Protein AF-A0A669CJU2-F1 (afdb_monomer_lite)

Radius of gyration: 36.31 Å; chains: 1; bounding box: 99×60×101 Å

Sequence (737 aa):
MPGSMTRKCCAIYTTGFVCAHLLTVGIALEITLTEKSQVFESWKNPPPSYLEYYFFNVTNPEVFMAGGKASVKQIGPYTYRVHRPRENVTFLENGTKVYALNPKTFVFVPEKSVGDPQVDIVRTVNIPFVTIMNELNSYSFLLRSVFAMYINSLDIKLFMTRTVHEVLWGFKDPLLTKLHSMKPEVDEYFGLMWKNNGTHDGEFVFHTGEQNYLDYGKIDTWNGMREMSWWSSNQSNMINGTDGTVFHPLINRNELLYIFAADFCRSIHLAYVEDVEVKGIQAYRFAPPSDVLMSPKNNPTNAGFCVPAGDCLGTGVHKVSVCREGAPIVVSFPHFYQADRAYINAIDGLNPNKEEHETYFDLQPMTGVPIRACKRAQLNMILKRVAGFPKTKNITETIFPIMFVNEMATIDDESAAQMRSLLLNTPQYNRSLKPNKKKNITETIFPIMSVNEAIMNKLNSYSFFLRTLWGFKDPLLTKVHPTKPEVDEYFGLMWKKNGTHEGEFVFHTGEQNYLDYG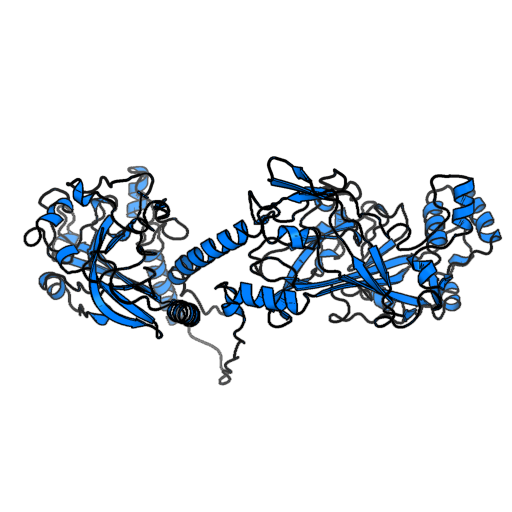KIDTWNGMREMSWWSSNQSNMINGTDGTVFHPLINRDELLYIFAADFCRSIHLAYVEDVEVKGIQAYRFAPPSDVLMSPKNNPTNAGFCVPAGDCLGTGVHKVSVCREGAPIVVSFPHFYQADPAYINAIDGLNPNKEEHETYLDLQPTTGVPIRACKRAQLNMILKRVPGFPKTKNITETIFPIMFINEMATTDDESAAQMRSLLLNTPQQNRNIKPK

Structure (mmCIF, N/CA/C/O backbone):
data_AF-A0A669CJU2-F1
#
_entry.id   AF-A0A669CJU2-F1
#
loop_
_atom_site.group_PDB
_atom_site.id
_atom_site.type_symbol
_atom_site.label_atom_id
_atom_site.label_alt_id
_atom_site.label_comp_id
_atom_site.label_asym_id
_atom_site.label_entity_id
_atom_site.label_seq_id
_atom_site.pdbx_PDB_ins_code
_atom_site.Cartn_x
_atom_site.Cartn_y
_atom_site.Cartn_z
_atom_site.occupancy
_atom_site.B_iso_or_equiv
_atom_site.auth_seq_id
_atom_site.auth_comp_id
_atom_site.auth_asym_id
_atom_site.auth_atom_id
_atom_site.pdbx_PDB_model_num
ATOM 1 N N . MET A 1 1 ? -28.388 -19.107 -8.140 1.00 22.47 1 MET A N 1
ATOM 2 C CA . MET A 1 1 ? -27.974 -20.341 -7.433 1.00 22.47 1 MET A CA 1
ATOM 3 C C . MET A 1 1 ? -27.042 -19.953 -6.293 1.00 22.47 1 MET A C 1
ATOM 5 O O . MET A 1 1 ? -26.372 -18.940 -6.421 1.00 22.47 1 MET A O 1
ATOM 9 N N . PRO A 1 2 ? -27.057 -20.703 -5.190 1.00 31.58 2 PRO A N 1
ATOM 10 C CA . PRO A 1 2 ? -27.770 -20.430 -3.948 1.00 31.58 2 PRO A CA 1
ATOM 11 C C . PRO A 1 2 ? -26.972 -19.566 -2.955 1.00 31.58 2 PRO A C 1
ATOM 13 O O . PRO A 1 2 ? -25.747 -19.599 -2.924 1.00 31.58 2 PRO A O 1
ATOM 16 N N . GLY A 1 3 ? -27.694 -18.846 -2.095 1.00 39.81 3 GLY A N 1
ATOM 17 C CA . GLY A 1 3 ? -27.152 -18.347 -0.836 1.00 39.81 3 GLY A CA 1
ATOM 18 C C . GLY A 1 3 ? -27.139 -19.439 0.232 1.00 39.81 3 GLY A C 1
ATOM 19 O O . GLY A 1 3 ? -28.008 -20.311 0.240 1.00 39.81 3 GLY A O 1
ATOM 20 N N . SER A 1 4 ? -26.171 -19.359 1.145 1.00 29.97 4 SER A N 1
ATOM 21 C CA . SER A 1 4 ? -26.238 -19.919 2.499 1.00 29.97 4 SER A CA 1
ATOM 22 C C . SER A 1 4 ? -25.040 -19.438 3.330 1.00 29.97 4 SER A C 1
ATOM 24 O O . SER A 1 4 ? -23.923 -19.451 2.826 1.00 29.97 4 SER A O 1
ATOM 26 N N . MET A 1 5 ? -25.308 -19.101 4.605 1.00 23.12 5 MET A N 1
ATOM 27 C CA . MET A 1 5 ? -24.387 -18.712 5.697 1.00 23.12 5 MET A CA 1
ATOM 28 C C . MET A 1 5 ? -23.734 -17.323 5.514 1.00 23.12 5 MET A C 1
ATOM 30 O O . MET A 1 5 ? -23.117 -17.052 4.503 1.00 23.12 5 MET A O 1
ATOM 34 N N . THR A 1 6 ? -23.826 -16.334 6.413 1.00 27.61 6 THR A N 1
ATOM 35 C CA . THR A 1 6 ? -23.798 -16.369 7.885 1.00 27.61 6 THR A CA 1
ATOM 36 C C . THR A 1 6 ? -24.207 -14.975 8.412 1.00 27.61 6 THR A C 1
ATOM 38 O O . THR A 1 6 ? -23.588 -13.984 8.046 1.00 27.61 6 THR A O 1
ATOM 41 N N . ARG A 1 7 ? -25.226 -14.866 9.280 1.00 28.11 7 ARG A N 1
ATOM 42 C CA . ARG A 1 7 ? -25.524 -13.653 10.085 1.00 28.11 7 ARG A CA 1
ATOM 43 C C . ARG A 1 7 ? -25.675 -14.039 11.563 1.00 28.11 7 ARG A C 1
ATOM 45 O O . ARG A 1 7 ? -26.716 -13.874 12.182 1.00 28.11 7 ARG A O 1
ATOM 52 N N . LYS A 1 8 ? -24.621 -14.634 12.111 1.00 36.41 8 LYS A N 1
ATOM 53 C CA . LYS A 1 8 ? -24.277 -14.579 13.540 1.00 36.41 8 LYS A CA 1
ATOM 54 C C . LYS A 1 8 ? -23.097 -13.614 13.585 1.00 36.41 8 LYS A C 1
ATOM 56 O O . LYS A 1 8 ? -22.227 -13.888 12.768 1.00 36.41 8 LYS A O 1
ATOM 61 N N . CYS A 1 9 ? -23.096 -12.534 14.396 1.00 26.39 9 CYS A N 1
ATOM 62 C CA . CYS A 1 9 ? -21.866 -11.869 14.904 1.00 26.39 9 CYS A CA 1
ATOM 63 C C . CYS A 1 9 ? -21.970 -10.460 15.557 1.00 26.39 9 CYS A C 1
ATOM 65 O O . CYS A 1 9 ? -20.980 -10.038 16.136 1.00 26.39 9 CYS A O 1
ATOM 67 N N . CYS A 1 10 ? -23.084 -9.718 15.545 1.00 27.53 10 CYS A N 1
ATOM 68 C CA . CYS A 1 10 ? -23.026 -8.262 15.823 1.00 27.53 10 CYS A CA 1
ATOM 69 C C . CYS A 1 10 ? -22.548 -7.786 17.221 1.00 27.53 10 CYS A C 1
ATOM 71 O O . CYS A 1 10 ? -21.919 -6.740 17.267 1.00 27.53 10 CYS A O 1
ATOM 73 N N . ALA A 1 11 ? -22.753 -8.518 18.323 1.00 28.92 11 ALA A N 1
ATOM 74 C CA . ALA A 1 11 ? -22.356 -8.051 19.669 1.00 28.92 11 ALA A CA 1
ATOM 75 C C . ALA A 1 11 ? -20.911 -8.426 20.073 1.00 28.92 11 ALA A C 1
ATOM 77 O O . ALA A 1 11 ? -20.182 -7.647 20.673 1.00 28.92 11 ALA A O 1
ATOM 78 N N . ILE A 1 12 ? -20.418 -9.586 19.625 1.00 31.95 12 ILE A N 1
ATOM 79 C CA . ILE A 1 12 ? -18.983 -9.932 19.717 1.00 31.95 12 ILE A CA 1
ATOM 80 C C . ILE A 1 12 ? -18.161 -9.043 18.766 1.00 31.95 12 ILE A C 1
ATOM 82 O O . ILE A 1 12 ? -16.955 -8.865 18.939 1.00 31.95 12 ILE A O 1
ATOM 86 N N . TYR A 1 13 ? -18.819 -8.459 17.762 1.00 28.73 13 TYR A N 1
ATOM 87 C CA . TYR A 1 13 ? -18.186 -7.554 16.821 1.00 28.73 13 TYR A CA 1
ATOM 88 C C . TYR A 1 13 ? -18.064 -6.145 17.360 1.00 28.73 13 TYR A C 1
ATOM 90 O O . TYR A 1 13 ? -17.156 -5.505 16.879 1.00 28.73 13 TYR A O 1
ATOM 98 N N . THR A 1 14 ? -18.852 -5.687 18.339 1.00 28.05 14 THR A N 1
ATOM 99 C CA . THR A 1 14 ? -18.748 -4.337 18.925 1.00 28.05 14 THR A CA 1
ATOM 100 C C . THR A 1 14 ? -17.746 -4.263 20.073 1.00 28.05 14 THR A C 1
ATOM 102 O O . THR A 1 14 ? -16.923 -3.365 20.055 1.00 28.05 14 THR A O 1
ATOM 105 N N . THR A 1 15 ? -17.673 -5.228 20.996 1.00 27.97 15 THR A N 1
ATOM 106 C CA . THR A 1 15 ? -16.574 -5.281 21.996 1.00 27.97 15 THR A CA 1
ATOM 107 C C . THR A 1 15 ? -15.254 -5.694 21.342 1.00 27.97 15 THR A C 1
ATOM 109 O O . THR A 1 15 ? -14.193 -5.167 21.660 1.00 27.97 15 THR A O 1
ATOM 112 N N . GLY A 1 16 ? -15.329 -6.574 20.336 1.00 26.84 16 GLY A N 1
ATOM 113 C CA . GLY A 1 16 ? -14.232 -6.847 19.419 1.00 26.84 16 GLY A CA 1
ATOM 114 C C . GLY A 1 16 ? -13.862 -5.631 18.571 1.00 26.84 16 GLY A C 1
ATOM 115 O O . GLY A 1 16 ? -12.678 -5.434 18.376 1.00 26.84 16 GLY A O 1
ATOM 116 N N . PHE A 1 17 ? -14.818 -4.803 18.120 1.00 29.23 17 PHE A N 1
ATOM 117 C CA . PHE A 1 17 ? -14.556 -3.536 17.418 1.00 29.23 17 PHE A CA 1
ATOM 118 C C . PHE A 1 17 ? -14.058 -2.454 18.347 1.00 29.23 17 PHE A C 1
ATOM 120 O O . PHE A 1 17 ? -13.382 -1.594 17.840 1.00 29.23 17 PHE A O 1
ATOM 127 N N . VAL A 1 18 ? -14.397 -2.432 19.635 1.00 27.97 18 VAL A N 1
ATOM 128 C CA . VAL A 1 18 ? -13.981 -1.383 20.576 1.00 27.97 18 VAL A CA 1
ATOM 129 C C . VAL A 1 18 ? -12.628 -1.731 21.179 1.00 27.97 18 VAL A C 1
ATOM 131 O O . VAL A 1 18 ? -11.783 -0.857 21.232 1.00 27.97 18 VAL A O 1
ATOM 134 N N . CYS A 1 19 ? -12.332 -2.994 21.505 1.00 26.91 19 CYS A N 1
ATOM 135 C CA . CYS A 1 19 ? -10.956 -3.414 21.795 1.00 26.91 19 CYS A CA 1
ATOM 136 C C . CYS A 1 19 ? -10.094 -3.393 20.535 1.00 26.91 19 CYS A C 1
ATOM 138 O O . CYS A 1 19 ? -8.977 -2.899 20.606 1.00 26.91 19 CYS A O 1
ATOM 140 N N . ALA A 1 20 ? -10.596 -3.852 19.378 1.00 27.95 20 ALA A N 1
ATOM 141 C CA . ALA A 1 20 ? -9.905 -3.615 18.117 1.00 27.95 20 ALA A CA 1
ATOM 142 C C . ALA A 1 20 ? -9.812 -2.126 17.843 1.00 27.95 20 ALA A C 1
ATOM 144 O O . ALA A 1 20 ? -8.759 -1.752 17.392 1.00 27.95 20 ALA A O 1
ATOM 145 N N . HIS A 1 21 ? -10.809 -1.283 18.142 1.00 29.11 21 HIS A N 1
ATOM 146 C CA . HIS A 1 21 ? -10.738 0.148 17.858 1.00 29.11 21 HIS A CA 1
ATOM 147 C C . HIS A 1 21 ? -9.796 0.873 18.795 1.00 29.11 21 HIS A C 1
ATOM 149 O O . HIS A 1 21 ? -9.045 1.698 18.323 1.00 29.11 21 HIS A O 1
ATOM 155 N N . LEU A 1 22 ? -9.763 0.538 20.079 1.00 28.69 22 LEU A N 1
ATOM 156 C CA . LEU A 1 22 ? -8.823 1.070 21.063 1.00 28.69 22 LEU A CA 1
ATOM 157 C C . LEU A 1 22 ? -7.407 0.544 20.820 1.00 28.69 22 LEU A C 1
ATOM 159 O O . LEU A 1 22 ? -6.462 1.302 20.980 1.00 28.69 22 LEU A O 1
ATOM 163 N N . LEU A 1 23 ? -7.243 -0.697 20.346 1.00 32.50 23 LEU A N 1
ATOM 164 C CA . LEU A 1 23 ? -5.968 -1.185 19.812 1.00 32.50 23 LEU A CA 1
ATOM 165 C C . LEU A 1 23 ? -5.639 -0.529 18.482 1.00 32.50 23 LEU A C 1
ATOM 167 O O . LEU A 1 23 ? -4.493 -0.209 18.253 1.00 32.50 23 LEU A O 1
ATOM 171 N N . THR A 1 24 ? -6.609 -0.292 17.608 1.00 31.80 24 THR A N 1
ATOM 172 C CA . THR A 1 24 ? -6.381 0.330 16.310 1.00 31.80 24 THR A CA 1
ATOM 173 C C . THR A 1 24 ? -6.066 1.805 16.464 1.00 31.80 24 THR A C 1
ATOM 175 O O . THR A 1 24 ? -5.262 2.308 15.707 1.00 31.80 24 THR A O 1
ATOM 178 N N . VAL A 1 25 ? -6.672 2.474 17.446 1.00 35.75 25 VAL A N 1
ATOM 179 C CA . VAL A 1 25 ? -6.448 3.865 17.838 1.00 35.75 25 VAL A CA 1
ATOM 180 C C . VAL A 1 25 ? -5.154 3.946 18.636 1.00 35.75 25 VAL A C 1
ATOM 182 O O . VAL A 1 25 ? -4.386 4.851 18.385 1.00 35.75 25 VAL A O 1
ATOM 185 N N . GLY A 1 26 ? -4.838 2.981 19.505 1.00 42.44 26 GLY A N 1
ATOM 186 C CA . GLY A 1 26 ? -3.537 2.876 20.174 1.00 42.44 26 GLY A CA 1
ATOM 187 C C . GLY A 1 26 ? -2.390 2.656 19.185 1.00 42.44 26 GLY A C 1
ATOM 188 O O . GLY A 1 26 ? -1.443 3.427 19.175 1.00 42.44 26 GLY A O 1
ATOM 189 N N . ILE A 1 27 ? -2.524 1.690 18.273 1.00 48.38 27 ILE A N 1
ATOM 190 C CA . ILE A 1 27 ? -1.588 1.435 17.167 1.00 48.38 27 ILE A CA 1
ATOM 191 C C . ILE A 1 27 ? -1.540 2.639 16.219 1.00 48.38 27 ILE A C 1
ATOM 193 O O . ILE A 1 27 ? -0.461 3.020 15.794 1.00 48.38 27 ILE A O 1
ATOM 197 N N . ALA A 1 28 ? -2.669 3.275 15.897 1.00 47.72 28 ALA A N 1
ATOM 198 C CA . ALA A 1 28 ? -2.698 4.460 15.038 1.00 47.72 28 ALA A CA 1
ATOM 199 C C . ALA A 1 28 ? -2.110 5.716 15.701 1.00 47.72 28 ALA A C 1
ATOM 201 O O . ALA A 1 28 ? -1.526 6.537 15.006 1.00 47.72 28 ALA A O 1
ATOM 202 N N . LEU A 1 29 ? -2.246 5.872 17.022 1.00 47.69 29 LEU A N 1
ATOM 203 C CA . LEU A 1 29 ? -1.648 6.967 17.792 1.00 47.69 29 LEU A CA 1
ATOM 204 C C . LEU A 1 29 ? -0.148 6.729 18.020 1.00 47.69 29 LEU A C 1
ATOM 206 O O . LEU A 1 29 ? 0.629 7.682 18.005 1.00 47.69 29 LEU A O 1
ATOM 210 N N . GLU A 1 30 ? 0.278 5.471 18.182 1.00 60.16 30 GLU A N 1
ATOM 211 C CA . GLU A 1 30 ? 1.694 5.097 18.268 1.00 60.16 30 GLU A CA 1
ATOM 212 C C . GLU A 1 30 ? 2.399 5.152 16.901 1.00 60.16 30 GLU A C 1
ATOM 214 O O . GLU A 1 30 ? 3.572 5.528 16.838 1.00 60.16 30 GLU A O 1
ATOM 219 N N . ILE A 1 31 ? 1.703 4.843 15.800 1.00 71.88 31 ILE A N 1
ATOM 220 C CA . ILE A 1 31 ? 2.223 4.888 14.423 1.00 71.88 31 ILE A CA 1
ATOM 221 C C . ILE A 1 31 ? 1.911 6.252 13.797 1.00 71.88 31 ILE A C 1
ATOM 223 O O . ILE A 1 31 ? 1.039 6.410 12.946 1.00 71.88 31 ILE A O 1
ATOM 227 N N . THR A 1 32 ? 2.674 7.255 14.221 1.00 82.25 32 THR A N 1
ATOM 228 C CA . THR A 1 32 ? 2.698 8.592 13.615 1.00 82.25 32 THR A CA 1
ATOM 229 C C . THR A 1 32 ? 4.135 8.973 13.274 1.00 82.25 32 THR A C 1
ATOM 231 O O . THR A 1 32 ? 5.079 8.541 13.932 1.00 82.25 32 THR A O 1
ATOM 234 N N . LEU A 1 33 ? 4.348 9.779 12.233 1.00 81.44 33 LEU A N 1
ATOM 235 C CA . LEU A 1 33 ? 5.674 10.336 11.942 1.00 81.44 33 LEU A CA 1
ATOM 236 C C . LEU A 1 33 ? 5.893 11.576 12.808 1.00 81.44 33 LEU A C 1
ATOM 238 O O . LEU A 1 33 ? 5.870 12.687 12.298 1.00 81.44 33 LEU A O 1
ATOM 242 N N . THR A 1 34 ? 6.050 11.392 14.116 1.00 81.50 34 THR A N 1
ATOM 243 C CA . THR A 1 34 ? 6.350 12.461 15.082 1.00 81.50 34 THR A CA 1
ATOM 244 C C . THR A 1 34 ? 7.565 12.071 15.924 1.00 81.50 34 THR A C 1
ATOM 246 O O . THR A 1 34 ? 7.813 10.885 16.125 1.00 81.50 34 THR A O 1
ATOM 249 N N . GLU A 1 35 ? 8.321 13.036 16.464 1.00 75.62 35 GLU A N 1
ATOM 250 C CA . GLU A 1 35 ? 9.530 12.740 17.272 1.00 75.62 35 GLU A CA 1
ATOM 251 C C . GLU A 1 35 ? 9.248 11.892 18.522 1.00 75.62 35 GLU A C 1
ATOM 253 O O . GLU A 1 35 ? 10.147 11.261 19.069 1.00 75.62 35 GLU A O 1
ATOM 258 N N . LYS A 1 36 ? 7.995 11.875 18.986 1.00 70.25 36 LYS A N 1
ATOM 259 C CA . LYS A 1 36 ? 7.560 11.088 20.146 1.00 70.25 36 LYS A CA 1
ATOM 260 C C . LYS A 1 36 ? 7.288 9.622 19.798 1.00 70.25 36 LYS A C 1
ATOM 262 O O . LYS A 1 36 ? 7.172 8.802 20.706 1.00 70.25 36 LYS A O 1
ATOM 267 N N . SER A 1 37 ? 7.146 9.295 18.514 1.00 72.25 37 SER A N 1
ATOM 268 C CA . SER A 1 37 ? 6.801 7.953 18.057 1.00 72.25 37 SER A CA 1
ATOM 269 C C . SER A 1 37 ? 8.029 7.049 17.936 1.00 72.25 37 SER A C 1
ATOM 271 O O . SER A 1 37 ? 9.065 7.438 17.400 1.00 72.25 37 SER A O 1
ATOM 273 N N . GLN A 1 38 ? 7.880 5.787 18.348 1.00 67.38 38 GLN A N 1
ATOM 274 C CA . GLN A 1 38 ? 8.920 4.764 18.195 1.00 67.38 38 GLN A CA 1
ATOM 275 C C . GLN A 1 38 ? 9.182 4.385 16.726 1.00 67.38 38 GLN A C 1
ATOM 277 O O . GLN A 1 38 ? 10.274 3.919 16.402 1.00 67.38 38 GLN A O 1
ATOM 282 N N . VAL A 1 39 ? 8.218 4.597 15.817 1.00 74.56 39 VAL A N 1
ATOM 283 C CA . VAL A 1 39 ? 8.392 4.253 14.392 1.00 74.56 39 VAL A CA 1
ATOM 284 C C . VAL A 1 39 ? 9.132 5.331 13.599 1.00 74.56 39 VAL A C 1
ATOM 286 O O . VAL A 1 39 ? 9.622 5.050 12.505 1.00 74.56 39 VAL A O 1
ATOM 289 N N . PHE A 1 40 ? 9.258 6.546 14.142 1.00 82.12 40 PHE A N 1
ATOM 290 C CA . PHE A 1 40 ? 9.889 7.669 13.451 1.00 82.12 40 PHE A CA 1
ATOM 291 C C . PHE A 1 40 ? 11.370 7.419 13.154 1.00 82.12 40 PHE A C 1
ATOM 293 O O . PHE A 1 40 ? 11.812 7.680 12.039 1.00 82.12 40 PHE A O 1
ATOM 300 N N . GLU A 1 41 ? 12.127 6.840 14.091 1.00 80.75 41 GLU A N 1
ATOM 301 C CA . GLU A 1 41 ? 13.545 6.525 13.857 1.00 80.75 41 GLU A CA 1
ATOM 302 C C . GLU A 1 41 ? 13.736 5.437 12.797 1.00 80.75 41 GLU A C 1
ATOM 304 O O . GLU A 1 41 ? 14.629 5.545 11.959 1.00 80.75 41 GLU A O 1
ATOM 309 N N . SER A 1 42 ? 12.855 4.433 12.760 1.00 78.38 42 SER A N 1
ATOM 310 C CA . SER A 1 42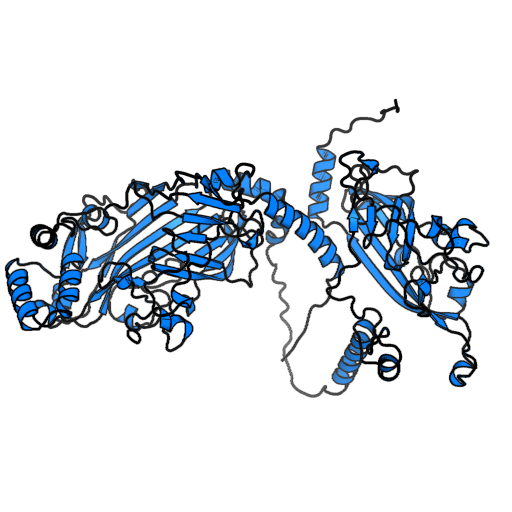 ? 12.878 3.402 11.711 1.00 78.38 42 SER A CA 1
ATOM 311 C C . SER A 1 42 ? 12.480 3.964 10.344 1.00 78.38 42 SER A C 1
ATOM 313 O O . SER A 1 42 ? 13.015 3.548 9.320 1.00 78.38 42 SER A O 1
ATOM 315 N N . TRP A 1 43 ? 11.565 4.937 10.310 1.00 84.50 43 TRP A N 1
ATOM 316 C CA . TRP A 1 43 ? 11.237 5.675 9.094 1.00 84.50 43 TRP A CA 1
ATOM 317 C C . TRP A 1 43 ? 12.406 6.570 8.661 1.00 84.50 43 TRP A C 1
ATOM 319 O O . TRP A 1 43 ? 12.760 6.597 7.488 1.00 84.50 43 TRP A O 1
ATOM 329 N N . LYS A 1 44 ? 13.058 7.279 9.581 1.00 85.19 44 LYS A N 1
ATOM 330 C CA . LYS A 1 44 ? 14.198 8.143 9.262 1.00 85.19 44 LYS A CA 1
ATOM 331 C C . LYS A 1 44 ? 15.410 7.340 8.788 1.00 85.19 44 LYS A C 1
ATOM 333 O O . LYS A 1 44 ? 16.070 7.742 7.837 1.00 85.19 44 LYS A O 1
ATOM 338 N N . ASN A 1 45 ? 15.679 6.198 9.412 1.00 81.81 45 ASN A N 1
ATOM 339 C CA . ASN A 1 45 ? 16.831 5.344 9.134 1.00 81.81 45 ASN A CA 1
ATOM 340 C C . ASN A 1 45 ? 16.375 3.917 8.786 1.00 81.81 45 ASN A C 1
ATOM 342 O O . ASN A 1 45 ? 16.561 2.997 9.587 1.00 81.81 45 ASN A O 1
ATOM 346 N N . PRO A 1 46 ? 15.772 3.705 7.603 1.00 81.38 46 PRO A N 1
ATOM 347 C CA . PRO A 1 46 ? 15.257 2.397 7.233 1.00 81.38 46 PRO A CA 1
ATOM 348 C C . PRO A 1 46 ? 16.396 1.383 7.045 1.00 81.38 46 PRO A C 1
ATOM 350 O O . PRO A 1 46 ? 17.500 1.751 6.615 1.00 81.38 46 PRO A O 1
ATOM 353 N N . PRO A 1 47 ? 16.144 0.088 7.313 1.00 74.56 47 PRO A N 1
ATOM 354 C CA . PRO A 1 47 ? 17.124 -0.953 7.052 1.00 74.56 47 PRO A CA 1
ATOM 355 C C . PRO A 1 47 ? 17.478 -0.992 5.555 1.00 74.56 47 PRO A C 1
ATOM 357 O O . PRO A 1 47 ? 16.630 -0.715 4.701 1.00 74.56 47 PRO A O 1
ATOM 360 N N . PRO A 1 48 ? 18.727 -1.344 5.206 1.00 77.31 48 PRO A N 1
ATOM 361 C CA . PRO A 1 48 ? 19.175 -1.323 3.821 1.00 77.31 48 PRO A CA 1
ATOM 362 C C . PRO A 1 48 ? 18.436 -2.360 2.970 1.00 77.31 48 PRO A C 1
ATOM 364 O O . PRO A 1 48 ? 18.279 -3.513 3.381 1.00 77.31 48 PRO A O 1
ATOM 367 N N . SER A 1 49 ? 18.058 -1.970 1.753 1.00 87.75 49 SER A N 1
ATOM 368 C CA . SER A 1 49 ? 17.505 -2.874 0.741 1.00 87.75 49 SER A CA 1
ATOM 369 C C . SER A 1 49 ? 18.606 -3.428 -0.169 1.00 87.75 49 SER A C 1
ATOM 371 O O . SER A 1 49 ? 19.734 -2.926 -0.200 1.00 87.75 49 SER A O 1
ATOM 373 N N . TYR A 1 50 ? 18.294 -4.497 -0.898 1.00 90.06 50 TYR A N 1
ATOM 374 C CA . TYR A 1 50 ? 19.141 -5.020 -1.966 1.00 90.06 50 TYR A CA 1
ATOM 375 C C . TYR A 1 50 ? 18.503 -4.696 -3.304 1.00 90.06 50 TYR A C 1
ATOM 377 O O . TYR A 1 50 ? 17.310 -4.908 -3.501 1.00 90.06 50 TYR A O 1
ATOM 385 N N . LEU A 1 51 ? 19.306 -4.190 -4.223 1.00 92.44 51 LEU A N 1
ATOM 386 C CA . LEU A 1 51 ? 18.883 -3.848 -5.562 1.00 92.44 51 LEU A CA 1
ATOM 387 C C . LEU A 1 51 ? 19.724 -4.652 -6.547 1.00 92.44 51 LEU A C 1
ATOM 389 O O . LEU A 1 51 ? 20.947 -4.534 -6.598 1.00 92.44 51 LEU A O 1
ATOM 393 N N . GLU A 1 52 ? 19.045 -5.516 -7.283 1.00 96.06 52 GLU A N 1
ATOM 394 C CA . GLU A 1 52 ? 19.629 -6.477 -8.202 1.00 96.06 52 GLU A CA 1
ATOM 395 C C . GLU A 1 52 ? 19.342 -6.044 -9.637 1.00 96.06 52 GLU A C 1
ATOM 397 O O . GLU A 1 52 ? 18.185 -5.864 -10.026 1.00 96.06 52 GLU A O 1
ATOM 402 N N . TYR A 1 53 ? 20.394 -5.900 -10.437 1.00 96.69 53 TYR A N 1
ATOM 403 C CA . TYR A 1 53 ? 20.272 -5.594 -11.859 1.00 96.69 53 TYR A CA 1
ATOM 404 C C . TYR A 1 53 ? 20.411 -6.862 -12.700 1.00 96.69 53 TYR A C 1
ATOM 406 O O . TYR A 1 53 ? 21.372 -7.620 -12.545 1.00 96.69 53 TYR A O 1
ATOM 414 N N . TYR A 1 54 ? 19.482 -7.050 -13.633 1.00 97.75 54 TYR A N 1
ATOM 415 C CA . TYR A 1 54 ? 19.484 -8.135 -14.607 1.00 97.75 54 TYR A CA 1
ATOM 416 C C . TYR A 1 54 ? 19.444 -7.549 -16.015 1.00 97.75 54 TYR A C 1
ATOM 418 O O . TYR A 1 54 ? 18.506 -6.848 -16.383 1.00 97.75 54 TYR A O 1
ATOM 426 N N . PHE A 1 55 ? 20.453 -7.843 -16.824 1.00 98.19 55 PHE A N 1
ATOM 427 C CA . PHE A 1 55 ? 20.596 -7.315 -18.177 1.00 98.19 55 PHE A CA 1
ATOM 428 C C . PHE A 1 55 ? 20.127 -8.307 -19.232 1.00 98.19 55 PHE A C 1
ATOM 430 O O . PHE A 1 55 ? 20.358 -9.508 -19.112 1.00 98.19 55 PHE A O 1
ATOM 437 N N . PHE A 1 56 ? 19.561 -7.796 -20.323 1.00 98.12 56 PHE A N 1
ATOM 438 C CA . PHE A 1 56 ? 19.268 -8.581 -21.518 1.00 98.12 56 PHE A CA 1
ATOM 439 C C . PHE A 1 56 ? 20.411 -8.440 -22.524 1.00 98.12 56 PHE A C 1
ATOM 441 O O . PHE A 1 56 ? 20.460 -7.506 -23.321 1.00 98.12 56 PHE A O 1
ATOM 448 N N . ASN A 1 57 ? 21.355 -9.380 -22.486 1.00 98.00 57 ASN A N 1
ATOM 449 C CA . ASN A 1 57 ? 22.490 -9.398 -23.399 1.00 98.00 57 ASN A CA 1
ATOM 450 C C . ASN A 1 57 ? 22.069 -9.890 -24.787 1.00 98.00 57 ASN A C 1
ATOM 452 O O . ASN A 1 57 ? 21.605 -11.020 -24.941 1.00 98.00 57 ASN A O 1
ATOM 456 N N . VAL A 1 58 ? 22.264 -9.065 -25.810 1.00 97.88 58 VAL A N 1
ATOM 457 C CA . VAL A 1 58 ? 21.869 -9.378 -27.189 1.00 97.88 58 VAL A CA 1
ATOM 458 C C . VAL A 1 58 ? 22.830 -10.401 -27.788 1.00 97.88 58 VAL A C 1
ATOM 460 O O . VAL A 1 58 ? 24.042 -10.180 -27.780 1.00 97.88 58 VAL A O 1
ATOM 463 N N . THR A 1 59 ? 22.331 -11.500 -28.362 1.00 97.44 59 THR A N 1
ATOM 464 C CA . THR A 1 59 ? 23.171 -12.582 -28.919 1.00 97.44 59 THR A CA 1
ATOM 465 C C . THR A 1 59 ? 23.338 -12.505 -30.440 1.00 97.44 59 THR A C 1
ATOM 467 O O . THR A 1 59 ? 24.393 -12.888 -30.949 1.00 97.44 59 THR A O 1
ATOM 470 N N . ASN A 1 60 ? 22.377 -11.923 -31.162 1.00 96.25 60 ASN A N 1
ATOM 471 C CA . ASN A 1 60 ? 22.324 -11.904 -32.631 1.00 96.25 60 ASN A CA 1
ATOM 472 C C . ASN A 1 60 ? 22.053 -10.500 -33.244 1.00 96.25 60 ASN A C 1
ATOM 474 O O . ASN A 1 60 ? 21.155 -10.357 -34.078 1.00 96.25 60 ASN A O 1
ATOM 478 N N . PRO A 1 61 ? 22.826 -9.447 -32.899 1.00 94.19 61 PRO A N 1
ATOM 479 C CA . PRO A 1 61 ? 22.532 -8.075 -33.331 1.00 94.19 61 PRO A CA 1
ATOM 480 C C . PRO A 1 61 ? 22.498 -7.915 -34.856 1.00 94.19 61 PRO A C 1
ATOM 482 O O . PRO A 1 61 ? 21.610 -7.247 -35.369 1.00 94.19 61 PRO A O 1
ATOM 485 N N . GLU A 1 62 ? 23.400 -8.566 -35.594 1.00 93.50 62 GLU A N 1
ATOM 486 C CA . GLU A 1 62 ? 23.449 -8.460 -37.061 1.00 93.50 62 GLU A CA 1
ATOM 487 C C . GLU A 1 62 ? 22.202 -9.055 -37.735 1.00 93.50 62 GLU A C 1
ATOM 489 O O . GLU A 1 62 ? 21.699 -8.505 -38.712 1.00 93.50 62 GLU A O 1
ATOM 494 N N . VAL A 1 63 ? 21.651 -10.141 -37.176 1.00 94.31 63 VAL A N 1
ATOM 495 C CA . VAL A 1 63 ? 20.406 -10.758 -37.665 1.00 94.31 63 VAL A CA 1
ATOM 496 C C . VAL A 1 63 ? 19.236 -9.799 -37.470 1.00 94.31 63 VAL A C 1
ATOM 498 O O . VAL A 1 63 ? 18.447 -9.602 -38.391 1.00 94.31 63 VAL A O 1
ATOM 501 N N . PHE A 1 64 ? 19.155 -9.157 -36.304 1.00 93.88 64 PHE A N 1
ATOM 502 C CA . PHE A 1 64 ? 18.128 -8.155 -36.032 1.00 93.88 64 PHE A CA 1
ATOM 503 C C . PHE A 1 64 ? 18.262 -6.926 -36.943 1.00 93.88 64 PHE A C 1
ATOM 505 O O . PHE A 1 64 ? 17.276 -6.468 -37.518 1.00 93.88 64 PHE A O 1
ATOM 512 N N . MET A 1 65 ? 19.487 -6.435 -37.160 1.00 91.56 65 MET A N 1
ATOM 513 C CA . MET A 1 65 ? 19.764 -5.321 -38.077 1.00 91.56 65 MET A CA 1
ATOM 514 C C . MET A 1 65 ? 19.410 -5.647 -39.536 1.00 91.56 65 MET A C 1
ATOM 516 O O . MET A 1 65 ? 19.046 -4.748 -40.294 1.00 91.56 65 MET A O 1
ATOM 520 N N . ALA A 1 66 ? 19.476 -6.921 -39.931 1.00 92.50 66 ALA A N 1
ATOM 521 C CA . ALA A 1 66 ? 19.049 -7.398 -41.244 1.00 92.50 66 ALA A CA 1
ATOM 522 C C . ALA A 1 66 ? 17.520 -7.583 -41.376 1.00 92.50 66 ALA A C 1
ATOM 524 O O . ALA A 1 66 ? 17.048 -7.844 -42.482 1.00 92.50 66 ALA A O 1
ATOM 525 N N . GLY A 1 67 ? 16.755 -7.411 -40.291 1.00 90.69 67 GLY A N 1
ATOM 526 C CA . GLY A 1 67 ? 15.294 -7.562 -40.241 1.00 90.69 67 GLY A CA 1
ATOM 527 C C . GLY A 1 67 ? 14.797 -8.897 -39.686 1.00 90.69 67 GLY A C 1
ATOM 528 O O . GLY A 1 67 ? 13.598 -9.169 -39.710 1.00 90.69 67 GLY A O 1
ATOM 529 N N . GLY A 1 68 ? 15.702 -9.732 -39.174 1.00 93.00 68 GLY A N 1
ATOM 530 C CA . GLY A 1 68 ? 15.355 -10.931 -38.420 1.00 93.00 68 GLY A CA 1
ATOM 531 C C . GLY A 1 68 ? 14.903 -10.625 -36.988 1.00 93.00 68 GLY A C 1
ATOM 532 O O . GLY A 1 68 ? 14.910 -9.486 -36.524 1.00 93.00 68 GLY A O 1
ATOM 533 N N . LYS A 1 69 ? 14.517 -11.674 -36.262 1.00 94.69 69 LYS A N 1
ATOM 534 C CA . LYS A 1 69 ? 14.074 -11.578 -34.867 1.00 94.69 69 LYS A CA 1
ATOM 535 C C . LYS A 1 69 ? 15.268 -11.448 -33.914 1.00 94.69 69 LYS A C 1
ATOM 537 O O . LYS A 1 69 ? 16.268 -12.147 -34.077 1.00 94.69 69 LYS A O 1
ATOM 542 N N . ALA A 1 70 ? 15.170 -10.570 -32.916 1.00 95.75 70 ALA A N 1
ATOM 543 C CA . ALA A 1 70 ? 16.201 -10.435 -31.888 1.00 95.75 70 ALA A CA 1
ATOM 544 C C . ALA A 1 70 ? 16.144 -11.583 -30.875 1.00 95.75 70 ALA A C 1
ATOM 546 O O . ALA A 1 70 ? 15.066 -12.058 -30.522 1.00 95.75 70 ALA A O 1
ATOM 547 N N . SER A 1 71 ? 17.308 -11.963 -30.362 1.00 97.19 71 SER A N 1
ATOM 548 C CA . SER A 1 71 ? 17.487 -12.948 -29.304 1.00 97.19 71 SER A CA 1
ATOM 549 C C . SER A 1 71 ? 18.350 -12.351 -28.195 1.00 97.19 71 SER A C 1
ATOM 551 O O . SER A 1 71 ? 19.410 -11.765 -28.447 1.00 97.19 71 SER A O 1
ATOM 553 N N . VAL A 1 72 ? 17.893 -12.502 -26.957 1.00 97.94 72 VAL A N 1
ATOM 554 C CA . VAL A 1 72 ? 18.574 -12.006 -25.761 1.00 97.94 72 VAL A CA 1
ATOM 555 C C . VAL A 1 72 ? 18.817 -13.134 -24.767 1.00 97.94 72 VAL A C 1
ATOM 557 O O . VAL A 1 72 ? 18.094 -14.127 -24.730 1.00 97.94 72 VAL A O 1
ATOM 560 N N . LYS A 1 73 ? 19.852 -12.979 -23.944 1.00 97.88 73 LYS A N 1
ATOM 561 C CA . LYS A 1 73 ? 20.142 -13.843 -22.801 1.00 97.88 73 LYS A CA 1
ATOM 562 C C . LYS A 1 73 ? 20.218 -12.984 -21.545 1.00 97.88 73 LYS A C 1
ATOM 564 O O . LYS A 1 73 ? 20.976 -12.018 -21.515 1.00 97.88 73 LYS A O 1
ATOM 569 N N . GLN A 1 74 ? 19.454 -13.345 -20.522 1.00 97.19 74 GLN A N 1
ATOM 570 C CA . GLN A 1 74 ? 19.519 -12.690 -19.218 1.00 97.19 74 GLN A CA 1
ATOM 571 C C . GLN A 1 74 ? 20.891 -12.921 -18.562 1.00 97.19 74 GLN A C 1
ATOM 573 O O . GLN A 1 74 ? 21.406 -14.041 -18.571 1.00 97.19 74 GLN A O 1
ATOM 578 N N . ILE A 1 75 ? 21.473 -11.862 -17.999 1.00 96.69 75 ILE A N 1
ATOM 579 C CA . ILE A 1 75 ? 22.709 -11.883 -17.209 1.00 96.69 75 ILE A CA 1
ATOM 580 C C . ILE A 1 75 ? 22.456 -11.127 -15.904 1.00 96.69 75 ILE A C 1
ATOM 582 O O . ILE A 1 75 ? 22.043 -9.971 -15.935 1.00 96.69 75 ILE A O 1
ATOM 586 N N . GLY A 1 76 ? 22.711 -11.766 -14.768 1.00 95.19 76 GLY A N 1
ATOM 587 C CA . GLY A 1 76 ? 22.544 -11.187 -13.438 1.00 95.19 76 GLY A CA 1
ATOM 588 C C . GLY A 1 76 ? 22.299 -12.269 -12.379 1.00 95.19 76 GLY A C 1
ATOM 589 O O . GLY A 1 76 ? 22.303 -13.454 -12.724 1.00 95.19 76 GLY A O 1
ATOM 590 N N . PRO A 1 77 ? 22.063 -11.876 -11.118 1.00 97.50 77 PRO A N 1
ATOM 591 C CA . PRO A 1 77 ? 22.009 -10.488 -10.650 1.00 97.50 77 PRO A CA 1
ATOM 592 C C . PRO A 1 77 ? 23.390 -9.836 -10.493 1.00 97.50 77 PRO A C 1
ATOM 594 O O . PRO A 1 77 ? 24.373 -10.508 -10.187 1.00 97.50 77 PRO A O 1
ATOM 597 N N . TYR A 1 78 ? 23.441 -8.510 -10.640 1.00 97.62 78 TYR A N 1
ATOM 598 C CA . TYR A 1 78 ? 24.490 -7.662 -10.061 1.00 97.62 78 TYR A CA 1
ATOM 599 C C . TYR A 1 78 ? 23.889 -6.898 -8.889 1.00 97.62 78 TYR A C 1
ATOM 601 O O . TYR A 1 78 ? 23.031 -6.033 -9.079 1.00 97.62 78 TYR A O 1
ATOM 609 N N . THR A 1 79 ? 24.308 -7.256 -7.683 1.00 96.69 79 THR A N 1
ATOM 610 C CA . THR A 1 79 ? 23.615 -6.900 -6.448 1.00 96.69 79 THR A CA 1
ATOM 611 C C . THR A 1 79 ? 24.305 -5.738 -5.751 1.00 96.69 79 THR A C 1
ATOM 613 O O . THR A 1 79 ? 25.499 -5.782 -5.460 1.00 96.69 79 THR A O 1
ATOM 616 N N . TYR A 1 80 ? 23.529 -4.707 -5.432 1.00 94.50 80 TYR A N 1
ATOM 617 C CA . TYR A 1 80 ? 23.961 -3.551 -4.659 1.00 94.50 80 TYR A CA 1
ATOM 618 C C . TYR A 1 80 ? 23.124 -3.440 -3.388 1.00 94.50 80 TYR A C 1
ATOM 620 O O . TYR A 1 80 ? 21.898 -3.484 -3.430 1.00 94.50 80 TYR A O 1
ATOM 628 N N . ARG A 1 81 ? 23.780 -3.267 -2.245 1.00 90.25 81 ARG A N 1
ATOM 629 C CA . ARG A 1 81 ? 23.142 -2.852 -1.000 1.00 90.25 81 ARG A CA 1
ATOM 630 C C . ARG A 1 81 ? 22.886 -1.352 -1.068 1.00 90.25 81 ARG A C 1
ATOM 632 O O . ARG A 1 81 ? 23.806 -0.589 -1.361 1.00 90.25 81 ARG A O 1
ATOM 639 N N . VAL A 1 82 ? 21.653 -0.934 -0.809 1.00 87.56 82 VAL A N 1
ATOM 640 C CA . VAL A 1 82 ? 21.237 0.465 -0.914 1.00 87.56 82 VAL A CA 1
ATOM 641 C C . VAL A 1 82 ? 20.900 1.006 0.470 1.00 87.56 82 VAL A C 1
ATOM 643 O O . VAL A 1 82 ? 20.070 0.440 1.181 1.00 87.56 82 VAL A O 1
ATOM 646 N N . HIS A 1 83 ? 21.538 2.113 0.841 1.00 84.69 83 HIS A N 1
ATOM 647 C CA . HIS A 1 83 ? 21.242 2.871 2.056 1.00 84.69 83 HIS A CA 1
ATOM 648 C C . HIS A 1 83 ? 20.421 4.108 1.694 1.00 84.69 83 HIS A C 1
ATOM 650 O O . HIS A 1 83 ? 20.757 4.793 0.727 1.00 84.69 83 HIS A O 1
ATOM 656 N N . ARG A 1 84 ? 19.340 4.362 2.443 1.00 84.19 84 ARG A N 1
ATOM 657 C CA . ARG A 1 84 ? 18.400 5.465 2.185 1.00 84.19 84 ARG A CA 1
ATOM 658 C C . ARG A 1 84 ? 18.002 6.223 3.459 1.00 84.19 84 ARG A C 1
ATOM 660 O O . ARG A 1 84 ? 16.818 6.234 3.797 1.00 84.19 84 ARG A O 1
ATOM 667 N N . PRO A 1 85 ? 18.962 6.779 4.219 1.00 86.56 85 PRO A N 1
ATOM 668 C CA . PRO A 1 85 ? 18.621 7.599 5.374 1.00 86.56 85 PRO A CA 1
ATOM 669 C C . PRO A 1 85 ? 17.873 8.850 4.909 1.00 86.56 85 PRO A C 1
ATOM 671 O O . PRO A 1 85 ? 18.213 9.434 3.884 1.00 86.56 85 PRO A O 1
ATOM 674 N N . ARG A 1 86 ? 16.854 9.261 5.658 1.00 89.56 86 ARG A N 1
ATOM 675 C CA . ARG A 1 86 ? 16.132 10.505 5.409 1.00 89.56 86 ARG A CA 1
ATOM 676 C C . ARG A 1 86 ? 16.880 11.664 6.057 1.00 89.56 86 ARG A C 1
ATOM 678 O O . ARG A 1 86 ? 17.112 11.670 7.268 1.00 89.56 86 ARG A O 1
ATOM 685 N N . GLU A 1 87 ? 17.250 12.647 5.248 1.00 90.31 87 GLU A N 1
ATOM 686 C CA . GLU A 1 87 ? 18.034 13.813 5.661 1.00 90.31 87 GLU A CA 1
ATOM 687 C C . GLU A 1 87 ? 17.182 15.086 5.696 1.00 90.31 87 GLU A C 1
ATOM 689 O O . GLU A 1 87 ? 16.093 15.145 5.124 1.00 90.31 87 GLU A O 1
ATOM 694 N N . ASN A 1 88 ? 17.681 16.117 6.388 1.00 90.19 88 ASN A N 1
ATOM 695 C CA . ASN A 1 88 ? 17.023 17.422 6.544 1.00 90.19 88 ASN A CA 1
ATOM 696 C C . ASN A 1 88 ? 15.570 17.340 7.038 1.00 90.19 88 ASN A C 1
ATOM 698 O O . ASN A 1 88 ? 14.723 18.145 6.652 1.00 90.19 88 ASN A O 1
ATOM 702 N N . VAL A 1 89 ? 15.284 16.370 7.909 1.00 91.31 89 VAL A N 1
ATOM 703 C CA . VAL A 1 89 ? 13.930 16.119 8.404 1.00 91.31 89 VAL A CA 1
ATOM 704 C C . VAL A 1 89 ? 13.421 17.316 9.207 1.00 91.31 89 VAL A C 1
ATOM 706 O O . VAL A 1 89 ? 14.030 17.685 10.209 1.00 91.31 89 VAL A O 1
ATOM 709 N N . THR A 1 90 ? 12.317 17.921 8.764 1.00 92.25 90 THR A N 1
ATOM 710 C CA . THR A 1 90 ? 11.755 19.139 9.370 1.00 92.25 90 THR A CA 1
ATOM 711 C C . THR A 1 90 ? 10.238 19.034 9.488 1.00 92.25 90 THR A C 1
ATOM 713 O O . THR A 1 90 ? 9.558 18.738 8.507 1.00 92.25 90 THR A O 1
ATOM 716 N N . PHE A 1 91 ? 9.686 19.305 10.670 1.00 92.06 91 PHE A N 1
ATOM 717 C CA . PHE A 1 91 ? 8.237 19.316 10.885 1.00 92.06 91 PHE A CA 1
ATOM 718 C C . PHE A 1 91 ? 7.611 20.628 10.412 1.00 92.06 91 PHE A C 1
ATOM 720 O O . PHE A 1 91 ? 8.120 21.714 10.686 1.00 92.06 91 PHE A O 1
ATOM 727 N N . LEU A 1 92 ? 6.487 20.516 9.712 1.00 90.00 92 LEU A N 1
ATOM 728 C CA . LEU A 1 92 ? 5.719 21.623 9.153 1.00 90.00 92 LEU A CA 1
ATOM 729 C C . LEU A 1 92 ? 4.303 21.620 9.744 1.00 90.00 92 LEU A C 1
ATOM 731 O O . LEU A 1 92 ? 3.853 20.615 10.295 1.00 90.00 92 LEU A O 1
ATOM 735 N N . GLU A 1 93 ? 3.598 22.751 9.632 1.00 85.31 93 GLU A N 1
ATOM 736 C CA . GLU A 1 93 ? 2.175 22.875 10.002 1.00 85.31 93 GLU A CA 1
ATOM 737 C C . GLU A 1 93 ? 1.858 22.304 11.405 1.00 85.31 93 GLU A C 1
ATOM 739 O O . GLU A 1 93 ? 0.968 21.470 11.568 1.00 85.31 93 GLU A O 1
ATOM 744 N N . ASN A 1 94 ? 2.621 22.730 12.422 1.00 82.19 94 ASN A N 1
ATOM 745 C CA . ASN A 1 94 ? 2.500 22.280 13.819 1.00 82.19 94 ASN A CA 1
ATOM 746 C C . ASN A 1 94 ? 2.628 20.754 14.031 1.00 82.19 94 ASN A C 1
ATOM 748 O O . ASN A 1 94 ? 2.056 20.233 14.981 1.00 82.19 94 ASN A O 1
ATOM 752 N N . GLY A 1 95 ? 3.383 20.044 13.184 1.00 81.81 95 GLY A N 1
ATOM 753 C CA . GLY A 1 95 ? 3.652 18.603 13.342 1.00 81.81 95 GLY A CA 1
ATOM 754 C C . GLY A 1 95 ? 2.774 17.687 12.485 1.00 81.81 95 GLY A C 1
ATOM 755 O O . GLY A 1 95 ? 2.997 16.480 12.432 1.00 81.81 95 GLY A O 1
ATOM 756 N N . THR A 1 96 ? 1.832 18.252 11.731 1.00 87.94 96 THR A N 1
ATOM 757 C CA . THR A 1 96 ? 0.914 17.485 10.869 1.00 87.94 96 THR A CA 1
ATOM 758 C C . THR A 1 96 ? 1.561 17.018 9.560 1.00 87.94 96 THR A C 1
ATOM 760 O O . THR A 1 96 ? 1.079 16.080 8.911 1.00 87.94 96 THR A O 1
ATOM 763 N N . LYS A 1 97 ? 2.682 17.643 9.176 1.00 93.00 97 LYS A N 1
ATOM 764 C CA . LYS A 1 97 ? 3.494 17.282 8.010 1.00 93.00 97 LYS A CA 1
ATOM 765 C C . LYS A 1 97 ? 4.975 17.221 8.354 1.00 93.00 97 LYS A C 1
ATOM 767 O O . LYS A 1 97 ? 5.448 17.915 9.253 1.00 93.00 97 LYS A O 1
ATOM 772 N N . VAL A 1 98 ? 5.716 16.426 7.591 1.00 92.81 98 VAL A N 1
ATOM 773 C CA . VAL A 1 98 ? 7.167 16.285 7.716 1.00 92.81 98 VAL A CA 1
ATOM 774 C C . VAL A 1 98 ? 7.833 16.384 6.348 1.00 92.81 98 VAL A C 1
ATOM 776 O O . VAL A 1 98 ? 7.488 15.667 5.412 1.00 92.81 98 VAL A O 1
ATOM 779 N N . TYR A 1 99 ? 8.784 17.299 6.231 1.00 94.75 99 TYR A N 1
ATOM 780 C CA . TYR A 1 99 ? 9.673 17.434 5.086 1.00 94.75 99 TYR A CA 1
ATOM 781 C C . TYR A 1 99 ? 10.883 16.512 5.255 1.00 94.75 99 TYR A C 1
ATOM 783 O O . TYR A 1 99 ?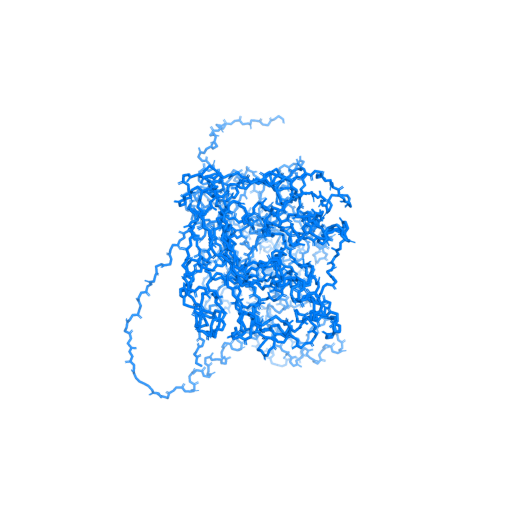 11.410 16.413 6.364 1.00 94.75 99 TYR A O 1
ATOM 791 N N . ALA A 1 100 ? 11.336 15.867 4.179 1.00 92.12 100 ALA A N 1
ATOM 792 C CA . ALA A 1 100 ? 12.566 15.080 4.163 1.00 92.12 100 ALA A CA 1
ATOM 793 C C . ALA A 1 100 ? 13.189 14.976 2.760 1.00 92.12 100 ALA A C 1
ATOM 795 O O . ALA A 1 100 ? 12.498 14.978 1.737 1.00 92.12 100 ALA A O 1
ATOM 796 N N . LEU A 1 101 ? 14.511 14.809 2.735 1.00 89.88 101 LEU A N 1
ATOM 797 C CA . LEU A 1 101 ? 15.272 14.362 1.570 1.00 89.88 101 LEU A CA 1
ATOM 798 C C . LEU A 1 101 ? 15.521 12.856 1.660 1.00 89.88 101 LEU A C 1
ATOM 800 O O . LEU A 1 101 ? 15.811 12.350 2.740 1.00 89.88 101 LEU A O 1
ATOM 804 N N . ASN A 1 102 ? 15.483 12.159 0.522 1.00 85.06 102 ASN A N 1
ATOM 805 C CA . ASN A 1 102 ? 15.723 10.713 0.437 1.00 85.06 102 ASN A CA 1
ATOM 806 C C . ASN A 1 102 ? 16.998 10.395 -0.380 1.00 85.06 102 ASN A C 1
ATOM 808 O O . ASN A 1 102 ? 16.878 9.911 -1.512 1.00 85.06 102 ASN A O 1
ATOM 812 N N . PRO A 1 103 ? 18.215 10.696 0.116 1.00 88.06 103 PRO A N 1
ATOM 813 C CA . PRO A 1 103 ? 19.459 10.318 -0.552 1.00 88.06 103 PRO A CA 1
ATOM 814 C C . PRO A 1 103 ? 19.622 8.799 -0.662 1.00 88.06 103 PRO A C 1
ATOM 816 O O . PRO A 1 103 ? 19.207 8.050 0.221 1.00 88.06 103 PRO A O 1
ATOM 819 N N . LYS A 1 104 ? 20.250 8.330 -1.746 1.00 86.38 104 LYS A N 1
ATOM 820 C CA . LYS A 1 104 ? 20.546 6.909 -1.975 1.00 86.38 104 LYS A CA 1
ATOM 821 C C . LYS A 1 104 ? 22.035 6.676 -2.148 1.00 86.38 104 LYS A C 1
ATOM 823 O O . LYS A 1 104 ? 22.662 7.267 -3.022 1.00 86.38 104 LYS A O 1
ATOM 828 N N . THR A 1 105 ? 22.589 5.735 -1.395 1.00 90.31 105 THR A N 1
ATOM 829 C CA . THR A 1 105 ? 23.972 5.273 -1.577 1.00 90.31 105 THR A CA 1
ATOM 830 C C . THR A 1 105 ? 23.985 3.805 -1.963 1.00 90.31 105 THR A C 1
ATOM 832 O O . THR A 1 105 ? 23.296 2.999 -1.340 1.00 90.31 105 THR A O 1
ATOM 835 N N . PHE A 1 106 ? 24.779 3.451 -2.973 1.00 91.94 106 PHE A N 1
ATOM 836 C CA . PHE A 1 106 ? 24.857 2.098 -3.521 1.00 91.94 106 PHE A CA 1
ATOM 837 C C . PHE A 1 106 ? 26.217 1.471 -3.213 1.00 91.94 106 PHE A C 1
ATOM 839 O O . PHE A 1 106 ? 27.258 2.032 -3.549 1.00 91.94 106 PHE A O 1
ATOM 846 N N . VAL A 1 107 ? 26.208 0.281 -2.615 1.00 93.94 107 VAL A N 1
ATOM 847 C CA . VAL A 1 107 ? 27.414 -0.485 -2.275 1.00 93.94 107 VAL A CA 1
ATOM 848 C C . VAL A 1 107 ? 27.333 -1.850 -2.942 1.00 93.94 107 VAL A C 1
ATOM 850 O O . VAL A 1 107 ? 26.402 -2.606 -2.687 1.00 93.94 107 VAL A O 1
ATOM 853 N N . PHE A 1 108 ? 28.283 -2.173 -3.817 1.00 96.00 108 PHE A N 1
ATOM 854 C CA . PHE A 1 108 ? 28.299 -3.456 -4.522 1.00 96.00 108 PHE A CA 1
ATOM 855 C C . PHE A 1 108 ? 28.513 -4.633 -3.553 1.00 96.00 108 PHE A C 1
ATOM 857 O O . PHE A 1 108 ? 29.307 -4.523 -2.621 1.00 96.00 108 PHE A O 1
ATOM 864 N N . VAL A 1 109 ? 27.811 -5.750 -3.778 1.00 95.56 109 VAL A N 1
ATOM 865 C CA . VAL A 1 109 ? 27.881 -6.973 -2.959 1.00 95.56 109 VAL A CA 1
ATOM 866 C C . VAL A 1 109 ? 28.325 -8.148 -3.844 1.00 95.56 109 VAL A C 1
ATOM 868 O O . VAL A 1 109 ? 27.478 -8.778 -4.493 1.00 95.56 109 VAL A O 1
ATOM 871 N N . PRO A 1 110 ? 29.636 -8.453 -3.900 1.00 95.31 110 PRO A N 1
ATOM 872 C CA . PRO A 1 110 ? 30.179 -9.495 -4.771 1.00 95.31 110 PRO A CA 1
ATOM 873 C C . PRO A 1 110 ? 29.587 -10.882 -4.501 1.00 95.31 110 PRO A C 1
ATOM 875 O O . PRO A 1 110 ? 29.272 -11.612 -5.432 1.00 95.31 110 PRO A O 1
ATOM 878 N N . GLU A 1 111 ? 29.359 -11.233 -3.234 1.00 95.62 111 GLU A N 1
ATOM 879 C CA . GLU A 1 111 ? 28.941 -12.580 -2.816 1.00 95.62 111 GLU A CA 1
ATOM 880 C C . GLU A 1 111 ? 27.499 -12.914 -3.225 1.00 95.62 111 GLU A C 1
ATOM 882 O O . GLU A 1 111 ? 27.103 -14.078 -3.231 1.00 95.62 111 GLU A O 1
ATOM 887 N N . LYS A 1 112 ? 26.704 -11.889 -3.554 1.00 91.75 112 LYS A N 1
ATOM 888 C CA . LYS A 1 112 ? 25.326 -12.010 -4.052 1.00 91.75 112 LYS A CA 1
ATOM 889 C C . LYS A 1 112 ? 25.210 -11.695 -5.543 1.00 91.75 112 LYS A C 1
ATOM 891 O O . LYS A 1 112 ? 24.097 -11.518 -6.035 1.00 91.75 112 LYS A O 1
ATOM 896 N N . SER A 1 113 ? 26.332 -11.561 -6.243 1.00 95.94 113 SER A N 1
ATOM 897 C CA . SER A 1 113 ? 26.374 -11.209 -7.660 1.00 95.94 113 SER A CA 1
ATOM 898 C C . SER A 1 113 ? 26.909 -12.373 -8.487 1.00 95.94 113 SER A C 1
ATOM 900 O O . SER A 1 113 ? 27.690 -13.187 -8.003 1.00 95.94 113 SER A O 1
ATOM 902 N N . VAL A 1 114 ? 26.490 -12.458 -9.749 1.00 97.06 114 VAL A N 1
ATOM 903 C CA . VAL A 1 114 ? 26.954 -13.510 -10.670 1.00 97.06 114 VAL A CA 1
ATOM 904 C C . VAL A 1 114 ? 28.424 -13.335 -11.082 1.00 97.06 114 VAL A C 1
ATOM 906 O O . VAL A 1 114 ? 29.077 -14.310 -11.451 1.00 97.06 114 VAL A O 1
ATOM 909 N N . GLY A 1 115 ? 28.946 -12.110 -10.999 1.00 95.12 115 GLY A N 1
ATOM 910 C CA . GLY A 1 115 ? 30.311 -11.761 -11.375 1.00 95.12 115 GLY A CA 1
ATOM 911 C C . GLY A 1 115 ? 30.653 -10.306 -11.048 1.00 95.12 115 GLY A C 1
ATOM 912 O O . GLY A 1 115 ? 29.925 -9.639 -10.305 1.00 95.12 115 GLY A O 1
ATOM 913 N N . ASP A 1 116 ? 31.785 -9.829 -11.570 1.00 96.06 116 ASP A N 1
ATOM 914 C CA . ASP A 1 116 ? 32.294 -8.477 -11.327 1.00 96.06 116 ASP A CA 1
ATOM 915 C C . ASP A 1 116 ? 31.772 -7.507 -12.402 1.00 96.06 116 ASP A C 1
ATOM 917 O O . ASP A 1 116 ? 32.146 -7.637 -13.572 1.00 96.06 116 ASP A O 1
ATOM 921 N N . PRO A 1 117 ? 30.962 -6.490 -12.046 1.00 96.56 117 PRO A N 1
ATOM 922 C CA . PRO A 1 117 ? 30.407 -5.554 -13.014 1.00 96.56 117 PRO A CA 1
ATOM 923 C C . PRO A 1 117 ? 31.471 -4.719 -13.738 1.00 96.56 117 PRO A C 1
ATOM 925 O O . PRO A 1 117 ? 31.179 -4.174 -14.802 1.00 96.56 117 PRO A O 1
ATOM 928 N N . GLN A 1 118 ? 32.686 -4.581 -13.194 1.00 96.81 118 GLN A N 1
ATOM 929 C CA . GLN A 1 118 ? 33.779 -3.870 -13.865 1.00 96.81 118 GLN A CA 1
ATOM 930 C C . GLN A 1 118 ? 34.421 -4.687 -14.990 1.00 96.81 118 GLN A C 1
ATOM 932 O O . GLN A 1 118 ? 35.063 -4.105 -15.863 1.00 96.81 118 GLN A O 1
ATOM 937 N N . VAL A 1 119 ? 34.246 -6.009 -14.984 1.00 97.00 119 VAL A N 1
ATOM 938 C CA . VAL A 1 119 ? 34.843 -6.930 -15.961 1.00 97.00 119 VAL A CA 1
ATOM 939 C C . VAL A 1 119 ? 33.784 -7.492 -16.899 1.00 97.00 119 VAL A C 1
ATOM 941 O O . VAL A 1 119 ? 34.017 -7.590 -18.104 1.00 97.00 119 VAL A O 1
ATOM 944 N N . ASP A 1 120 ? 32.618 -7.845 -16.364 1.00 97.25 120 ASP A N 1
ATOM 945 C CA . ASP A 1 120 ? 31.563 -8.494 -17.124 1.00 97.25 120 ASP A CA 1
ATOM 946 C C . ASP A 1 120 ? 30.975 -7.558 -18.177 1.00 97.25 120 ASP A C 1
ATOM 948 O O . ASP A 1 120 ? 30.608 -6.408 -17.918 1.00 97.25 120 ASP A O 1
ATOM 952 N N . ILE A 1 121 ? 30.871 -8.083 -19.395 1.00 97.19 121 ILE A N 1
ATOM 953 C CA . ILE A 1 121 ? 30.496 -7.325 -20.582 1.00 97.19 121 ILE A CA 1
ATOM 954 C C . ILE A 1 121 ? 29.047 -7.623 -20.957 1.00 97.19 121 ILE A C 1
ATOM 956 O O . ILE A 1 121 ? 28.642 -8.779 -21.098 1.00 97.19 121 ILE A O 1
ATOM 960 N N . VAL A 1 122 ? 28.289 -6.564 -21.227 1.00 97.12 122 VAL A N 1
ATOM 961 C CA . VAL A 1 122 ? 26.950 -6.632 -21.802 1.00 97.12 122 VAL A CA 1
ATOM 962 C C . VAL A 1 122 ? 26.927 -5.948 -23.167 1.00 97.12 122 VAL A C 1
ATOM 964 O O . VAL A 1 122 ? 27.415 -4.831 -23.356 1.00 97.12 122 VAL A O 1
ATOM 967 N N . ARG A 1 123 ? 26.332 -6.628 -24.147 1.00 97.44 123 ARG A N 1
ATOM 968 C CA . ARG A 1 123 ? 25.971 -6.048 -25.436 1.00 97.44 123 ARG A CA 1
ATOM 969 C C . ARG A 1 123 ? 24.503 -5.654 -25.398 1.00 97.44 123 ARG A C 1
ATOM 971 O O . ARG A 1 123 ? 23.631 -6.518 -25.346 1.00 97.44 123 ARG A O 1
ATOM 978 N N . THR A 1 124 ? 24.238 -4.356 -25.440 1.00 95.75 124 THR A N 1
ATOM 979 C CA . THR A 1 124 ? 22.889 -3.781 -25.372 1.00 95.75 124 THR A CA 1
ATOM 980 C C . THR A 1 124 ? 22.740 -2.644 -26.377 1.00 95.75 124 THR A C 1
ATOM 982 O O . THR A 1 124 ? 23.661 -2.338 -27.138 1.00 95.75 124 THR A O 1
ATOM 985 N N . VAL A 1 125 ? 21.561 -2.043 -26.449 1.00 94.12 125 VAL A N 1
ATOM 986 C CA . VAL A 1 125 ? 21.318 -0.927 -27.356 1.00 94.12 125 VAL A CA 1
ATOM 987 C C . VAL A 1 125 ? 22.094 0.310 -26.898 1.00 94.12 125 VAL A C 1
ATOM 989 O O . VAL A 1 125 ? 22.161 0.612 -25.711 1.00 94.12 125 VAL A O 1
ATOM 992 N N . ASN A 1 126 ? 22.659 1.052 -27.846 1.00 93.38 126 ASN A N 1
ATOM 993 C CA . ASN A 1 126 ? 23.245 2.363 -27.612 1.00 93.38 126 ASN A CA 1
ATOM 994 C C . ASN A 1 126 ? 22.128 3.396 -27.374 1.00 93.38 126 ASN A C 1
ATOM 996 O O . ASN A 1 126 ? 21.581 3.975 -28.316 1.00 93.38 126 ASN A O 1
ATOM 1000 N N . ILE A 1 127 ? 21.760 3.577 -26.105 1.00 92.38 127 ILE A N 1
ATOM 1001 C CA . ILE A 1 127 ? 20.649 4.436 -25.678 1.00 92.38 127 ILE A CA 1
ATOM 1002 C C . ILE A 1 127 ? 20.873 5.907 -26.072 1.00 92.38 127 ILE A C 1
ATOM 1004 O O . ILE A 1 127 ? 19.966 6.450 -26.704 1.00 92.38 127 ILE A O 1
ATOM 1008 N N . PRO A 1 128 ? 22.041 6.548 -25.824 1.00 91.19 128 PRO A N 1
ATOM 1009 C CA . PRO A 1 128 ? 22.299 7.914 -26.299 1.00 91.19 128 PRO A CA 1
ATOM 1010 C C . PRO A 1 128 ? 22.049 8.083 -27.797 1.00 91.19 128 PRO A C 1
ATOM 1012 O O . PRO A 1 128 ? 21.336 8.994 -28.224 1.00 91.19 128 PRO A O 1
ATOM 1015 N N . PHE A 1 129 ? 22.578 7.158 -28.602 1.00 90.00 129 PHE A N 1
ATOM 1016 C CA . PHE A 1 129 ? 22.415 7.191 -30.050 1.00 90.00 129 PHE A CA 1
ATOM 1017 C C . PHE A 1 129 ? 20.943 7.079 -30.468 1.00 90.00 129 PHE A C 1
ATOM 1019 O O . PHE A 1 129 ? 20.487 7.853 -31.310 1.00 90.00 129 PHE A O 1
ATOM 1026 N N . VAL A 1 130 ? 20.173 6.165 -29.867 1.00 90.44 130 VAL A N 1
ATOM 1027 C CA . VAL A 1 130 ? 18.742 6.005 -30.174 1.00 90.44 130 VAL A CA 1
ATOM 1028 C C . VAL A 1 130 ? 17.913 7.204 -29.719 1.00 90.44 130 VAL A C 1
ATOM 1030 O O . VAL A 1 130 ? 17.033 7.632 -30.466 1.00 90.44 130 VAL A O 1
ATOM 1033 N N . THR A 1 131 ? 18.208 7.783 -28.556 1.00 89.44 131 THR A N 1
ATOM 1034 C CA . THR A 1 131 ? 17.541 8.995 -28.062 1.00 89.44 131 THR A CA 1
ATOM 1035 C C . THR A 1 131 ? 17.719 10.154 -29.037 1.00 89.44 131 THR A C 1
ATOM 1037 O O . THR A 1 131 ? 16.731 10.725 -29.499 1.00 89.44 131 THR A O 1
ATOM 1040 N N . ILE A 1 132 ? 18.955 10.424 -29.461 1.00 86.19 132 ILE A N 1
ATOM 1041 C CA . ILE A 1 132 ? 19.256 11.505 -30.409 1.00 86.19 132 ILE A CA 1
ATOM 1042 C C . ILE A 1 132 ? 18.614 11.235 -31.771 1.00 86.19 132 ILE A C 1
ATOM 1044 O O . ILE A 1 132 ? 18.006 12.126 -32.364 1.00 86.19 132 ILE A O 1
ATOM 1048 N N . MET A 1 133 ? 18.681 9.996 -32.269 1.00 84.62 133 MET A N 1
ATOM 1049 C CA . MET A 1 133 ? 17.984 9.617 -33.503 1.00 84.62 133 MET A CA 1
ATOM 1050 C C . MET A 1 133 ? 16.469 9.833 -33.412 1.00 84.62 133 MET A C 1
ATOM 1052 O O . MET A 1 133 ? 15.851 10.253 -34.394 1.00 84.62 133 MET A O 1
ATOM 1056 N N . ASN A 1 134 ? 15.861 9.525 -32.263 1.00 84.31 134 ASN A N 1
ATOM 1057 C CA . ASN A 1 134 ? 14.433 9.711 -32.050 1.00 84.31 134 ASN A CA 1
ATOM 1058 C C . ASN A 1 134 ? 14.065 11.198 -32.034 1.00 84.31 134 ASN A C 1
ATOM 1060 O O . ASN A 1 134 ? 13.094 11.580 -32.687 1.00 84.31 134 ASN A O 1
ATOM 1064 N N . GLU A 1 135 ? 14.864 12.030 -31.369 1.00 82.50 135 GLU A N 1
ATOM 1065 C CA . GLU A 1 135 ? 14.644 13.473 -31.281 1.00 82.50 135 GLU A CA 1
ATOM 1066 C C . GLU A 1 135 ? 14.802 14.180 -32.632 1.00 82.50 135 GLU A C 1
ATOM 1068 O O . GLU A 1 135 ? 13.999 15.049 -32.981 1.00 82.50 135 GLU A O 1
ATOM 1073 N N . LEU A 1 136 ? 15.739 13.725 -33.471 1.00 80.56 136 LEU A N 1
ATOM 1074 C CA . LEU A 1 136 ? 15.918 14.226 -34.838 1.00 80.56 136 LEU A CA 1
ATOM 1075 C C . LEU A 1 136 ? 14.681 14.044 -35.738 1.00 80.56 136 LEU A C 1
ATOM 1077 O O . LEU A 1 136 ? 14.591 14.698 -36.778 1.00 80.56 136 LEU A O 1
ATOM 1081 N N . ASN A 1 137 ? 13.708 13.197 -35.367 1.00 76.50 137 ASN A N 1
ATOM 1082 C CA . ASN A 1 137 ? 12.434 13.102 -36.094 1.00 76.50 137 ASN A CA 1
ATOM 1083 C C . ASN A 1 137 ? 11.603 14.392 -36.031 1.00 76.50 137 ASN A C 1
ATOM 1085 O O . ASN A 1 137 ? 10.770 14.590 -36.911 1.00 76.50 137 ASN A O 1
ATOM 1089 N N . SER A 1 138 ? 11.812 15.235 -35.016 1.00 74.88 138 SER A N 1
ATOM 1090 C CA . SER A 1 138 ? 11.103 16.512 -34.855 1.00 74.88 138 SER A CA 1
ATOM 1091 C C . SER A 1 138 ? 11.603 17.610 -35.807 1.00 74.88 138 SER A C 1
ATOM 1093 O O . SER A 1 138 ? 10.898 18.588 -36.050 1.00 74.88 138 SER A O 1
ATOM 1095 N N . TYR A 1 139 ? 12.795 17.439 -36.390 1.00 77.19 139 TYR A N 1
ATOM 1096 C CA . TYR A 1 139 ? 13.412 18.393 -37.311 1.00 77.19 139 TYR A CA 1
ATOM 1097 C C . TYR A 1 139 ? 13.013 18.136 -38.772 1.00 77.19 139 TYR A C 1
ATOM 1099 O O . TYR A 1 139 ? 12.648 17.025 -39.165 1.00 77.19 139 TYR A O 1
ATOM 1107 N N . SER A 1 140 ? 13.132 19.168 -39.617 1.00 77.62 140 SER A N 1
ATOM 1108 C CA . SER A 1 140 ? 12.856 19.045 -41.054 1.00 77.62 140 SER A CA 1
ATOM 1109 C C . SER A 1 140 ? 13.767 18.006 -41.722 1.00 77.62 140 SER A C 1
ATOM 1111 O O . SER A 1 140 ? 14.911 17.792 -41.312 1.00 77.62 140 SER A O 1
ATOM 1113 N N . PHE A 1 141 ? 13.273 17.368 -42.790 1.00 75.19 141 PHE A N 1
ATOM 1114 C CA . PHE A 1 141 ? 13.978 16.281 -43.487 1.00 75.19 141 PHE A CA 1
ATOM 1115 C C . PHE A 1 141 ? 15.420 16.642 -43.885 1.00 75.19 141 PHE A C 1
ATOM 1117 O O . PHE A 1 141 ? 16.316 15.802 -43.783 1.00 75.19 141 PHE A O 1
ATOM 1124 N N . LEU A 1 142 ? 15.655 17.891 -44.299 1.00 73.06 142 LEU A N 1
ATOM 1125 C CA . LEU A 1 142 ? 16.975 18.382 -44.696 1.00 73.06 142 LEU A CA 1
ATOM 1126 C C . LEU A 1 142 ? 17.951 18.429 -43.509 1.00 73.06 142 LEU A C 1
ATOM 1128 O O . LEU A 1 142 ? 19.014 17.815 -43.574 1.00 73.06 142 LEU A O 1
ATOM 1132 N N . LEU A 1 143 ? 17.571 19.092 -42.410 1.00 74.88 143 LEU A N 1
ATOM 1133 C CA . LEU A 1 143 ? 18.371 19.174 -41.179 1.00 74.88 143 LEU A CA 1
ATOM 1134 C C . LEU A 1 143 ? 18.658 17.781 -40.612 1.00 74.88 143 LEU A C 1
ATOM 1136 O O . LEU A 1 143 ? 19.802 17.447 -40.309 1.00 74.88 143 LEU A O 1
ATOM 1140 N N . ARG A 1 144 ? 17.633 16.930 -40.563 1.00 78.75 144 ARG A N 1
ATOM 1141 C CA . ARG A 1 144 ? 17.752 15.529 -40.155 1.00 78.75 144 ARG A CA 1
ATOM 1142 C C . ARG A 1 144 ? 18.750 14.748 -41.010 1.00 78.75 144 ARG A C 1
ATOM 1144 O O . ARG A 1 144 ? 19.522 13.965 -40.465 1.00 78.75 144 ARG A O 1
ATOM 1151 N N . SER A 1 145 ? 18.752 14.950 -42.327 1.00 75.69 145 SER A N 1
ATOM 1152 C CA . SER A 1 145 ? 19.672 14.259 -43.243 1.00 75.69 145 SER A CA 1
ATOM 1153 C C . SER A 1 145 ? 21.125 14.698 -43.041 1.00 75.69 145 SER A C 1
ATOM 1155 O O . SER A 1 145 ? 22.018 13.855 -43.071 1.00 75.69 145 SER A O 1
ATOM 1157 N N . VAL A 1 146 ? 21.364 15.986 -42.765 1.00 77.12 146 VAL A N 1
ATOM 1158 C CA . VAL A 1 146 ? 22.702 16.515 -42.440 1.00 77.12 146 VAL A CA 1
ATOM 1159 C C . VAL A 1 146 ? 23.226 15.910 -41.137 1.00 77.12 146 VAL A C 1
ATOM 1161 O O . VAL A 1 146 ? 24.334 15.374 -41.113 1.00 77.12 146 VAL A O 1
ATOM 1164 N N . PHE A 1 147 ? 22.417 15.917 -40.071 1.00 77.88 147 PHE A N 1
ATOM 1165 C CA . PHE A 1 147 ? 22.794 15.287 -38.802 1.00 77.88 147 PHE A CA 1
ATOM 1166 C C . PHE A 1 147 ? 23.005 13.779 -38.949 1.00 77.88 147 PHE A C 1
ATOM 1168 O O . PHE A 1 147 ? 23.970 13.240 -38.414 1.00 77.88 147 PHE A O 1
ATOM 1175 N N . ALA A 1 148 ? 22.158 13.091 -39.716 1.00 76.81 148 ALA A N 1
ATOM 1176 C CA . ALA A 1 148 ? 22.322 11.665 -39.952 1.00 76.81 148 ALA A CA 1
ATOM 1177 C C . ALA A 1 148 ? 23.604 11.347 -40.737 1.00 76.81 148 ALA A C 1
ATOM 1179 O O . ALA A 1 148 ? 24.291 10.379 -40.416 1.00 76.81 148 ALA A O 1
ATOM 1180 N N . MET A 1 149 ? 23.970 12.162 -41.731 1.00 75.31 149 MET A N 1
ATOM 1181 C CA . MET A 1 149 ? 25.235 12.020 -42.459 1.00 75.31 149 MET A CA 1
ATOM 1182 C C . MET A 1 149 ? 26.438 12.238 -41.535 1.00 75.31 149 MET A C 1
ATOM 1184 O O . MET A 1 149 ? 27.370 11.434 -41.551 1.00 75.31 149 MET A O 1
ATOM 1188 N N . TYR A 1 150 ? 26.382 13.264 -40.680 1.00 79.69 150 TYR A N 1
ATOM 1189 C CA . TYR A 1 150 ? 27.408 13.522 -39.674 1.00 79.69 150 TYR A CA 1
ATOM 1190 C C . TYR A 1 150 ? 27.566 12.345 -38.703 1.00 79.69 150 TYR A C 1
ATOM 1192 O O . TYR A 1 150 ? 28.666 11.822 -38.553 1.00 79.69 150 TYR A O 1
ATOM 1200 N N . ILE A 1 151 ? 26.477 11.862 -38.102 1.00 80.56 151 ILE A N 1
ATOM 1201 C CA . ILE A 1 151 ? 26.543 10.767 -37.125 1.00 80.56 151 ILE A CA 1
ATOM 1202 C C . ILE A 1 151 ? 26.991 9.455 -37.787 1.00 80.56 151 ILE A C 1
ATOM 1204 O O . ILE A 1 151 ? 27.779 8.712 -37.207 1.00 80.56 151 ILE A O 1
ATOM 1208 N N . ASN A 1 152 ? 26.563 9.183 -39.026 1.00 77.19 152 ASN A N 1
ATOM 1209 C CA . ASN A 1 152 ? 27.043 8.016 -39.774 1.00 77.19 152 ASN A CA 1
ATOM 1210 C C . ASN A 1 152 ? 28.559 8.058 -40.031 1.00 77.19 152 ASN A C 1
ATOM 1212 O O . ASN A 1 152 ? 29.177 6.997 -40.087 1.00 77.19 152 ASN A O 1
ATOM 1216 N N . SER A 1 153 ? 29.161 9.249 -40.155 1.00 79.31 153 SER A N 1
ATOM 1217 C CA . SER A 1 153 ? 30.615 9.403 -40.316 1.00 79.31 153 SER A CA 1
ATOM 1218 C C . SER A 1 153 ? 31.414 9.030 -39.060 1.00 79.31 153 SER A C 1
ATOM 1220 O O . SER A 1 153 ? 32.590 8.698 -39.167 1.00 79.31 153 SER A O 1
ATOM 1222 N N . LEU A 1 154 ? 30.771 9.021 -37.886 1.00 80.19 154 LEU A N 1
ATOM 1223 C CA . LEU A 1 154 ? 31.391 8.668 -36.603 1.00 80.19 154 LEU A CA 1
ATOM 1224 C C . LEU A 1 154 ? 31.452 7.146 -36.358 1.00 80.19 154 LEU A C 1
ATOM 1226 O O . LEU A 1 154 ? 31.890 6.719 -35.296 1.00 80.19 154 LEU A O 1
ATOM 1230 N N . ASP A 1 155 ? 30.961 6.337 -37.304 1.00 79.88 155 ASP A N 1
ATOM 1231 C CA . ASP A 1 155 ? 30.785 4.877 -37.211 1.00 79.88 155 ASP A CA 1
ATOM 1232 C C . ASP A 1 155 ? 30.136 4.375 -35.903 1.00 79.88 155 ASP A C 1
ATOM 1234 O O . ASP A 1 155 ? 30.391 3.275 -35.411 1.00 79.88 155 ASP A O 1
ATOM 1238 N N . ILE A 1 156 ? 29.226 5.173 -35.341 1.00 83.69 156 ILE A N 1
ATOM 1239 C CA . ILE A 1 156 ? 28.458 4.778 -34.161 1.00 83.69 156 ILE A CA 1
ATOM 1240 C C . ILE A 1 156 ? 27.444 3.698 -34.562 1.00 83.69 156 ILE A C 1
ATOM 1242 O O . ILE A 1 156 ? 26.736 3.805 -35.572 1.00 83.69 156 ILE A O 1
ATOM 1246 N N . LYS A 1 157 ? 27.394 2.621 -33.774 1.00 87.06 157 LYS A N 1
ATOM 1247 C CA . LYS A 1 157 ? 26.520 1.462 -33.998 1.00 87.06 157 LYS A CA 1
ATOM 1248 C C . LYS A 1 157 ? 25.284 1.521 -33.103 1.00 87.06 157 LYS A C 1
ATOM 1250 O O . LYS A 1 157 ? 25.319 2.091 -32.014 1.00 87.06 157 LYS A O 1
ATOM 1255 N N . LEU A 1 158 ? 24.205 0.877 -33.561 1.00 89.12 158 LEU A N 1
ATOM 1256 C CA . LEU A 1 158 ? 22.955 0.765 -32.802 1.00 89.12 158 LEU A CA 1
ATOM 1257 C C . LEU A 1 158 ? 23.129 -0.039 -31.512 1.00 89.12 158 LEU A C 1
ATOM 1259 O O . LEU A 1 158 ? 22.505 0.283 -30.511 1.00 89.12 158 LEU A O 1
ATOM 1263 N N . PHE A 1 159 ? 23.969 -1.071 -31.539 1.00 93.38 159 PHE A N 1
ATOM 1264 C CA . PHE A 1 159 ? 24.323 -1.853 -30.362 1.00 93.38 159 PHE A CA 1
ATOM 1265 C C . PHE A 1 159 ? 25.720 -1.467 -29.894 1.00 93.38 159 PHE A C 1
ATOM 1267 O O . PHE A 1 159 ? 26.637 -1.325 -30.706 1.00 93.38 159 PHE A O 1
ATOM 1274 N N . MET A 1 160 ? 25.869 -1.326 -28.584 1.00 94.19 160 MET A N 1
ATOM 1275 C CA . MET A 1 160 ? 27.136 -1.092 -27.910 1.00 94.19 160 MET A CA 1
ATOM 1276 C C . MET A 1 160 ? 27.491 -2.289 -27.033 1.00 94.19 160 MET A C 1
ATOM 1278 O O . MET A 1 160 ? 26.613 -2.998 -26.541 1.00 94.19 160 MET A O 1
ATOM 1282 N N . THR A 1 161 ? 28.787 -2.488 -26.833 1.00 96.19 161 THR A N 1
ATOM 1283 C CA . THR A 1 161 ? 29.340 -3.520 -25.958 1.00 96.19 161 THR A CA 1
ATOM 1284 C C . THR A 1 161 ? 30.178 -2.810 -24.907 1.00 96.19 161 THR A C 1
ATOM 1286 O O . THR A 1 161 ? 31.139 -2.129 -25.265 1.00 96.19 161 THR A O 1
ATOM 1289 N N . ARG A 1 162 ? 29.775 -2.912 -23.643 1.00 96.19 162 ARG A N 1
ATOM 1290 C CA . ARG A 1 162 ? 30.354 -2.179 -22.507 1.00 96.19 162 ARG A CA 1
ATOM 1291 C C . ARG A 1 162 ? 30.330 -3.046 -21.258 1.00 96.19 162 ARG A C 1
ATOM 1293 O O . ARG A 1 162 ? 29.614 -4.049 -21.231 1.00 96.19 162 ARG A O 1
ATOM 1300 N N . THR A 1 163 ? 31.098 -2.677 -20.241 1.00 98.00 163 THR A N 1
ATOM 1301 C CA . THR A 1 163 ? 31.006 -3.366 -18.951 1.00 98.00 163 THR A CA 1
ATOM 1302 C C . THR A 1 163 ? 29.695 -3.019 -18.255 1.00 98.00 163 THR A C 1
ATOM 1304 O O . THR A 1 163 ? 29.082 -1.979 -18.517 1.00 98.00 163 THR A O 1
ATOM 1307 N N . VAL A 1 164 ? 29.228 -3.888 -17.365 1.00 97.38 164 VAL A N 1
ATOM 1308 C CA . VAL A 1 164 ? 28.006 -3.626 -16.591 1.00 97.38 164 VAL A CA 1
ATOM 1309 C C . VAL A 1 164 ? 28.148 -2.358 -15.744 1.00 97.38 164 VAL A C 1
ATOM 1311 O O . VAL A 1 164 ? 27.201 -1.576 -15.643 1.00 97.38 164 VAL A O 1
ATOM 1314 N N . HIS A 1 165 ? 29.342 -2.110 -15.201 1.00 96.25 165 HIS A N 1
ATOM 1315 C CA . HIS A 1 165 ? 29.655 -0.901 -14.450 1.00 96.25 165 HIS A CA 1
ATOM 1316 C C . HIS A 1 165 ? 29.508 0.357 -15.310 1.00 96.25 165 HIS A C 1
ATOM 1318 O O . HIS A 1 165 ? 28.850 1.294 -14.873 1.00 96.25 165 HIS A O 1
ATOM 1324 N N . GLU A 1 166 ? 30.051 0.367 -16.533 1.00 96.81 166 GLU A N 1
ATOM 1325 C CA . GLU A 1 166 ? 29.902 1.495 -17.465 1.00 96.81 166 GLU A CA 1
ATOM 1326 C C . GLU A 1 166 ? 28.422 1.767 -17.783 1.00 96.81 166 GLU A C 1
ATOM 1328 O O . GLU A 1 166 ? 27.973 2.912 -17.744 1.00 96.81 166 GLU A O 1
ATOM 1333 N N . VAL A 1 167 ? 27.633 0.722 -18.065 1.00 95.94 167 VAL A N 1
ATOM 1334 C CA . VAL A 1 167 ? 26.213 0.880 -18.430 1.00 95.94 167 VAL A CA 1
ATOM 1335 C C . VAL A 1 167 ? 25.370 1.413 -17.265 1.00 95.94 167 VAL A C 1
ATOM 1337 O O . VAL A 1 167 ? 24.469 2.225 -17.489 1.00 95.94 167 VAL A O 1
ATOM 1340 N N . LEU A 1 168 ? 25.646 0.989 -16.027 1.00 94.81 168 LEU A N 1
ATOM 1341 C CA . LEU A 1 168 ? 24.942 1.483 -14.838 1.00 94.81 168 LEU A CA 1
ATOM 1342 C C . LEU A 1 168 ? 25.429 2.867 -14.416 1.00 94.81 168 LEU A C 1
ATOM 1344 O O . LEU A 1 168 ? 24.632 3.794 -14.303 1.00 94.81 168 LEU A O 1
ATOM 1348 N N . TRP A 1 169 ? 26.727 3.003 -14.173 1.00 94.31 169 TRP A N 1
ATOM 1349 C CA . TRP A 1 169 ? 27.309 4.117 -13.427 1.00 94.31 169 TRP A CA 1
ATOM 1350 C C . TRP A 1 169 ? 27.982 5.159 -14.295 1.00 94.31 169 TRP A C 1
ATOM 1352 O O . TRP A 1 169 ? 28.528 6.105 -13.745 1.00 94.31 169 TRP A O 1
ATOM 1362 N N . GLY A 1 170 ? 27.933 5.022 -15.616 1.00 95.00 170 GLY A N 1
ATOM 1363 C CA . GLY A 1 170 ? 28.386 6.059 -16.523 1.00 95.00 170 GLY A CA 1
ATOM 1364 C C . GLY A 1 170 ? 29.590 5.656 -17.361 1.00 95.00 170 GLY A C 1
ATOM 1365 O O . GLY A 1 170 ? 30.556 5.069 -16.878 1.00 95.00 170 GLY A O 1
ATOM 1366 N N . PHE A 1 171 ? 29.566 6.068 -18.621 1.00 95.25 171 PHE A N 1
ATOM 1367 C CA . PHE A 1 171 ? 30.737 6.166 -19.482 1.00 95.25 171 PHE A CA 1
ATOM 1368 C C . PHE A 1 171 ? 30.662 7.459 -20.292 1.00 95.25 171 PHE A C 1
ATOM 1370 O O . PHE A 1 171 ? 29.577 7.982 -20.553 1.00 95.25 171 PHE A O 1
ATOM 1377 N N . LYS A 1 172 ? 31.820 7.978 -20.706 1.00 94.44 172 LYS A N 1
ATOM 1378 C CA . LYS A 1 172 ? 31.880 9.150 -21.583 1.00 94.44 172 LYS A CA 1
ATOM 1379 C C . LYS A 1 172 ? 31.453 8.749 -22.994 1.00 94.44 172 LYS A C 1
ATOM 1381 O O . LYS A 1 172 ? 32.129 7.939 -23.634 1.00 94.44 172 LYS A O 1
ATOM 1386 N N . ASP A 1 173 ? 30.344 9.298 -23.478 1.00 91.69 173 ASP A N 1
ATOM 1387 C CA . ASP A 1 173 ? 29.817 8.966 -24.800 1.00 91.69 173 ASP A CA 1
ATOM 1388 C C . ASP A 1 173 ? 30.353 9.950 -25.863 1.00 91.69 173 ASP A C 1
ATOM 1390 O O . ASP A 1 173 ? 30.283 11.168 -25.666 1.00 91.69 173 ASP A O 1
ATOM 1394 N N . PRO A 1 174 ? 30.896 9.471 -27.002 1.00 88.81 174 PRO A N 1
ATOM 1395 C CA . PRO A 1 174 ? 31.451 10.350 -28.033 1.00 88.81 174 PRO A CA 1
ATOM 1396 C C . PRO A 1 174 ? 30.429 11.314 -28.650 1.00 88.81 174 PRO A C 1
ATOM 1398 O O . PRO A 1 174 ? 30.780 12.438 -29.015 1.00 88.81 174 PRO A O 1
ATOM 1401 N N . LEU A 1 175 ? 29.170 10.886 -28.780 1.00 87.44 175 LEU A N 1
ATOM 1402 C CA . LEU A 1 175 ? 28.112 11.689 -29.381 1.00 87.44 175 LEU A CA 1
ATOM 1403 C C . LEU A 1 175 ? 27.616 12.752 -28.398 1.00 87.44 175 LEU A C 1
ATOM 1405 O O . LEU A 1 175 ? 27.484 13.915 -28.785 1.00 87.44 175 LEU A O 1
ATOM 1409 N N . LEU A 1 176 ? 27.432 12.386 -27.128 1.00 89.44 176 LEU A N 1
ATOM 1410 C CA . LEU A 1 176 ? 27.106 13.340 -26.067 1.00 89.44 176 LEU A CA 1
ATOM 1411 C C . LEU A 1 176 ? 28.225 14.355 -25.836 1.00 89.44 176 LEU A C 1
ATOM 1413 O O . LEU A 1 176 ? 27.952 15.546 -25.770 1.00 89.44 176 LEU A O 1
ATOM 1417 N N . THR A 1 177 ? 29.488 13.923 -25.840 1.00 90.31 177 THR A N 1
ATOM 1418 C CA . THR A 1 177 ? 30.662 14.817 -25.773 1.00 90.31 177 THR A CA 1
ATOM 1419 C C . THR A 1 177 ? 30.615 15.881 -26.871 1.00 90.31 177 THR A C 1
ATOM 1421 O O . THR A 1 177 ? 30.864 17.068 -26.642 1.00 90.31 177 THR A O 1
ATOM 1424 N N . LYS A 1 178 ? 30.262 15.477 -28.098 1.00 86.31 178 LYS A N 1
ATOM 1425 C CA . LYS A 1 178 ? 30.160 16.428 -29.201 1.00 86.31 178 LYS A CA 1
ATOM 1426 C C . LYS A 1 178 ? 28.966 17.367 -29.043 1.00 86.31 178 LYS A C 1
ATOM 1428 O O . LYS A 1 178 ? 29.105 18.556 -29.330 1.00 86.31 178 LYS A O 1
ATOM 1433 N N . LEU A 1 179 ? 27.823 16.865 -28.582 1.00 84.69 179 LEU A N 1
ATOM 1434 C CA . LEU A 1 179 ? 26.653 17.696 -28.308 1.00 84.69 179 LEU A CA 1
ATOM 1435 C C . LEU A 1 179 ? 26.905 18.687 -27.174 1.00 84.69 179 LEU A C 1
ATOM 1437 O O . LEU A 1 179 ? 26.560 19.850 -27.344 1.00 84.69 179 LEU A O 1
ATOM 1441 N N . HIS A 1 180 ? 27.586 18.279 -26.104 1.00 88.19 180 HIS A N 1
ATOM 1442 C CA . HIS A 1 180 ? 27.996 19.149 -25.003 1.00 88.19 180 HIS A CA 1
ATOM 1443 C C . HIS A 1 180 ? 28.803 20.354 -25.508 1.00 88.19 180 HIS A C 1
ATOM 1445 O O . HIS A 1 180 ? 28.541 21.490 -25.124 1.00 88.19 180 HIS A O 1
ATOM 1451 N N . SER A 1 181 ? 29.711 20.141 -26.473 1.00 88.25 181 SER A N 1
ATOM 1452 C CA . SER A 1 181 ? 30.481 21.239 -27.085 1.00 88.25 181 SER A CA 1
ATOM 1453 C C . SER A 1 181 ? 29.621 22.287 -27.812 1.00 88.25 181 SER A C 1
ATOM 1455 O O . SER A 1 181 ? 30.072 23.410 -28.021 1.00 88.25 181 SER A O 1
ATOM 1457 N N . MET A 1 182 ? 28.393 21.931 -28.208 1.00 84.56 182 MET A N 1
ATOM 1458 C CA . MET A 1 182 ? 27.435 22.823 -28.875 1.00 84.56 182 MET A CA 1
ATOM 1459 C C . MET A 1 182 ? 26.336 23.331 -27.931 1.00 84.56 182 MET A C 1
ATOM 1461 O O . MET A 1 182 ? 25.834 24.437 -28.113 1.00 84.56 182 MET A O 1
ATOM 1465 N N . LYS A 1 183 ? 25.947 22.515 -26.951 1.00 84.94 183 LYS A N 1
ATOM 1466 C CA . LYS A 1 183 ? 24.937 22.773 -25.925 1.00 84.94 183 LYS A CA 1
ATOM 1467 C C . LYS A 1 183 ? 25.502 22.309 -24.575 1.00 84.94 183 LYS A C 1
ATOM 1469 O O . LYS A 1 183 ? 25.307 21.145 -24.225 1.00 84.94 183 LYS A O 1
ATOM 1474 N N . PRO A 1 184 ? 26.173 23.197 -23.818 1.00 88.50 184 PRO A N 1
ATOM 1475 C CA . PRO A 1 184 ? 26.842 22.842 -22.559 1.00 88.50 184 PRO A CA 1
ATOM 1476 C C . PRO A 1 184 ? 25.928 22.242 -21.478 1.00 88.50 184 PRO A C 1
ATOM 1478 O O . PRO A 1 184 ? 26.413 21.660 -20.517 1.00 88.50 184 PRO A O 1
ATOM 1481 N N . GLU A 1 185 ? 24.610 22.375 -21.628 1.00 86.56 185 GLU A N 1
ATOM 1482 C CA . GLU A 1 185 ? 23.598 21.790 -20.740 1.00 86.56 185 GLU A CA 1
ATOM 1483 C C . GLU A 1 185 ? 23.525 20.253 -20.832 1.00 86.56 185 GLU A C 1
ATOM 1485 O O . GLU A 1 185 ? 23.125 19.600 -19.873 1.00 86.56 185 GLU A O 1
ATOM 1490 N N . VAL A 1 186 ? 23.921 19.662 -21.966 1.00 85.88 186 VAL A N 1
ATOM 1491 C CA . VAL A 1 186 ? 23.898 18.204 -22.183 1.00 85.88 186 VAL A CA 1
ATOM 1492 C C . VAL A 1 186 ? 25.112 17.571 -21.512 1.00 85.88 186 VAL A C 1
ATOM 1494 O O . VAL A 1 186 ? 26.229 17.956 -21.828 1.00 85.88 186 VAL A O 1
ATOM 1497 N N . ASP A 1 187 ? 24.937 16.587 -20.632 1.00 89.50 187 ASP A N 1
ATOM 1498 C CA . ASP A 1 187 ? 26.065 15.881 -20.003 1.00 89.50 187 ASP A CA 1
ATOM 1499 C C . ASP A 1 187 ? 26.882 15.081 -21.038 1.00 89.50 187 ASP A C 1
ATOM 1501 O O . ASP A 1 187 ? 26.323 14.504 -21.967 1.00 89.50 187 ASP A O 1
ATOM 1505 N N . GLU A 1 188 ? 28.207 15.021 -20.881 1.00 93.44 188 GLU A N 1
ATOM 1506 C CA . GLU A 1 188 ? 29.089 14.207 -21.730 1.00 93.44 188 GLU A CA 1
ATOM 1507 C C . GLU A 1 188 ? 29.007 12.703 -21.401 1.00 93.44 188 GLU A C 1
ATOM 1509 O O . GLU A 1 188 ? 29.429 11.863 -22.205 1.00 93.44 188 GLU A O 1
ATOM 1514 N N . TYR A 1 189 ? 28.512 12.361 -20.207 1.00 93.81 189 TYR A N 1
ATOM 1515 C CA . TYR A 1 189 ? 28.436 10.998 -19.693 1.00 93.81 189 TYR A CA 1
ATOM 1516 C C . TYR A 1 189 ? 27.020 10.436 -19.775 1.00 93.81 189 TYR A C 1
ATOM 1518 O O . TYR A 1 189 ? 26.033 11.125 -19.525 1.00 93.81 189 TYR A O 1
ATOM 1526 N N . PHE A 1 190 ? 26.933 9.140 -20.063 1.00 92.81 190 PHE A N 1
ATOM 1527 C CA . PHE A 1 190 ? 25.688 8.387 -20.012 1.00 92.81 190 PHE A CA 1
ATOM 1528 C C . PHE A 1 190 ? 25.829 7.158 -19.125 1.00 92.81 190 PHE A C 1
ATOM 1530 O O . PHE A 1 190 ? 26.757 6.371 -19.297 1.00 92.81 190 PHE A O 1
ATOM 1537 N N . GLY A 1 191 ? 24.851 6.948 -18.250 1.00 92.75 191 GLY A N 1
ATOM 1538 C CA . GLY A 1 191 ? 24.652 5.717 -17.496 1.00 92.75 191 GLY A CA 1
ATOM 1539 C C . GLY A 1 191 ? 23.212 5.648 -17.004 1.00 92.75 191 GLY A C 1
ATOM 1540 O O . GLY A 1 191 ? 22.590 6.680 -16.754 1.00 92.75 191 GLY A O 1
ATOM 1541 N N . LEU A 1 192 ? 22.671 4.440 -16.861 1.00 91.25 192 LEU A N 1
ATOM 1542 C CA . LEU A 1 192 ? 21.280 4.237 -16.435 1.00 91.25 192 LEU A CA 1
ATOM 1543 C C . LEU A 1 192 ? 21.004 4.779 -15.024 1.00 91.25 192 LEU A C 1
ATOM 1545 O O . LEU A 1 192 ? 19.893 5.214 -14.737 1.00 91.25 192 LEU A O 1
ATOM 1549 N N . MET A 1 193 ? 22.030 4.768 -14.175 1.00 90.06 193 MET A N 1
ATOM 1550 C CA . MET A 1 193 ? 22.038 5.264 -12.800 1.00 90.06 193 MET A CA 1
ATOM 1551 C C . MET A 1 193 ? 23.086 6.374 -12.613 1.00 90.06 193 MET A C 1
ATOM 1553 O O . MET A 1 193 ? 23.561 6.603 -11.496 1.00 90.06 193 MET A O 1
ATOM 1557 N N . TRP A 1 194 ? 23.483 7.048 -13.701 1.00 90.69 194 TRP A N 1
ATOM 1558 C CA . TRP A 1 194 ? 24.446 8.148 -13.651 1.00 90.69 194 TRP A CA 1
ATOM 1559 C C . TRP A 1 194 ? 23.967 9.238 -12.694 1.00 90.69 194 TRP A C 1
ATOM 1561 O O . TRP A 1 194 ? 22.794 9.596 -12.707 1.00 90.69 194 TRP A O 1
ATOM 1571 N N . LYS A 1 195 ? 24.880 9.745 -11.856 1.00 86.94 195 LYS A N 1
ATOM 1572 C CA . LYS A 1 195 ? 24.614 10.741 -10.804 1.00 86.94 195 LYS A CA 1
ATOM 1573 C C . LYS A 1 195 ? 23.603 10.333 -9.726 1.00 86.94 195 LYS A C 1
ATOM 1575 O O . LYS A 1 195 ? 23.343 11.157 -8.869 1.00 86.94 195 LYS A O 1
ATOM 1580 N N . ASN A 1 196 ? 23.112 9.092 -9.684 1.00 85.06 196 ASN A N 1
ATOM 1581 C CA . ASN A 1 196 ? 22.163 8.671 -8.642 1.00 85.06 196 ASN A CA 1
ATOM 1582 C C . ASN A 1 196 ? 22.837 8.287 -7.312 1.00 85.06 196 ASN A C 1
ATOM 1584 O O . ASN A 1 196 ? 22.160 8.149 -6.295 1.00 85.06 196 ASN A O 1
ATOM 1588 N N . ASN A 1 197 ? 24.152 8.035 -7.307 1.00 85.56 197 ASN A N 1
ATOM 1589 C CA . ASN A 1 197 ? 24.865 7.611 -6.103 1.00 85.56 197 ASN A CA 1
ATOM 1590 C C . ASN A 1 197 ? 25.241 8.818 -5.234 1.00 85.56 197 ASN A C 1
ATOM 1592 O O . ASN A 1 197 ? 26.029 9.662 -5.653 1.00 85.56 197 ASN A O 1
ATOM 1596 N N . GLY A 1 198 ? 24.711 8.866 -4.014 1.00 80.88 198 GLY A N 1
ATOM 1597 C CA . GLY A 1 198 ? 24.900 9.973 -3.076 1.00 80.88 198 GLY A CA 1
ATOM 1598 C C . GLY A 1 198 ? 23.965 11.161 -3.316 1.00 80.88 198 GLY A C 1
ATOM 1599 O O . GLY A 1 198 ? 24.171 12.211 -2.718 1.00 80.88 198 GLY A O 1
ATOM 1600 N N . THR A 1 199 ? 22.948 11.016 -4.169 1.00 83.81 199 THR A N 1
ATOM 1601 C CA . THR A 1 199 ? 21.937 12.051 -4.436 1.00 83.81 199 THR A CA 1
ATOM 1602 C C . THR A 1 199 ? 20.556 11.602 -3.973 1.00 83.81 199 THR A C 1
ATOM 1604 O O . THR A 1 199 ? 20.329 10.414 -3.737 1.00 83.81 199 THR A O 1
ATOM 1607 N N . HIS A 1 200 ? 19.621 12.546 -3.848 1.00 80.19 200 HIS A N 1
ATOM 1608 C CA . HIS A 1 200 ? 18.239 12.283 -3.441 1.00 80.19 200 HIS A CA 1
ATOM 1609 C C . HIS A 1 200 ? 17.269 12.292 -4.629 1.00 80.19 200 HIS A C 1
ATOM 1611 O O . HIS A 1 200 ? 17.489 12.993 -5.613 1.00 80.19 200 HIS A O 1
ATOM 1617 N N . ASP A 1 201 ? 16.162 11.548 -4.521 1.00 75.12 201 ASP A N 1
ATOM 1618 C CA . ASP A 1 201 ? 15.111 11.463 -5.558 1.00 75.12 201 ASP A CA 1
ATOM 1619 C C . ASP A 1 201 ? 14.198 12.710 -5.621 1.00 75.12 201 ASP A C 1
ATOM 1621 O O . ASP A 1 201 ? 13.068 12.649 -6.111 1.00 75.12 201 ASP A O 1
ATOM 1625 N N . GLY A 1 202 ? 14.650 13.837 -5.074 1.00 81.62 202 GLY A N 1
ATOM 1626 C CA . GLY A 1 202 ? 13.846 15.039 -4.868 1.00 81.62 202 GLY A CA 1
ATOM 1627 C C . GLY A 1 202 ? 13.465 15.297 -3.411 1.00 81.62 202 GLY A C 1
ATOM 1628 O O . GLY A 1 202 ? 13.898 14.592 -2.495 1.00 81.62 202 GLY A O 1
ATOM 1629 N N . GLU A 1 203 ? 12.710 16.370 -3.224 1.00 89.69 203 GLU A N 1
ATOM 1630 C CA . GLU A 1 203 ? 12.219 16.880 -1.948 1.00 89.69 203 GLU A CA 1
ATOM 1631 C C . GLU A 1 203 ? 10.818 16.337 -1.684 1.00 89.69 203 GLU A C 1
ATOM 1633 O O . GLU A 1 203 ? 9.935 16.475 -2.532 1.00 89.69 203 GLU A O 1
ATOM 1638 N N . PHE A 1 204 ? 10.591 15.728 -0.523 1.00 93.00 204 PHE A N 1
ATOM 1639 C CA . PHE A 1 204 ? 9.287 15.173 -0.177 1.00 93.00 204 PHE A CA 1
ATOM 1640 C C . PHE A 1 204 ? 8.708 15.873 1.043 1.00 93.00 204 PHE A C 1
ATOM 1642 O O . PHE A 1 204 ? 9.403 16.110 2.031 1.00 93.00 204 PHE A O 1
ATOM 1649 N N . VAL A 1 205 ? 7.405 16.133 0.994 1.00 95.06 205 VAL A N 1
ATOM 1650 C CA . VAL A 1 205 ? 6.604 16.457 2.174 1.00 95.06 205 VAL A CA 1
ATOM 1651 C C . VAL A 1 205 ? 5.595 15.340 2.366 1.00 95.06 205 VAL A C 1
ATOM 1653 O O . VAL A 1 205 ? 4.814 15.050 1.460 1.00 95.06 205 VAL A O 1
ATOM 1656 N N . PHE A 1 206 ? 5.606 14.726 3.543 1.00 94.62 206 PHE A N 1
ATOM 1657 C CA . PHE A 1 206 ? 4.709 13.645 3.920 1.00 94.62 206 PHE A CA 1
ATOM 1658 C C . PHE A 1 206 ? 3.712 14.103 4.980 1.00 94.62 206 PHE A C 1
ATOM 1660 O O . PHE A 1 206 ? 4.030 14.927 5.839 1.00 94.62 206 PHE A O 1
ATOM 1667 N N . HIS A 1 207 ? 2.523 13.517 4.964 1.00 94.56 207 HIS A N 1
ATOM 1668 C CA . HIS A 1 207 ? 1.579 13.599 6.069 1.00 94.56 207 HIS A CA 1
ATOM 1669 C C . HIS A 1 207 ? 2.031 12.693 7.219 1.00 94.56 207 HIS A C 1
ATOM 1671 O O . HIS A 1 207 ? 2.388 11.529 7.011 1.00 94.56 207 HIS A O 1
ATOM 1677 N N . THR A 1 208 ? 2.009 13.214 8.449 1.00 89.19 208 THR A N 1
ATOM 1678 C CA . THR A 1 208 ? 2.507 12.468 9.618 1.00 89.19 208 THR A CA 1
ATOM 1679 C C . THR A 1 208 ? 1.531 11.421 10.136 1.00 89.19 208 THR A C 1
ATOM 1681 O O . THR A 1 208 ? 1.939 10.517 10.863 1.00 89.19 208 THR A O 1
ATOM 1684 N N . GLY A 1 209 ? 0.256 11.522 9.758 1.00 86.31 209 GLY A N 1
ATOM 1685 C CA . GLY A 1 209 ? -0.819 10.668 10.259 1.00 86.31 209 GLY A CA 1
ATOM 1686 C C . GLY A 1 209 ? -1.396 11.107 11.610 1.00 86.31 209 GLY A C 1
ATOM 1687 O O . GLY A 1 209 ? -2.336 10.480 12.082 1.00 86.31 209 GLY A O 1
ATOM 1688 N N . GLU A 1 210 ? -0.890 12.192 12.213 1.00 82.94 210 GLU A N 1
ATOM 1689 C CA . GLU A 1 210 ? -1.323 12.671 13.538 1.00 82.94 210 GLU A CA 1
ATOM 1690 C C . GLU A 1 210 ? -2.802 13.093 13.567 1.00 82.94 210 GLU A C 1
ATOM 1692 O O . GLU A 1 210 ? -3.524 12.774 14.506 1.00 82.94 210 GLU A O 1
ATOM 1697 N N . GLN A 1 211 ? -3.280 13.774 12.519 1.00 81.94 211 GLN A N 1
ATOM 1698 C CA . GLN A 1 211 ? -4.696 14.151 12.401 1.00 81.94 211 GLN A CA 1
ATOM 1699 C C . GLN A 1 211 ? -5.581 12.988 11.942 1.00 81.94 211 GLN A C 1
ATOM 1701 O O . GLN A 1 211 ? -6.743 12.891 12.330 1.00 81.94 211 GLN A O 1
ATOM 1706 N N . ASN A 1 212 ? -5.045 12.137 11.069 1.00 83.25 212 ASN A N 1
ATOM 1707 C CA . ASN A 1 212 ? -5.760 11.027 10.462 1.00 83.25 212 ASN A CA 1
ATOM 1708 C C . ASN A 1 212 ? -4.768 9.927 10.083 1.00 83.25 212 ASN A C 1
ATOM 1710 O O . ASN A 1 212 ? -3.948 10.104 9.181 1.00 83.25 212 ASN A O 1
ATOM 1714 N N . TYR A 1 213 ? -4.886 8.768 10.725 1.00 82.88 213 TYR A N 1
ATOM 1715 C CA . TYR A 1 213 ? -3.988 7.637 10.496 1.00 82.88 213 TYR A CA 1
ATOM 1716 C C . TYR A 1 213 ? -4.013 7.135 9.049 1.00 82.88 213 TYR A C 1
ATOM 1718 O O . TYR A 1 213 ? -3.008 6.623 8.568 1.00 82.88 213 TYR A O 1
ATOM 1726 N N . LEU A 1 214 ? -5.129 7.316 8.328 1.00 87.19 214 LEU A N 1
ATOM 1727 C CA . LEU A 1 214 ? -5.234 6.946 6.913 1.00 87.19 214 LEU A CA 1
ATOM 1728 C C . LEU A 1 214 ? -4.295 7.765 6.025 1.00 87.19 214 LEU A C 1
ATOM 1730 O O . LEU A 1 214 ? -4.022 7.355 4.899 1.00 87.19 214 LEU A O 1
ATOM 1734 N N . ASP A 1 215 ? -3.819 8.915 6.503 1.00 91.31 215 ASP A N 1
ATOM 1735 C CA . ASP A 1 215 ? -2.880 9.779 5.790 1.00 91.31 215 ASP A CA 1
ATOM 1736 C C . ASP A 1 215 ? -1.420 9.518 6.179 1.00 91.31 215 ASP A C 1
ATOM 1738 O O . ASP A 1 215 ? -0.519 10.130 5.612 1.00 91.31 215 ASP A O 1
ATOM 1742 N N . TYR A 1 216 ? -1.161 8.576 7.089 1.00 90.62 216 TYR A N 1
ATOM 1743 C CA . TYR A 1 216 ? 0.188 8.206 7.510 1.00 90.62 216 TYR A CA 1
ATOM 1744 C C . TYR A 1 216 ? 1.090 7.856 6.314 1.00 90.62 216 TYR A C 1
ATOM 1746 O O . TYR A 1 216 ? 0.813 6.934 5.541 1.00 90.62 216 TYR A O 1
ATOM 1754 N N . GLY A 1 217 ? 2.178 8.616 6.160 1.00 89.69 217 GLY A N 1
ATOM 1755 C CA . GLY A 1 217 ? 3.186 8.400 5.122 1.00 89.69 217 GLY A CA 1
ATOM 1756 C C . GLY A 1 217 ? 2.747 8.772 3.702 1.00 89.69 217 GLY A C 1
ATOM 1757 O O . GLY A 1 217 ? 3.507 8.531 2.761 1.00 89.69 217 GLY A O 1
ATOM 1758 N N . LYS A 1 218 ? 1.554 9.358 3.513 1.00 95.62 218 LYS A N 1
ATOM 1759 C CA . LYS A 1 218 ? 1.132 9.870 2.201 1.00 95.62 218 LYS A CA 1
ATOM 1760 C C . LYS A 1 218 ? 1.972 11.071 1.792 1.00 95.62 218 LYS A C 1
ATOM 1762 O O . LYS A 1 218 ? 2.315 11.904 2.626 1.00 95.62 218 LYS A O 1
ATOM 1767 N N . ILE A 1 219 ? 2.261 11.172 0.502 1.00 94.94 219 ILE A N 1
ATOM 1768 C CA . ILE A 1 219 ? 2.980 12.305 -0.078 1.00 94.94 219 ILE A CA 1
ATOM 1769 C C . ILE A 1 219 ? 1.997 13.475 -0.239 1.00 94.94 219 ILE A C 1
ATOM 1771 O O . ILE A 1 219 ? 1.002 13.342 -0.944 1.00 94.94 219 ILE A O 1
ATOM 1775 N N . ASP A 1 220 ? 2.276 14.611 0.407 1.00 94.88 220 ASP A N 1
ATOM 1776 C CA . ASP A 1 220 ? 1.587 15.890 0.159 1.00 94.88 220 ASP A CA 1
ATOM 1777 C C . ASP A 1 220 ? 2.184 16.571 -1.076 1.00 94.88 220 ASP A C 1
ATOM 1779 O O . ASP A 1 220 ? 1.462 17.000 -1.970 1.00 94.88 220 ASP A O 1
ATOM 1783 N N . THR A 1 221 ? 3.518 16.662 -1.140 1.00 93.94 221 THR A N 1
ATOM 1784 C CA . THR A 1 221 ? 4.226 17.224 -2.299 1.00 93.94 221 THR A CA 1
ATOM 1785 C C . THR A 1 221 ? 5.513 16.473 -2.602 1.00 93.94 221 THR A C 1
ATOM 1787 O O . THR A 1 221 ? 6.186 15.966 -1.702 1.00 93.94 221 THR A O 1
ATOM 1790 N N . TRP A 1 222 ? 5.870 16.454 -3.885 1.00 92.56 222 TRP A N 1
ATOM 1791 C CA . TRP A 1 222 ? 7.173 16.027 -4.382 1.00 92.56 222 TRP A CA 1
ATOM 1792 C C . TRP A 1 222 ? 7.773 17.148 -5.234 1.00 92.56 222 TRP A C 1
ATOM 1794 O O . TRP A 1 222 ? 7.138 17.614 -6.181 1.00 92.56 222 TRP A O 1
ATOM 1804 N N . ASN A 1 223 ? 8.968 17.623 -4.878 1.00 90.62 223 ASN A N 1
ATOM 1805 C CA . ASN A 1 223 ? 9.614 18.805 -5.465 1.00 90.62 223 ASN A CA 1
ATOM 1806 C C . ASN A 1 223 ? 8.688 20.039 -5.486 1.00 90.62 223 ASN A C 1
ATOM 1808 O O . ASN A 1 223 ? 8.604 20.757 -6.482 1.00 90.62 223 ASN A O 1
ATOM 1812 N N . GLY A 1 224 ? 7.922 20.238 -4.407 1.00 90.94 224 GLY A N 1
ATOM 1813 C CA . GLY A 1 224 ? 6.947 21.327 -4.274 1.00 90.94 224 GLY A CA 1
ATOM 1814 C C . GLY A 1 224 ? 5.659 21.160 -5.094 1.00 90.94 224 GLY A C 1
ATOM 1815 O O . GLY A 1 224 ? 4.775 22.011 -5.014 1.00 90.94 224 GLY A O 1
ATOM 1816 N N . MET A 1 225 ? 5.512 20.073 -5.856 1.00 91.25 225 MET A N 1
ATOM 1817 C CA . MET A 1 225 ? 4.339 19.806 -6.692 1.00 91.25 225 MET A CA 1
ATOM 1818 C C . MET A 1 225 ? 3.378 18.824 -6.011 1.00 91.25 225 MET A C 1
ATOM 1820 O O . MET A 1 225 ? 3.804 17.797 -5.486 1.00 91.25 225 MET A O 1
ATOM 1824 N N . ARG A 1 226 ? 2.072 19.124 -6.054 1.00 91.31 226 ARG A N 1
ATOM 1825 C CA . ARG A 1 226 ? 0.981 18.216 -5.623 1.00 91.31 226 ARG A CA 1
ATOM 1826 C C . ARG A 1 226 ? 0.459 17.333 -6.756 1.00 91.31 226 ARG A C 1
ATOM 1828 O O . ARG A 1 226 ? -0.057 16.242 -6.537 1.00 91.31 226 ARG A O 1
ATOM 1835 N N . GLU A 1 227 ? 0.602 17.824 -7.977 1.00 93.06 227 GLU A N 1
ATOM 1836 C CA . GLU A 1 227 ? 0.278 17.128 -9.212 1.00 93.06 227 GLU A CA 1
ATOM 1837 C C . GLU A 1 227 ? 1.424 17.328 -10.205 1.00 93.06 227 GLU A C 1
ATOM 1839 O O . GLU A 1 227 ? 2.065 18.378 -10.241 1.00 93.06 227 GLU A O 1
ATOM 1844 N N . MET A 1 228 ? 1.712 16.296 -10.988 1.00 91.75 228 MET A N 1
ATOM 1845 C CA . MET A 1 228 ? 2.660 16.344 -12.094 1.00 91.75 228 MET A CA 1
ATOM 1846 C C . MET A 1 228 ? 2.087 17.167 -13.257 1.00 91.75 228 MET A C 1
ATOM 1848 O O . MET A 1 228 ? 0.904 17.486 -13.309 1.00 91.75 228 MET A O 1
ATOM 1852 N N . SER A 1 229 ? 2.929 17.487 -14.233 1.00 91.62 229 SER A N 1
ATOM 1853 C CA . SER A 1 229 ? 2.525 18.211 -15.448 1.00 91.62 229 SER A CA 1
ATOM 1854 C C . SER A 1 229 ? 2.766 17.416 -16.732 1.00 91.62 229 SER A C 1
ATOM 1856 O O . SER A 1 229 ? 2.559 17.924 -17.832 1.00 91.62 229 SER A O 1
ATOM 1858 N N . TRP A 1 230 ? 3.222 16.167 -16.610 1.00 90.75 230 TRP A N 1
ATOM 1859 C CA . TRP A 1 230 ? 3.661 15.362 -17.748 1.00 90.75 230 TRP A CA 1
ATOM 1860 C C . TRP A 1 230 ? 2.520 14.678 -18.494 1.00 90.75 230 TRP A C 1
ATOM 1862 O O . TRP A 1 230 ? 2.646 14.417 -19.690 1.00 90.75 230 TRP A O 1
ATOM 1872 N N . TRP A 1 231 ? 1.432 14.348 -17.799 1.00 93.88 231 TRP A N 1
ATOM 1873 C CA . TRP A 1 231 ? 0.333 13.559 -18.342 1.00 93.88 231 TRP A CA 1
ATOM 1874 C C . TRP A 1 231 ? -0.798 14.450 -18.851 1.00 93.88 231 TRP A C 1
ATOM 1876 O O . TRP A 1 231 ? -0.940 15.607 -18.464 1.00 93.88 231 TRP A O 1
ATOM 1886 N N . SER A 1 232 ? -1.624 13.909 -19.743 1.00 91.88 232 SER A N 1
ATOM 1887 C CA . SER A 1 232 ? -2.643 14.697 -20.451 1.00 91.88 232 SER A CA 1
ATOM 1888 C C . SER A 1 232 ? -3.919 14.957 -19.644 1.00 91.88 232 SER A C 1
ATOM 1890 O O . SER A 1 232 ? -4.744 15.767 -20.059 1.00 91.88 232 SER A O 1
ATOM 1892 N N . SER A 1 233 ? -4.099 14.286 -18.501 1.00 91.38 233 SER A N 1
ATOM 1893 C CA . SER A 1 233 ? -5.271 14.455 -17.639 1.00 91.38 233 SER A CA 1
ATOM 1894 C C . SER A 1 233 ? -4.872 14.770 -16.200 1.00 91.38 233 SER A C 1
ATOM 1896 O O . SER A 1 233 ? -3.881 14.236 -15.700 1.00 91.38 233 SER A O 1
ATOM 1898 N N . ASN A 1 234 ? -5.688 15.573 -15.509 1.00 92.19 234 ASN A N 1
ATOM 1899 C CA . ASN A 1 234 ? -5.468 15.908 -14.097 1.00 92.19 234 ASN A CA 1
ATOM 1900 C C . ASN A 1 234 ? -5.413 14.643 -13.228 1.00 92.19 234 ASN A C 1
ATOM 1902 O O . ASN A 1 234 ? -4.526 14.509 -12.397 1.00 92.19 234 ASN A O 1
ATOM 1906 N N . GLN A 1 235 ? -6.291 13.666 -13.484 1.00 93.19 235 GLN A N 1
ATOM 1907 C CA . GLN A 1 235 ? -6.305 12.391 -12.758 1.00 93.19 235 GLN A CA 1
ATOM 1908 C C . GLN A 1 235 ? -4.986 11.619 -12.905 1.00 93.19 235 GLN A C 1
ATOM 1910 O O . GLN A 1 235 ? -4.505 11.039 -11.936 1.00 93.19 235 GLN A O 1
ATOM 1915 N N . SER A 1 236 ? -4.389 11.617 -14.097 1.00 93.88 236 SER A N 1
ATOM 1916 C CA . SER A 1 236 ? -3.113 10.937 -14.354 1.00 93.88 236 SER A CA 1
ATOM 1917 C C . SER A 1 236 ? -1.920 11.666 -13.732 1.00 93.88 236 SER A C 1
ATOM 1919 O O . SER A 1 236 ? -0.903 11.044 -13.434 1.00 93.88 236 SER A O 1
ATOM 1921 N N . ASN A 1 237 ? -2.055 12.973 -13.520 1.00 94.75 237 ASN A N 1
ATOM 1922 C CA . ASN A 1 237 ? -1.044 13.818 -12.901 1.00 94.75 237 ASN A CA 1
ATOM 1923 C C . ASN A 1 237 ? -1.054 13.777 -11.366 1.00 94.75 237 ASN A C 1
ATOM 1925 O O . ASN A 1 237 ? -0.081 14.209 -10.756 1.00 94.75 237 ASN A O 1
ATOM 1929 N N . MET A 1 238 ? -2.094 13.243 -10.724 1.00 95.12 238 MET A N 1
ATOM 1930 C CA . MET A 1 238 ? -2.152 13.186 -9.261 1.00 95.12 238 MET A CA 1
ATOM 1931 C C . MET A 1 238 ? -1.007 12.353 -8.669 1.00 95.12 238 MET A C 1
ATOM 1933 O O . MET A 1 238 ? -0.756 11.222 -9.098 1.00 95.12 238 MET A O 1
ATOM 1937 N N . ILE A 1 239 ? -0.359 12.893 -7.635 1.00 94.44 239 ILE A N 1
ATOM 1938 C CA . ILE A 1 239 ? 0.588 12.159 -6.791 1.00 94.44 239 ILE A CA 1
ATOM 1939 C C . ILE A 1 239 ? -0.214 11.555 -5.637 1.00 94.44 239 ILE A C 1
ATOM 1941 O O . ILE A 1 239 ? -0.495 12.202 -4.636 1.00 94.44 239 ILE A O 1
ATOM 1945 N N . ASN A 1 240 ? -0.636 10.308 -5.817 1.00 94.31 240 ASN A N 1
ATOM 1946 C CA . ASN A 1 240 ? -1.443 9.574 -4.848 1.00 94.31 240 ASN A CA 1
ATOM 1947 C C . ASN A 1 240 ? -0.599 8.587 -4.041 1.00 94.31 240 ASN A C 1
ATOM 1949 O O . ASN A 1 240 ? 0.238 7.873 -4.605 1.00 94.31 240 ASN A O 1
ATOM 1953 N N . GLY A 1 241 ? -0.937 8.463 -2.756 1.00 94.12 241 GLY A N 1
ATOM 1954 C CA . GLY A 1 241 ? -0.432 7.415 -1.875 1.00 94.12 241 GLY A CA 1
ATOM 1955 C C . GLY A 1 241 ? 0.901 7.741 -1.211 1.00 94.12 241 GLY A C 1
ATOM 1956 O O . GLY A 1 241 ? 1.221 8.907 -0.984 1.00 94.12 241 GLY A O 1
ATOM 1957 N N . THR A 1 242 ? 1.648 6.699 -0.855 1.00 93.75 242 THR A N 1
ATOM 1958 C CA . THR A 1 242 ? 2.946 6.807 -0.170 1.00 93.75 242 THR A CA 1
ATOM 1959 C C . THR A 1 242 ? 4.105 6.605 -1.152 1.00 93.75 242 THR A C 1
ATOM 1961 O O . THR A 1 242 ? 3.899 6.358 -2.341 1.00 93.75 242 THR A O 1
ATOM 1964 N N . ASP A 1 243 ? 5.348 6.677 -0.679 1.00 88.69 243 ASP A N 1
ATOM 1965 C CA . ASP A 1 243 ? 6.531 6.294 -1.465 1.00 88.69 243 ASP A CA 1
ATOM 1966 C C . ASP A 1 243 ? 6.767 4.764 -1.507 1.00 88.69 243 ASP A C 1
ATOM 1968 O O . ASP A 1 243 ? 7.752 4.291 -2.077 1.00 88.69 243 ASP A O 1
ATOM 1972 N N . GLY A 1 244 ? 5.860 3.978 -0.912 1.00 88.06 244 GLY A N 1
ATOM 1973 C CA . GLY A 1 244 ? 5.934 2.519 -0.821 1.00 88.06 244 GLY A CA 1
ATOM 1974 C C . GLY A 1 244 ? 6.820 1.988 0.310 1.00 88.06 244 GLY A C 1
ATOM 1975 O O . GLY A 1 244 ? 6.934 0.770 0.450 1.00 88.06 244 GLY A O 1
ATOM 1976 N N . THR A 1 245 ? 7.437 2.858 1.123 1.00 84.50 245 THR A N 1
ATOM 1977 C CA . THR A 1 245 ? 8.229 2.432 2.296 1.00 84.50 245 THR A CA 1
ATOM 1978 C C . THR A 1 245 ? 7.364 2.140 3.518 1.00 84.50 245 THR A C 1
ATOM 1980 O O . THR A 1 245 ? 7.710 1.286 4.331 1.00 84.50 245 THR A O 1
ATOM 1983 N N . VAL A 1 246 ? 6.232 2.831 3.630 1.00 87.94 246 VAL A N 1
ATOM 1984 C CA . VAL A 1 246 ? 5.241 2.682 4.697 1.00 87.94 246 VAL A CA 1
ATOM 1985 C C . VAL A 1 246 ? 3.834 2.838 4.123 1.00 87.94 246 VAL A C 1
ATOM 1987 O O . VAL A 1 246 ? 3.653 3.448 3.067 1.00 87.94 246 VAL A O 1
ATOM 1990 N N . PHE A 1 247 ? 2.841 2.296 4.821 1.00 91.81 247 PHE A N 1
ATOM 1991 C CA . PHE A 1 247 ? 1.417 2.442 4.519 1.00 91.81 247 PHE A CA 1
ATOM 1992 C C . PHE A 1 247 ? 0.660 2.722 5.815 1.00 91.81 247 PHE A C 1
ATOM 1994 O O . PHE A 1 247 ? 1.179 2.451 6.898 1.00 91.81 247 PHE A O 1
ATOM 2001 N N . HIS A 1 248 ? -0.558 3.257 5.713 1.00 89.12 248 HIS A N 1
ATOM 2002 C CA . HIS A 1 248 ? -1.383 3.481 6.895 1.00 89.12 248 HIS A CA 1
ATOM 2003 C C . HIS A 1 248 ? -1.630 2.169 7.658 1.00 89.12 248 HIS A C 1
ATOM 2005 O O . HIS A 1 248 ? -1.718 1.100 7.042 1.00 89.12 248 HIS A O 1
ATOM 2011 N N . PRO A 1 249 ? -1.762 2.228 8.993 1.00 86.19 249 PRO A N 1
ATOM 2012 C CA . PRO A 1 249 ? -2.106 1.052 9.773 1.00 86.19 249 PRO A CA 1
ATOM 2013 C C . PRO A 1 249 ? -3.518 0.555 9.419 1.00 86.19 249 PRO A C 1
ATOM 2015 O O . PRO A 1 249 ? -4.329 1.281 8.836 1.00 86.19 249 PRO A O 1
ATOM 2018 N N . LEU A 1 250 ? -3.825 -0.677 9.838 1.00 83.44 250 LEU A N 1
ATOM 2019 C CA . LEU A 1 250 ? -5.157 -1.302 9.736 1.00 83.44 250 LEU A CA 1
ATOM 2020 C C . LEU A 1 250 ? -5.618 -1.601 8.306 1.00 83.44 250 LEU A C 1
ATOM 2022 O O . LEU A 1 250 ? -6.788 -1.425 7.958 1.00 83.44 250 LEU A O 1
ATOM 2026 N N . ILE A 1 251 ? -4.690 -2.094 7.498 1.00 86.12 251 ILE A N 1
ATOM 2027 C CA . ILE A 1 251 ? -4.916 -2.438 6.103 1.00 86.12 251 ILE A CA 1
ATOM 2028 C C . ILE A 1 251 ? -5.994 -3.521 5.974 1.00 86.12 251 ILE A C 1
ATOM 2030 O O . ILE A 1 251 ? -5.959 -4.585 6.603 1.00 86.12 251 ILE A O 1
ATOM 2034 N N . ASN A 1 252 ? -6.941 -3.262 5.086 1.00 84.44 252 ASN A N 1
ATOM 2035 C CA . ASN A 1 252 ? -8.045 -4.113 4.700 1.00 84.44 252 ASN A CA 1
ATOM 2036 C C . ASN A 1 252 ? -7.754 -4.810 3.361 1.00 84.44 252 ASN A C 1
ATOM 2038 O O . ASN A 1 252 ? -7.217 -4.230 2.427 1.00 84.44 252 ASN A O 1
ATOM 2042 N N . ARG A 1 253 ? -8.196 -6.061 3.213 1.00 89.62 253 ARG A N 1
ATOM 2043 C CA . ARG A 1 253 ? -8.085 -6.816 1.953 1.00 89.62 253 ARG A CA 1
ATOM 2044 C C . ARG A 1 253 ? -8.895 -6.203 0.800 1.00 89.62 253 ARG A C 1
ATOM 2046 O O . ARG A 1 253 ? -8.610 -6.485 -0.356 1.00 89.62 253 ARG A O 1
ATOM 2053 N N . ASN A 1 254 ? -9.919 -5.405 1.104 1.00 90.62 254 ASN A N 1
ATOM 2054 C CA . ASN A 1 254 ? -10.819 -4.831 0.097 1.00 90.62 254 ASN A CA 1
ATOM 2055 C C . ASN A 1 254 ? -10.394 -3.443 -0.403 1.00 90.62 254 ASN A C 1
ATOM 2057 O O . ASN A 1 254 ? -11.077 -2.889 -1.264 1.00 90.62 254 ASN A O 1
ATOM 2061 N N . GLU A 1 255 ? -9.336 -2.853 0.154 1.00 89.69 255 GLU A N 1
ATOM 2062 C CA . GLU A 1 255 ? -8.896 -1.517 -0.246 1.00 89.69 255 GLU A CA 1
ATOM 2063 C C . GLU A 1 255 ? -7.805 -1.553 -1.321 1.00 89.69 255 GLU A C 1
ATOM 2065 O O . GLU A 1 255 ? -7.126 -2.562 -1.521 1.00 89.69 255 GLU A O 1
ATOM 2070 N N . LEU A 1 256 ? -7.653 -0.429 -2.023 1.00 95.81 256 LEU A N 1
ATOM 2071 C CA . LEU A 1 256 ? -6.565 -0.204 -2.965 1.00 95.81 256 LEU A CA 1
ATOM 2072 C C . LEU A 1 256 ? -5.522 0.691 -2.308 1.00 95.81 256 LEU A C 1
ATOM 2074 O O . LEU A 1 256 ? -5.829 1.814 -1.908 1.00 95.81 256 LEU A O 1
ATOM 2078 N N . LEU A 1 257 ? -4.283 0.216 -2.252 1.00 96.81 257 LEU A N 1
ATOM 2079 C CA . LEU A 1 257 ? -3.171 0.988 -1.708 1.00 96.81 257 LEU A CA 1
ATOM 2080 C C . LEU A 1 257 ? -2.438 1.687 -2.844 1.00 96.81 257 LEU A C 1
ATOM 2082 O O . LEU A 1 257 ? -2.016 1.042 -3.800 1.00 96.81 257 LEU A O 1
ATOM 2086 N N . TYR A 1 258 ? -2.277 3.001 -2.750 1.00 96.81 258 TYR A N 1
ATOM 2087 C CA . TYR A 1 258 ? -1.573 3.778 -3.765 1.00 96.81 258 TYR A CA 1
ATOM 2088 C C . TYR A 1 258 ? -0.111 3.981 -3.378 1.00 96.81 258 TYR A C 1
ATOM 2090 O O . TYR A 1 258 ? 0.200 4.246 -2.216 1.00 96.81 258 TYR A O 1
ATOM 2098 N N . ILE A 1 259 ? 0.771 3.909 -4.374 1.00 95.44 259 ILE A N 1
ATOM 2099 C CA . ILE A 1 259 ? 2.169 4.321 -4.256 1.00 95.44 259 ILE A CA 1
ATOM 2100 C C . ILE A 1 259 ? 2.545 5.244 -5.410 1.00 95.44 259 ILE A C 1
ATOM 2102 O O . ILE A 1 259 ? 2.124 5.036 -6.553 1.00 95.44 259 ILE A O 1
ATOM 2106 N N . PHE A 1 260 ? 3.386 6.234 -5.132 1.00 93.38 260 PHE A N 1
ATOM 2107 C CA . PHE A 1 260 ? 4.057 7.012 -6.161 1.00 93.38 260 PHE A CA 1
ATOM 2108 C C . PHE A 1 260 ? 5.310 6.268 -6.632 1.00 93.38 260 PHE A C 1
ATOM 2110 O O . PHE A 1 260 ? 6.354 6.258 -5.977 1.00 93.38 260 PHE A O 1
ATOM 2117 N N . ALA A 1 261 ? 5.208 5.605 -7.783 1.00 89.88 261 ALA A N 1
ATOM 2118 C CA . ALA A 1 261 ? 6.310 4.852 -8.357 1.00 89.88 261 ALA A CA 1
ATOM 2119 C C . ALA A 1 261 ? 7.142 5.763 -9.270 1.00 89.88 261 ALA A C 1
ATOM 2121 O O . ALA A 1 261 ? 6.889 5.845 -10.472 1.00 89.88 261 ALA A O 1
ATOM 2122 N N . ALA A 1 262 ? 8.167 6.413 -8.709 1.00 79.81 262 ALA A N 1
ATOM 2123 C CA . ALA A 1 262 ? 9.045 7.328 -9.449 1.00 79.81 262 ALA A CA 1
ATOM 2124 C C . ALA A 1 262 ? 9.640 6.705 -10.731 1.00 79.81 262 ALA A C 1
ATOM 2126 O O . ALA A 1 262 ? 9.712 7.369 -11.761 1.00 79.81 262 ALA A O 1
ATOM 2127 N N . ASP A 1 263 ? 9.971 5.407 -10.721 1.00 79.44 263 ASP A N 1
ATOM 2128 C CA . ASP A 1 263 ? 10.491 4.698 -11.906 1.00 79.44 263 ASP A CA 1
ATOM 2129 C C . ASP A 1 263 ? 9.484 4.620 -13.061 1.00 79.44 263 ASP A C 1
ATOM 2131 O O . ASP A 1 263 ? 9.879 4.550 -14.223 1.00 79.44 263 ASP A O 1
ATOM 2135 N N . PHE A 1 264 ? 8.189 4.651 -12.742 1.00 86.81 264 PHE A N 1
ATOM 2136 C CA . PHE A 1 264 ? 7.087 4.680 -13.701 1.00 86.81 264 PHE A CA 1
ATOM 2137 C C . PHE A 1 264 ? 6.622 6.110 -13.994 1.00 86.81 264 PHE A C 1
ATOM 2139 O O . PHE A 1 264 ? 5.777 6.292 -14.862 1.00 86.81 264 PHE A O 1
ATOM 2146 N N . CYS A 1 265 ? 7.141 7.121 -13.290 1.00 90.12 265 CYS A N 1
ATOM 2147 C CA . CYS A 1 265 ? 6.717 8.518 -13.399 1.00 90.12 265 CYS A CA 1
ATOM 2148 C C . CYS A 1 265 ? 5.212 8.737 -13.174 1.00 90.12 265 CYS A C 1
ATOM 2150 O O . CYS A 1 265 ? 4.615 9.655 -13.738 1.00 90.12 265 CYS A O 1
ATOM 2152 N N . ARG A 1 266 ? 4.581 7.879 -12.367 1.00 93.94 266 ARG A N 1
ATOM 2153 C CA . ARG A 1 266 ? 3.159 7.975 -12.029 1.00 93.94 266 ARG A CA 1
ATOM 2154 C C . ARG A 1 266 ? 2.845 7.291 -10.708 1.00 93.94 266 ARG A C 1
ATOM 2156 O O . ARG A 1 266 ? 3.577 6.407 -10.258 1.00 93.94 266 ARG A O 1
ATOM 2163 N N . SER A 1 267 ? 1.692 7.629 -10.144 1.00 95.56 267 SER A N 1
ATOM 2164 C CA . SER A 1 267 ? 1.081 6.804 -9.107 1.00 95.56 267 SER A CA 1
ATOM 2165 C C . SER A 1 267 ? 0.437 5.548 -9.699 1.00 95.56 267 SER A C 1
ATOM 2167 O O . SER A 1 267 ? -0.158 5.569 -10.786 1.00 95.56 267 SER A O 1
ATOM 2169 N N . ILE A 1 268 ? 0.564 4.446 -8.963 1.00 95.75 268 ILE A N 1
ATOM 2170 C CA . ILE A 1 268 ? -0.063 3.151 -9.249 1.00 95.75 268 ILE A CA 1
ATOM 2171 C C . ILE A 1 268 ? -0.775 2.637 -7.998 1.00 95.75 268 ILE A C 1
ATOM 2173 O O . ILE A 1 268 ? -0.414 3.011 -6.882 1.00 95.75 268 ILE A O 1
ATOM 2177 N N . HIS A 1 269 ? -1.780 1.782 -8.180 1.00 96.25 269 HIS A N 1
ATOM 2178 C CA . HIS A 1 269 ? -2.468 1.105 -7.084 1.00 96.25 269 HIS A CA 1
ATOM 2179 C C . HIS A 1 269 ? -2.055 -0.359 -6.972 1.00 96.25 269 HIS A C 1
ATOM 2181 O O . HIS A 1 269 ? -1.669 -1.002 -7.948 1.00 96.25 269 HIS A O 1
ATOM 2187 N N . LEU A 1 270 ? -2.166 -0.877 -5.757 1.00 97.38 270 LEU A N 1
ATOM 2188 C CA . LEU A 1 270 ? -1.929 -2.257 -5.383 1.00 97.38 270 LEU A CA 1
ATOM 2189 C C . LEU A 1 270 ? -3.241 -2.843 -4.860 1.00 97.38 270 LEU A C 1
ATOM 2191 O O . LEU A 1 270 ? -3.953 -2.186 -4.098 1.00 97.38 270 LEU A O 1
ATOM 2195 N N . ALA A 1 271 ? -3.539 -4.080 -5.242 1.00 97.88 271 ALA A N 1
ATOM 2196 C CA . ALA A 1 271 ? -4.687 -4.829 -4.746 1.00 97.88 271 ALA A CA 1
ATOM 2197 C C . ALA A 1 271 ? -4.228 -6.073 -3.988 1.00 97.88 271 ALA A C 1
ATOM 2199 O O . ALA A 1 271 ? -3.173 -6.643 -4.278 1.00 97.88 271 ALA A O 1
ATOM 2200 N N . TYR A 1 272 ? -5.041 -6.492 -3.022 1.00 97.88 272 TYR A N 1
ATOM 2201 C CA . TYR A 1 272 ? -4.814 -7.713 -2.263 1.00 97.88 272 TYR A CA 1
ATOM 2202 C C . TYR A 1 272 ? -4.795 -8.945 -3.179 1.00 97.88 272 TYR A C 1
ATOM 2204 O O . TYR A 1 272 ? -5.648 -9.104 -4.054 1.00 97.88 272 TYR A O 1
ATOM 2212 N N . VAL A 1 273 ? -3.834 -9.833 -2.936 1.00 96.38 273 VAL A N 1
ATOM 2213 C CA . VAL A 1 273 ? -3.658 -11.097 -3.657 1.00 96.38 273 VAL A CA 1
ATOM 2214 C C . VAL A 1 273 ? -3.956 -12.277 -2.740 1.00 96.38 273 VAL A C 1
ATOM 2216 O O . VAL A 1 273 ? -4.811 -13.102 -3.057 1.00 96.38 273 VAL A O 1
ATOM 2219 N N . GLU A 1 274 ? -3.234 -12.377 -1.624 1.00 96.00 274 GLU A N 1
ATOM 2220 C CA . GLU A 1 274 ? -3.283 -13.527 -0.719 1.00 96.00 274 GLU A CA 1
ATOM 2221 C C . GLU A 1 274 ? -2.709 -13.194 0.668 1.00 96.00 274 GLU A C 1
ATOM 2223 O O . GLU A 1 274 ? -1.996 -12.204 0.848 1.00 96.00 274 GLU A O 1
ATOM 2228 N N . ASP A 1 275 ? -3.012 -14.040 1.653 1.00 95.50 275 ASP A N 1
ATOM 2229 C CA . ASP A 1 275 ? -2.366 -14.014 2.966 1.00 95.50 275 ASP A CA 1
ATOM 2230 C C . ASP A 1 275 ? -1.054 -14.809 2.890 1.00 95.50 275 ASP A C 1
ATOM 2232 O O . ASP A 1 275 ? -1.020 -15.918 2.350 1.00 95.50 275 ASP A O 1
ATOM 2236 N N . VAL A 1 276 ? 0.024 -14.260 3.449 1.00 94.75 276 VAL A N 1
ATOM 2237 C CA . VAL A 1 276 ? 1.357 -14.874 3.458 1.00 94.75 276 VAL A CA 1
ATOM 2238 C C . VAL A 1 276 ? 1.977 -14.818 4.848 1.00 94.75 276 VAL A C 1
ATOM 2240 O O . VAL A 1 276 ? 1.660 -13.953 5.659 1.00 94.75 276 VAL A O 1
ATOM 2243 N N . GLU A 1 277 ? 2.922 -15.716 5.108 1.00 93.69 277 GLU A N 1
ATOM 2244 C CA . GLU A 1 277 ? 3.737 -15.690 6.319 1.00 93.69 277 GLU A CA 1
ATOM 2245 C C . GLU A 1 277 ? 5.208 -15.478 5.945 1.00 93.69 277 GLU A C 1
ATOM 2247 O O . GLU A 1 277 ? 5.765 -16.201 5.115 1.00 93.69 277 GLU A O 1
ATOM 2252 N N . VAL A 1 278 ? 5.852 -14.479 6.551 1.00 87.69 278 VAL A N 1
ATOM 2253 C CA . VAL A 1 278 ? 7.270 -14.169 6.337 1.00 87.69 278 VAL A CA 1
ATOM 2254 C C . VAL A 1 278 ? 7.971 -14.141 7.681 1.00 87.69 278 VAL A C 1
ATOM 2256 O O . VAL A 1 278 ? 7.639 -13.332 8.539 1.00 87.69 278 VAL A O 1
ATOM 2259 N N . LYS A 1 279 ? 8.946 -15.035 7.880 1.00 85.50 279 LYS A N 1
ATOM 2260 C CA . LYS A 1 279 ? 9.679 -15.168 9.152 1.00 85.50 279 LYS A CA 1
ATOM 2261 C C . LYS A 1 279 ? 8.737 -15.279 10.364 1.00 85.50 279 LYS A C 1
ATOM 2263 O O . LYS A 1 279 ? 8.958 -14.630 11.379 1.00 85.50 279 LYS A O 1
ATOM 2268 N N . GLY A 1 280 ? 7.659 -16.058 10.269 1.00 83.88 280 GLY A N 1
ATOM 2269 C CA . GLY A 1 280 ? 6.689 -16.178 11.363 1.00 83.88 280 GLY A CA 1
ATOM 2270 C C . GLY A 1 280 ? 5.841 -14.925 11.605 1.00 83.88 280 GLY A C 1
ATOM 2271 O O . GLY A 1 280 ? 5.253 -14.822 12.680 1.00 83.88 280 GLY A O 1
ATOM 2272 N N . ILE A 1 281 ? 5.823 -13.976 10.656 1.00 83.88 281 ILE A N 1
ATOM 2273 C CA . ILE A 1 281 ? 4.989 -12.768 10.642 1.00 83.88 281 ILE A CA 1
ATOM 2274 C C . ILE A 1 281 ? 3.909 -12.906 9.559 1.00 83.88 281 ILE A C 1
ATOM 2276 O O . ILE A 1 281 ? 4.230 -12.995 8.375 1.00 83.88 281 ILE A O 1
ATOM 2280 N N . GLN A 1 282 ? 2.638 -12.926 9.953 1.00 90.75 282 GLN A N 1
ATOM 2281 C CA . GLN A 1 282 ? 1.479 -12.888 9.058 1.00 90.75 282 GLN A CA 1
ATOM 2282 C C . GLN A 1 282 ? 1.363 -11.521 8.373 1.00 90.75 282 GLN A C 1
ATOM 2284 O O . GLN A 1 282 ? 1.402 -10.478 9.031 1.00 90.75 282 GLN A O 1
ATOM 2289 N N . ALA A 1 283 ? 1.189 -11.542 7.056 1.00 93.12 283 ALA A N 1
ATOM 2290 C CA . ALA A 1 283 ? 1.091 -10.367 6.206 1.00 93.12 283 ALA A CA 1
ATOM 2291 C C . ALA A 1 283 ? 0.089 -10.567 5.067 1.00 93.12 283 ALA A C 1
ATOM 2293 O O . ALA A 1 283 ? -0.243 -11.687 4.679 1.00 93.12 283 ALA A O 1
ATOM 2294 N N . TYR A 1 284 ? -0.372 -9.455 4.510 1.00 97.25 284 TYR A N 1
ATOM 2295 C CA . TYR A 1 284 ? -1.169 -9.428 3.293 1.00 97.25 284 TYR A CA 1
ATOM 2296 C C . TYR A 1 284 ? -0.277 -9.082 2.115 1.00 97.25 284 TYR A C 1
ATOM 2298 O O . TYR A 1 284 ? 0.410 -8.060 2.128 1.00 97.25 284 TYR A O 1
ATOM 2306 N N . ARG A 1 285 ? -0.310 -9.920 1.083 1.00 97.88 285 ARG A N 1
ATOM 2307 C CA . ARG A 1 285 ? 0.351 -9.633 -0.180 1.00 97.88 285 ARG A CA 1
ATOM 2308 C C . ARG A 1 285 ? -0.516 -8.705 -1.014 1.00 97.88 285 ARG A C 1
ATOM 2310 O O . ARG A 1 285 ? -1.624 -9.070 -1.400 1.00 97.88 285 ARG A O 1
ATOM 2317 N N . PHE A 1 286 ? 0.031 -7.547 -1.346 1.00 98.19 286 PHE A N 1
ATOM 2318 C CA . PHE A 1 286 ? -0.519 -6.595 -2.299 1.00 98.19 286 PHE A CA 1
ATOM 2319 C C . PHE A 1 286 ? 0.355 -6.549 -3.550 1.00 98.19 286 PHE A C 1
ATOM 2321 O O . PHE A 1 286 ? 1.578 -6.495 -3.449 1.00 98.19 286 PHE A O 1
ATOM 2328 N N . ALA A 1 287 ? -0.257 -6.551 -4.731 1.00 97.12 287 ALA A N 1
ATOM 2329 C CA . ALA A 1 287 ? 0.449 -6.461 -6.009 1.00 97.12 287 ALA A CA 1
ATOM 2330 C C . ALA A 1 287 ? -0.295 -5.526 -6.975 1.00 97.12 287 ALA A C 1
ATOM 2332 O O . ALA A 1 287 ? -1.516 -5.386 -6.852 1.00 97.12 287 ALA A O 1
ATOM 2333 N N . PRO A 1 288 ? 0.393 -4.891 -7.943 1.00 96.81 288 PRO A N 1
ATOM 2334 C CA . PRO A 1 288 ? -0.270 -4.141 -9.000 1.00 96.81 288 PRO A CA 1
ATOM 2335 C C . PRO A 1 288 ? -1.162 -5.079 -9.832 1.00 96.81 288 PRO A C 1
ATOM 2337 O O . PRO A 1 288 ? -0.654 -6.045 -10.419 1.00 96.81 288 PRO A O 1
ATOM 2340 N N . PRO A 1 289 ? -2.481 -4.833 -9.904 1.00 96.31 289 PRO A N 1
ATOM 2341 C CA . PRO A 1 289 ? -3.338 -5.590 -10.799 1.00 96.31 289 PRO A CA 1
ATOM 2342 C C . PRO A 1 289 ? -3.056 -5.235 -12.266 1.00 96.31 289 PRO A C 1
ATOM 2344 O O . PRO A 1 289 ? -2.474 -4.199 -12.593 1.00 96.31 289 PRO A O 1
ATOM 2347 N N . SER A 1 290 ? -3.500 -6.099 -13.185 1.00 94.00 290 SER A N 1
ATOM 2348 C CA . SER A 1 290 ? -3.256 -5.925 -14.626 1.00 94.00 290 SER A CA 1
ATOM 2349 C C . SER A 1 290 ? -3.871 -4.648 -15.214 1.00 94.00 290 SER A C 1
ATOM 2351 O O . SER A 1 290 ? -3.479 -4.222 -16.297 1.00 94.00 290 SER A O 1
ATOM 2353 N N . ASP A 1 291 ? -4.853 -4.049 -14.537 1.00 95.25 291 ASP A N 1
ATOM 2354 C CA . ASP A 1 291 ? -5.519 -2.808 -14.943 1.00 95.25 291 ASP A CA 1
ATOM 2355 C C . ASP A 1 291 ? -4.594 -1.577 -14.879 1.00 95.25 291 ASP A C 1
ATOM 2357 O O . ASP A 1 291 ? -4.790 -0.643 -15.659 1.00 95.25 291 ASP A O 1
ATOM 2361 N N . VAL A 1 292 ? -3.555 -1.599 -14.034 1.00 95.19 292 VAL A N 1
ATOM 2362 C CA . VAL A 1 292 ? -2.574 -0.512 -13.852 1.00 95.19 292 VAL A CA 1
ATOM 2363 C C . VAL A 1 292 ? -1.875 -0.149 -15.163 1.00 95.19 292 VAL A C 1
ATOM 2365 O O . VAL A 1 292 ? -1.732 1.033 -15.485 1.00 95.19 292 VAL A O 1
ATOM 2368 N N . LEU A 1 293 ? -1.474 -1.163 -15.937 1.00 95.19 293 LEU A N 1
ATOM 2369 C CA . LEU A 1 293 ? -0.797 -1.018 -17.233 1.00 95.19 293 LEU A CA 1
ATOM 2370 C C . LEU A 1 293 ? -1.679 -1.467 -18.408 1.00 95.19 293 LEU A C 1
ATOM 2372 O O . LEU A 1 293 ? -1.180 -1.749 -19.498 1.00 95.19 293 LEU A O 1
ATOM 2376 N N . MET A 1 294 ? -2.992 -1.568 -18.203 1.00 96.06 294 MET A N 1
ATOM 2377 C CA . MET A 1 294 ? -3.915 -1.990 -19.251 1.00 96.06 294 MET A CA 1
ATOM 2378 C C . MET A 1 294 ? -4.078 -0.914 -20.321 1.00 96.06 294 MET A C 1
ATOM 2380 O O . MET A 1 294 ? -4.193 0.273 -20.011 1.00 96.06 294 MET A O 1
ATOM 2384 N N . SER A 1 295 ? -4.139 -1.338 -21.586 1.00 94.94 295 SER A N 1
ATOM 2385 C CA . SER A 1 295 ? -4.377 -0.426 -22.704 1.00 94.94 295 SER A CA 1
ATOM 2386 C C . SER A 1 295 ? -5.678 0.370 -22.504 1.00 94.94 295 SER A C 1
ATOM 2388 O O . SER A 1 295 ? -6.686 -0.210 -22.082 1.00 94.94 295 SER A O 1
ATOM 2390 N N . PRO A 1 296 ? -5.724 1.659 -22.887 1.00 92.94 296 PRO A N 1
ATOM 2391 C CA . PRO A 1 296 ? -6.924 2.481 -22.739 1.00 92.94 296 PRO A CA 1
ATOM 2392 C C . PRO A 1 296 ? -8.128 2.009 -23.553 1.00 92.94 296 PRO A C 1
ATOM 2394 O O . PRO A 1 296 ? -9.251 2.414 -23.270 1.00 92.94 296 PRO A O 1
ATOM 2397 N N . LYS A 1 297 ? -7.919 1.107 -24.521 1.00 91.56 297 LYS A N 1
ATOM 2398 C CA . LYS A 1 297 ? -9.012 0.405 -25.208 1.00 91.56 297 LYS A CA 1
ATOM 2399 C C . LYS A 1 297 ? -9.861 -0.430 -24.243 1.00 91.56 297 LYS A C 1
ATOM 2401 O O . LYS A 1 297 ? -11.070 -0.502 -24.419 1.00 91.56 297 LYS A O 1
ATOM 2406 N N . ASN A 1 298 ? -9.222 -1.045 -23.247 1.00 93.62 298 ASN A N 1
ATOM 2407 C CA . ASN A 1 298 ? -9.867 -1.922 -22.268 1.00 93.62 298 ASN A CA 1
ATOM 2408 C C . ASN A 1 298 ? -10.058 -1.232 -20.907 1.00 93.62 298 ASN A C 1
ATOM 2410 O O . ASN A 1 298 ? -11.005 -1.553 -20.197 1.00 93.62 298 ASN A O 1
ATOM 2414 N N . ASN A 1 299 ? -9.196 -0.270 -20.557 1.00 94.88 299 ASN A N 1
ATOM 2415 C CA . ASN A 1 299 ? -9.332 0.556 -19.358 1.00 94.88 299 ASN A CA 1
ATOM 2416 C C . ASN A 1 299 ? -9.213 2.058 -19.698 1.00 94.88 299 ASN A C 1
ATOM 2418 O O . ASN A 1 299 ? -8.113 2.611 -19.623 1.00 94.88 299 ASN A O 1
ATOM 2422 N N . PRO A 1 300 ? -10.324 2.747 -20.029 1.00 93.69 300 PRO A N 1
ATOM 2423 C CA . PRO A 1 300 ? -10.307 4.146 -20.473 1.00 93.69 300 PRO A CA 1
ATOM 2424 C C . PRO A 1 300 ? -9.650 5.134 -19.500 1.00 93.69 300 PRO A C 1
ATOM 2426 O O . PRO A 1 300 ? -9.179 6.185 -19.929 1.00 93.69 300 PRO A O 1
ATOM 2429 N N . THR A 1 301 ? -9.565 4.799 -18.207 1.00 92.12 301 THR A N 1
ATOM 2430 C CA . THR A 1 301 ? -8.898 5.644 -17.200 1.00 92.12 301 THR A CA 1
ATOM 2431 C C . THR A 1 301 ? -7.400 5.817 -17.467 1.00 92.12 301 THR A C 1
ATOM 2433 O O . THR A 1 301 ? -6.826 6.839 -17.105 1.00 92.12 301 THR A O 1
ATOM 2436 N N . ASN A 1 302 ? -6.769 4.880 -18.184 1.00 94.88 302 ASN A N 1
ATOM 2437 C CA . ASN A 1 302 ? -5.355 4.975 -18.541 1.00 94.88 302 ASN A CA 1
ATOM 2438 C C . ASN A 1 302 ? -5.075 5.876 -19.756 1.00 94.88 302 ASN A C 1
ATOM 2440 O O . ASN A 1 302 ? -3.911 6.086 -20.096 1.00 94.88 302 ASN A O 1
ATOM 2444 N N . ALA A 1 303 ? -6.100 6.430 -20.415 1.00 93.81 303 ALA A N 1
ATOM 2445 C CA . ALA A 1 303 ? -5.913 7.261 -21.608 1.00 93.81 303 ALA A CA 1
ATOM 2446 C C . ALA A 1 303 ? -5.081 8.523 -21.324 1.00 93.81 303 ALA A C 1
ATOM 2448 O O . ALA A 1 303 ? -4.322 8.963 -22.186 1.00 93.81 303 ALA A O 1
ATOM 2449 N N . GLY A 1 304 ? -5.171 9.064 -20.103 1.00 93.38 304 GLY A N 1
ATOM 2450 C CA . GLY A 1 304 ? -4.424 10.254 -19.699 1.00 93.38 304 GLY A CA 1
ATOM 2451 C C . GLY A 1 304 ? -2.899 10.067 -19.685 1.00 93.38 304 GLY A C 1
ATOM 2452 O O . GLY A 1 304 ? -2.161 11.041 -19.848 1.00 93.38 304 GLY A O 1
ATOM 2453 N N . PHE A 1 305 ? -2.421 8.822 -19.592 1.00 94.12 305 PHE A N 1
ATOM 2454 C CA . PHE A 1 305 ? -0.999 8.465 -19.633 1.00 94.12 305 PHE A CA 1
ATOM 2455 C C . PHE A 1 305 ? -0.424 8.358 -21.054 1.00 94.12 305 PHE A C 1
ATOM 2457 O O . PHE A 1 305 ? 0.767 8.096 -21.219 1.00 94.12 305 PHE A O 1
ATOM 2464 N N . CYS A 1 306 ? -1.241 8.548 -22.092 1.00 91.94 306 CYS A N 1
ATOM 2465 C CA . CYS A 1 306 ? -0.777 8.550 -23.474 1.00 91.94 306 CYS A CA 1
ATOM 2466 C C . CYS A 1 306 ? -0.439 9.968 -23.922 1.00 91.94 306 CYS A C 1
ATOM 2468 O O . CYS A 1 306 ? -1.331 10.805 -24.075 1.00 91.94 306 CYS A O 1
ATOM 2470 N N . VAL A 1 307 ? 0.849 10.231 -24.145 1.00 89.62 307 VAL A N 1
ATOM 2471 C CA . VAL A 1 307 ? 1.337 11.554 -24.545 1.00 89.62 307 VAL A CA 1
ATOM 2472 C C . VAL A 1 307 ? 2.212 11.432 -25.802 1.00 89.62 307 VAL A C 1
ATOM 2474 O O . VAL A 1 307 ? 3.241 10.737 -25.766 1.00 89.62 307 VAL A O 1
ATOM 2477 N N . PRO A 1 308 ? 1.838 12.101 -26.916 1.00 85.75 308 PRO A N 1
ATOM 2478 C CA . PRO A 1 308 ? 0.632 12.927 -27.119 1.00 85.75 308 PRO A CA 1
ATOM 2479 C C . PRO A 1 308 ? -0.679 12.115 -27.096 1.00 85.75 308 PRO A C 1
ATOM 2481 O O . PRO A 1 308 ? -0.662 10.894 -27.243 1.00 85.75 308 PRO A O 1
ATOM 2484 N N . ALA A 1 309 ? -1.823 12.787 -26.913 1.00 82.06 309 ALA A N 1
ATOM 2485 C CA . ALA A 1 309 ? -3.125 12.122 -26.814 1.00 82.06 309 ALA A CA 1
ATOM 2486 C C . ALA A 1 309 ? -3.388 11.206 -28.025 1.00 82.06 309 ALA A C 1
ATOM 2488 O O . ALA A 1 309 ? -3.286 11.630 -29.176 1.00 82.06 309 ALA A O 1
ATOM 2489 N N . GLY A 1 310 ? -3.720 9.942 -27.753 1.00 77.62 310 GLY A N 1
ATOM 2490 C CA . GLY A 1 310 ? -3.910 8.901 -28.769 1.00 77.62 310 GLY A CA 1
ATOM 2491 C C . GLY A 1 310 ? -2.662 8.067 -29.094 1.00 77.62 310 GLY A C 1
ATOM 2492 O O . GLY A 1 310 ? -2.808 6.987 -29.663 1.00 77.62 310 GLY A O 1
ATOM 2493 N N . ASP A 1 311 ? -1.461 8.491 -28.682 1.00 86.25 311 ASP A N 1
ATOM 2494 C CA . ASP A 1 311 ? -0.216 7.717 -28.817 1.00 86.25 311 ASP A CA 1
ATOM 2495 C C . ASP A 1 311 ? -0.055 6.727 -27.651 1.00 86.25 311 ASP A C 1
ATOM 2497 O O . ASP A 1 311 ? 0.759 6.902 -26.740 1.00 86.25 311 ASP A O 1
ATOM 2501 N N . CYS A 1 312 ? -0.913 5.707 -27.640 1.00 89.06 312 CYS A N 1
ATOM 2502 C CA . CYS A 1 312 ? -0.946 4.684 -26.601 1.00 89.06 312 CYS A CA 1
ATOM 2503 C C . CYS A 1 312 ? -0.290 3.386 -27.068 1.00 89.06 312 CYS A C 1
ATOM 2505 O O . CYS A 1 312 ? -0.623 2.852 -28.128 1.00 89.06 312 CYS A O 1
ATOM 2507 N N . LEU A 1 313 ? 0.562 2.820 -26.215 1.00 93.31 313 LEU A N 1
ATOM 2508 C CA . LEU A 1 313 ? 1.043 1.452 -26.378 1.00 93.31 313 LEU A CA 1
ATOM 2509 C C . LEU A 1 313 ? -0.026 0.429 -25.929 1.00 93.31 313 LEU A C 1
ATOM 2511 O O . LEU A 1 313 ? -1.096 0.781 -25.420 1.00 93.31 313 LEU A O 1
ATOM 2515 N N . GLY A 1 314 ? 0.249 -0.851 -26.184 1.00 93.88 314 GLY A N 1
ATOM 2516 C CA . GLY A 1 314 ? -0.592 -1.978 -25.779 1.00 93.88 314 GLY A CA 1
ATOM 2517 C C . GLY A 1 314 ? -0.558 -2.246 -24.273 1.00 93.88 314 GLY A C 1
ATOM 2518 O O . GLY A 1 314 ? 0.002 -1.479 -23.492 1.00 93.88 314 GLY A O 1
ATOM 2519 N N . THR A 1 315 ? -1.179 -3.346 -23.857 1.00 97.00 315 THR A N 1
ATOM 2520 C CA . THR A 1 315 ? -1.278 -3.718 -22.439 1.00 97.00 315 THR A CA 1
ATOM 2521 C C . THR A 1 315 ? 0.074 -4.185 -21.890 1.00 97.00 315 THR A C 1
ATOM 2523 O O . THR A 1 315 ? 0.804 -4.917 -22.560 1.00 97.00 315 THR A O 1
ATOM 2526 N N . GLY A 1 316 ? 0.376 -3.788 -20.650 1.00 95.56 316 GLY A N 1
ATOM 2527 C CA . GLY A 1 316 ? 1.536 -4.204 -19.849 1.00 95.56 316 GLY A CA 1
ATOM 2528 C C . GLY A 1 316 ? 2.813 -3.393 -20.066 1.00 95.56 316 GLY A C 1
ATOM 2529 O O . GLY A 1 316 ? 3.873 -3.776 -19.571 1.00 95.56 316 GLY A O 1
ATOM 2530 N N . VAL A 1 317 ? 2.727 -2.276 -20.789 1.00 95.88 317 VAL A N 1
ATOM 2531 C CA . VAL A 1 317 ? 3.853 -1.375 -21.056 1.00 95.88 317 VAL A CA 1
ATOM 2532 C C . VAL A 1 317 ? 3.445 0.084 -20.842 1.00 95.88 317 VAL A C 1
ATOM 2534 O O . VAL A 1 317 ? 2.305 0.469 -21.092 1.00 95.88 317 VAL A O 1
ATOM 2537 N N . HIS A 1 318 ? 4.381 0.918 -20.392 1.00 95.00 318 HIS A N 1
ATOM 2538 C CA . HIS A 1 318 ? 4.150 2.329 -20.096 1.00 95.00 318 HIS A CA 1
ATOM 2539 C C . HIS A 1 318 ? 5.256 3.200 -20.688 1.00 95.00 318 HIS A C 1
ATOM 2541 O O . HIS A 1 318 ? 6.426 3.070 -20.336 1.00 95.00 318 HIS A O 1
ATOM 2547 N N . LYS A 1 319 ? 4.896 4.089 -21.615 1.00 94.50 319 LYS A N 1
ATOM 2548 C CA . LYS A 1 319 ? 5.838 5.013 -22.253 1.00 94.50 319 LYS A CA 1
ATOM 2549 C C . LYS A 1 319 ? 6.140 6.172 -21.302 1.00 94.50 319 LYS A C 1
ATOM 2551 O O . LYS A 1 319 ? 5.253 6.961 -21.002 1.00 94.50 319 LYS A O 1
ATOM 2556 N N . VAL A 1 320 ? 7.398 6.298 -20.884 1.00 93.44 320 VAL A N 1
ATOM 2557 C CA . VAL A 1 320 ? 7.849 7.292 -19.889 1.00 93.44 320 VAL A CA 1
ATOM 2558 C C . VAL A 1 320 ? 8.739 8.379 -20.498 1.00 93.44 320 VAL A C 1
ATOM 2560 O O . VAL A 1 320 ? 9.458 9.079 -19.794 1.00 93.44 320 VAL A O 1
ATOM 2563 N N . SER A 1 321 ? 8.698 8.554 -21.822 1.00 90.69 321 SER A N 1
ATOM 2564 C CA . SER A 1 321 ? 9.519 9.548 -22.528 1.00 90.69 321 SER A CA 1
ATOM 2565 C C . SER A 1 321 ? 9.384 10.967 -21.971 1.00 90.69 321 SER A C 1
ATOM 2567 O O . SER A 1 321 ? 10.357 11.713 -21.959 1.00 90.69 321 SER A O 1
ATOM 2569 N N . VAL A 1 322 ? 8.197 11.329 -21.479 1.00 90.00 322 VAL A N 1
ATOM 2570 C CA . VAL A 1 322 ? 7.888 12.670 -20.955 1.00 90.00 322 VAL A CA 1
ATOM 2571 C C . VAL A 1 322 ? 8.670 13.040 -19.692 1.00 90.00 322 VAL A C 1
ATOM 2573 O O . VAL A 1 322 ? 9.009 14.204 -19.523 1.00 90.00 322 VAL A O 1
ATOM 2576 N N . CYS A 1 323 ? 9.011 12.068 -18.843 1.00 88.69 323 CYS A N 1
ATOM 2577 C CA . CYS A 1 323 ? 9.809 12.288 -17.630 1.00 88.69 323 CYS A CA 1
ATOM 2578 C C . CYS A 1 323 ? 11.285 11.881 -17.806 1.00 88.69 323 CYS A C 1
ATOM 2580 O O . CYS A 1 323 ? 12.060 11.921 -16.855 1.00 88.69 323 CYS A O 1
ATOM 2582 N N . ARG A 1 324 ? 11.675 11.445 -19.012 1.00 88.56 324 ARG A N 1
ATOM 2583 C CA . ARG A 1 324 ? 13.034 11.003 -19.365 1.00 88.56 324 ARG A CA 1
ATOM 2584 C C . ARG A 1 324 ? 13.598 11.831 -20.520 1.00 88.56 324 ARG A C 1
ATOM 2586 O O . ARG A 1 324 ? 14.200 11.277 -21.435 1.00 88.56 324 ARG A O 1
ATOM 2593 N N . GLU A 1 325 ? 13.333 13.138 -20.500 1.00 82.50 325 GLU A N 1
ATOM 2594 C CA . GLU A 1 325 ? 13.889 14.118 -21.448 1.00 82.50 325 GLU A CA 1
ATOM 2595 C C . GLU A 1 325 ? 13.686 13.729 -22.927 1.00 82.50 325 GLU A C 1
ATOM 2597 O O . GLU A 1 325 ? 14.557 13.905 -23.769 1.00 82.50 325 GLU A O 1
ATOM 2602 N N . GLY A 1 326 ? 12.535 13.136 -23.263 1.00 83.56 326 GLY A N 1
ATOM 2603 C CA . GLY A 1 326 ? 12.205 12.742 -24.638 1.00 83.56 326 GLY A CA 1
ATOM 2604 C C . GLY A 1 326 ? 12.813 11.414 -25.105 1.00 83.56 326 GLY A C 1
ATOM 2605 O O . GLY A 1 326 ? 12.480 10.945 -26.202 1.00 83.56 326 GLY A O 1
ATOM 2606 N N . ALA A 1 327 ? 13.630 10.748 -24.282 1.00 89.00 327 ALA A N 1
ATOM 2607 C CA . ALA A 1 327 ? 14.171 9.432 -24.600 1.00 89.00 327 ALA A CA 1
ATOM 2608 C C . ALA A 1 327 ? 13.035 8.411 -24.838 1.00 89.00 327 ALA A C 1
ATOM 2610 O O . ALA A 1 327 ? 12.048 8.394 -24.094 1.00 89.00 327 ALA A O 1
ATOM 2611 N N . PRO A 1 328 ? 13.125 7.529 -25.854 1.00 92.12 328 PRO A N 1
ATOM 2612 C CA . PRO A 1 328 ? 12.055 6.592 -26.223 1.00 92.12 328 PRO A CA 1
ATOM 2613 C C . PRO A 1 328 ? 11.956 5.385 -25.267 1.00 92.12 328 PRO A C 1
ATOM 2615 O O . PRO A 1 328 ? 11.881 4.234 -25.696 1.00 92.12 328 PRO A O 1
ATOM 2618 N N . ILE A 1 329 ? 11.978 5.651 -23.962 1.00 94.38 329 ILE A N 1
ATOM 2619 C CA . ILE A 1 329 ? 11.971 4.673 -22.881 1.00 94.38 329 ILE A CA 1
ATOM 2620 C C . ILE A 1 329 ? 10.549 4.205 -22.572 1.00 94.38 329 ILE A C 1
ATOM 2622 O O . ILE A 1 329 ? 9.599 4.991 -22.501 1.00 94.38 329 ILE A O 1
ATOM 2626 N N . VAL A 1 330 ? 10.428 2.901 -22.346 1.00 96.06 330 VAL A N 1
ATOM 2627 C CA . VAL A 1 330 ? 9.191 2.226 -21.962 1.00 96.06 330 VAL A CA 1
ATOM 2628 C C . VAL A 1 330 ? 9.457 1.351 -20.747 1.00 96.06 330 VAL A C 1
ATOM 2630 O O . VAL A 1 330 ? 10.375 0.535 -20.753 1.00 96.06 330 VAL A O 1
ATOM 2633 N N . VAL A 1 331 ? 8.629 1.478 -19.722 1.00 96.25 331 VAL A N 1
ATOM 2634 C CA . VAL A 1 331 ? 8.688 0.652 -18.516 1.00 96.25 331 VAL A CA 1
ATOM 2635 C C . VAL A 1 331 ? 7.662 -0.473 -18.611 1.00 96.25 331 VAL A C 1
ATOM 2637 O O . VAL A 1 331 ? 6.556 -0.278 -19.113 1.00 96.25 331 VAL A O 1
ATOM 2640 N N . SER A 1 332 ? 8.024 -1.662 -18.145 1.00 97.06 332 SER A N 1
ATOM 2641 C CA . SER A 1 332 ? 7.124 -2.812 -18.001 1.00 97.06 332 SER A CA 1
ATOM 2642 C C . SER A 1 332 ? 7.467 -3.593 -16.735 1.00 97.06 332 SER A C 1
ATOM 2644 O O . SER A 1 332 ? 8.437 -3.271 -16.049 1.00 97.06 332 SER A O 1
ATOM 2646 N N . PHE A 1 333 ? 6.727 -4.656 -16.432 1.00 97.06 333 PHE A N 1
ATOM 2647 C CA . PHE A 1 333 ? 7.234 -5.680 -15.515 1.00 97.06 333 PHE A CA 1
ATOM 2648 C C . PHE A 1 333 ? 8.278 -6.574 -16.220 1.00 97.06 333 PHE A C 1
ATOM 2650 O O . PHE A 1 333 ? 8.314 -6.603 -17.462 1.00 97.06 333 PHE A O 1
ATOM 2657 N N . PRO A 1 334 ? 9.153 -7.274 -15.469 1.00 97.81 334 PRO A N 1
ATOM 2658 C CA . PRO A 1 334 ? 10.187 -8.134 -16.042 1.00 97.81 334 PRO A CA 1
ATOM 2659 C C . PRO A 1 334 ? 9.641 -9.190 -17.006 1.00 97.81 334 PRO A C 1
ATOM 2661 O O . PRO A 1 334 ? 8.552 -9.732 -16.819 1.00 97.81 334 PRO A O 1
ATOM 2664 N N . HIS A 1 335 ? 10.394 -9.439 -18.077 1.00 98.06 335 HIS A N 1
ATOM 2665 C CA . HIS A 1 335 ? 10.038 -10.308 -19.202 1.00 98.06 335 HIS A CA 1
ATOM 2666 C C . HIS A 1 335 ? 8.664 -10.006 -19.821 1.00 98.06 335 HIS A C 1
ATOM 2668 O O . HIS A 1 335 ? 8.062 -10.879 -20.446 1.00 98.06 335 HIS A O 1
ATOM 2674 N N . PHE A 1 336 ? 8.176 -8.770 -19.664 1.00 97.94 336 PHE A N 1
ATOM 2675 C CA . PHE A 1 336 ? 6.824 -8.356 -20.040 1.00 97.94 336 PHE A CA 1
ATOM 2676 C C . PHE A 1 336 ? 5.718 -9.171 -19.343 1.00 97.94 336 PHE A C 1
ATOM 2678 O O . PHE A 1 336 ? 4.681 -9.473 -19.937 1.00 97.94 336 PHE A O 1
ATOM 2685 N N . TYR A 1 337 ? 5.918 -9.530 -18.069 1.00 97.62 337 TYR A N 1
ATOM 2686 C CA . TYR A 1 337 ? 4.855 -10.080 -17.224 1.00 97.62 337 TYR A CA 1
ATOM 2687 C C . TYR A 1 337 ? 3.617 -9.159 -17.239 1.00 97.62 337 TYR A C 1
ATOM 2689 O O . TYR A 1 337 ? 3.743 -7.937 -17.214 1.00 97.62 337 TYR A O 1
ATOM 2697 N N . GLN A 1 338 ? 2.423 -9.757 -17.332 1.00 96.06 338 GLN A N 1
ATOM 2698 C CA . GLN A 1 338 ? 1.124 -9.084 -17.536 1.00 96.06 338 GLN A CA 1
ATOM 2699 C C . GLN A 1 338 ? 0.964 -8.276 -18.844 1.00 96.06 338 GLN A C 1
ATOM 2701 O O . GLN A 1 338 ? -0.040 -7.580 -19.001 1.00 96.06 338 GLN A O 1
ATOM 2706 N N . ALA A 1 339 ? 1.891 -8.371 -19.803 1.00 97.19 339 ALA A N 1
ATOM 2707 C CA . ALA A 1 339 ? 1.773 -7.676 -21.083 1.00 97.19 339 ALA A CA 1
ATOM 2708 C C . ALA A 1 339 ? 1.180 -8.531 -22.207 1.00 97.19 339 ALA A C 1
ATOM 2710 O O . ALA A 1 339 ? 1.085 -9.759 -22.125 1.00 97.19 339 ALA A O 1
ATOM 2711 N N . ASP A 1 340 ? 0.820 -7.860 -23.301 1.00 96.88 340 ASP A N 1
ATOM 2712 C CA . ASP A 1 340 ? 0.359 -8.524 -24.516 1.00 96.88 340 ASP A CA 1
ATOM 2713 C C . ASP A 1 340 ? 1.427 -9.488 -25.063 1.00 96.88 340 ASP A C 1
ATOM 2715 O O . ASP A 1 340 ? 2.604 -9.144 -25.208 1.00 96.88 340 ASP A O 1
ATOM 2719 N N . ARG A 1 341 ? 0.998 -10.695 -25.469 1.00 96.31 341 ARG A N 1
ATOM 2720 C CA . ARG A 1 341 ? 1.888 -11.732 -26.031 1.00 96.31 341 ARG A CA 1
ATOM 2721 C C . ARG A 1 341 ? 2.692 -11.265 -27.242 1.00 96.31 341 ARG A C 1
ATOM 2723 O O . ARG A 1 341 ? 3.723 -11.858 -27.530 1.00 96.31 341 ARG A O 1
ATOM 2730 N N . ALA A 1 342 ? 2.246 -10.222 -27.940 1.00 95.81 342 ALA A N 1
ATOM 2731 C CA . ALA A 1 342 ? 2.988 -9.625 -29.044 1.00 95.81 342 ALA A CA 1
ATOM 2732 C C . ALA A 1 342 ? 4.379 -9.130 -28.611 1.00 95.81 342 ALA A C 1
ATOM 2734 O O . ALA A 1 342 ? 5.338 -9.351 -29.343 1.00 95.81 342 ALA A O 1
ATOM 2735 N N . TYR A 1 343 ? 4.512 -8.543 -27.415 1.00 96.38 343 TYR A N 1
ATOM 2736 C CA . TYR A 1 343 ? 5.800 -8.064 -26.898 1.00 96.38 343 TYR A CA 1
ATOM 2737 C C . TYR A 1 343 ? 6.736 -9.218 -26.534 1.00 96.38 343 TYR A C 1
ATOM 2739 O O . TYR A 1 343 ? 7.907 -9.210 -26.902 1.00 96.38 343 TYR A O 1
ATOM 2747 N N . ILE A 1 344 ? 6.195 -10.258 -25.895 1.00 96.44 344 ILE A N 1
ATOM 2748 C CA . ILE A 1 344 ? 6.940 -11.470 -25.526 1.00 96.44 344 ILE A CA 1
ATOM 2749 C C . ILE A 1 344 ? 7.401 -12.210 -26.789 1.00 96.44 344 ILE A C 1
ATOM 2751 O O . ILE A 1 344 ? 8.562 -12.577 -26.925 1.00 96.44 344 ILE A O 1
ATOM 2755 N N . ASN A 1 345 ? 6.500 -12.382 -27.758 1.00 96.31 345 ASN A N 1
ATOM 2756 C CA . ASN A 1 345 ? 6.779 -13.100 -28.996 1.00 96.31 345 ASN A CA 1
ATOM 2757 C C . ASN A 1 345 ? 7.669 -12.317 -29.964 1.00 96.31 345 ASN A C 1
ATOM 2759 O O . ASN A 1 345 ? 8.150 -12.920 -30.920 1.00 96.31 345 ASN A O 1
ATOM 2763 N N . ALA A 1 346 ? 7.890 -11.015 -29.762 1.00 95.62 346 ALA A N 1
ATOM 2764 C CA . ALA A 1 346 ? 8.743 -10.210 -30.632 1.00 95.62 346 ALA A CA 1
ATOM 2765 C C . ALA A 1 346 ? 10.240 -10.505 -30.442 1.00 95.62 346 ALA A C 1
ATOM 2767 O O . ALA A 1 346 ? 11.025 -10.240 -31.352 1.00 95.62 346 ALA A O 1
ATOM 2768 N N . ILE A 1 347 ? 10.648 -11.058 -29.292 1.00 96.44 347 ILE A N 1
ATOM 2769 C CA . ILE A 1 347 ? 12.059 -11.228 -28.919 1.00 96.44 347 ILE A CA 1
ATOM 2770 C C . ILE A 1 347 ? 12.267 -12.601 -28.277 1.00 96.44 347 ILE A C 1
ATOM 2772 O O . ILE A 1 347 ? 11.570 -12.975 -27.339 1.00 96.44 347 ILE A O 1
ATOM 2776 N N . ASP A 1 348 ? 13.232 -13.365 -28.783 1.00 97.56 348 ASP A N 1
ATOM 2777 C CA . ASP A 1 348 ? 13.575 -14.670 -28.218 1.00 97.56 348 ASP A CA 1
ATOM 2778 C C . ASP A 1 348 ? 14.381 -14.515 -26.923 1.00 97.56 348 ASP A C 1
ATOM 2780 O O . ASP A 1 348 ? 15.273 -13.670 -26.833 1.00 97.56 348 ASP A O 1
ATOM 2784 N N . GLY A 1 349 ? 14.098 -15.367 -25.934 1.00 95.94 349 GLY A N 1
ATOM 2785 C CA . GLY A 1 349 ? 14.761 -15.356 -24.622 1.00 95.94 349 GLY A CA 1
ATOM 2786 C C . GLY A 1 349 ? 13.938 -14.731 -23.491 1.00 95.94 349 GLY A C 1
ATOM 2787 O O . GLY A 1 349 ? 14.415 -14.659 -22.360 1.00 95.94 349 GLY A O 1
ATOM 2788 N N . LEU A 1 350 ? 12.700 -14.305 -23.763 1.00 97.56 350 LEU A N 1
ATOM 2789 C CA . LEU A 1 350 ? 11.780 -13.781 -22.752 1.00 97.56 350 LEU A CA 1
ATOM 2790 C C . LEU A 1 350 ? 10.853 -14.882 -22.222 1.00 97.56 350 LEU A C 1
ATOM 2792 O O . LEU A 1 350 ? 10.221 -15.584 -23.006 1.00 97.56 350 LEU A O 1
ATOM 2796 N N . ASN A 1 351 ? 10.762 -15.025 -20.897 1.00 96.50 351 ASN A N 1
ATOM 2797 C CA . ASN A 1 351 ? 9.986 -16.073 -20.241 1.00 96.50 351 ASN A CA 1
ATOM 2798 C C . ASN A 1 351 ? 9.263 -15.526 -18.993 1.00 96.50 351 ASN A C 1
ATOM 2800 O O . ASN A 1 351 ? 9.737 -15.724 -17.874 1.00 96.50 351 ASN A O 1
ATOM 2804 N N . PRO A 1 352 ? 8.150 -14.789 -19.151 1.00 96.94 352 PRO A N 1
ATOM 2805 C CA . PRO A 1 352 ? 7.444 -14.214 -18.015 1.00 96.94 352 PRO A CA 1
ATOM 2806 C C . PRO A 1 352 ? 6.802 -15.295 -17.140 1.00 96.94 352 PRO A C 1
ATOM 2808 O O . PRO A 1 352 ? 5.996 -16.090 -17.618 1.00 96.94 352 PRO A O 1
ATOM 2811 N N . ASN A 1 353 ? 7.099 -15.270 -15.844 1.00 95.62 353 ASN A N 1
ATOM 2812 C CA . ASN A 1 353 ? 6.432 -16.059 -14.818 1.00 95.62 353 ASN A CA 1
ATOM 2813 C C . ASN A 1 353 ? 6.072 -15.160 -13.625 1.00 95.62 353 ASN A C 1
ATOM 2815 O O . ASN A 1 353 ? 6.632 -14.075 -13.468 1.00 95.62 353 ASN A O 1
ATOM 2819 N N . LYS A 1 354 ? 5.095 -15.580 -12.822 1.00 94.19 354 LYS A N 1
ATOM 2820 C CA . LYS A 1 354 ? 4.565 -14.753 -11.734 1.00 94.19 354 LYS A CA 1
ATOM 2821 C C . LYS A 1 354 ? 5.566 -14.659 -10.584 1.00 94.19 354 LYS A C 1
ATOM 2823 O O . LYS A 1 354 ? 5.824 -13.579 -10.068 1.00 94.19 354 LYS A O 1
ATOM 2828 N N . GLU A 1 355 ? 6.151 -15.785 -10.211 1.00 91.50 355 GLU A N 1
ATOM 2829 C CA . GLU A 1 355 ? 6.994 -15.947 -9.032 1.00 91.50 355 GLU A CA 1
ATOM 2830 C C . GLU A 1 355 ? 8.239 -15.036 -9.083 1.00 91.50 355 GLU A C 1
ATOM 2832 O O . GLU A 1 355 ? 8.568 -14.344 -8.110 1.00 91.50 355 GLU A O 1
ATOM 2837 N N . GLU A 1 356 ? 8.892 -14.959 -10.241 1.00 91.44 356 GLU A N 1
ATOM 2838 C CA . GLU A 1 356 ? 10.126 -14.195 -10.448 1.00 91.44 356 GLU A CA 1
ATOM 2839 C C . GLU A 1 356 ? 9.883 -12.758 -10.924 1.00 91.44 356 GLU A C 1
ATOM 2841 O O . GLU A 1 356 ? 10.754 -11.912 -10.727 1.00 91.44 356 GLU A O 1
ATOM 2846 N N . HIS A 1 357 ? 8.726 -12.444 -11.525 1.00 96.06 357 HIS A N 1
ATOM 2847 C CA . HIS A 1 357 ? 8.517 -11.149 -12.196 1.00 96.06 357 HIS A CA 1
ATOM 2848 C C . HIS A 1 357 ? 7.361 -10.301 -11.653 1.00 96.06 357 HIS A C 1
ATOM 2850 O O . HIS A 1 357 ? 7.219 -9.146 -12.052 1.00 96.06 357 HIS A O 1
ATOM 2856 N N . GLU A 1 358 ? 6.556 -10.804 -10.720 1.00 95.12 358 GLU A N 1
ATOM 2857 C CA . GLU A 1 358 ? 5.522 -9.996 -10.069 1.00 95.12 358 GLU A CA 1
ATOM 2858 C C . GLU A 1 358 ? 6.132 -8.971 -9.104 1.00 95.12 358 GLU A C 1
ATOM 2860 O O . GLU A 1 358 ? 7.008 -9.301 -8.309 1.00 95.12 358 GLU A O 1
ATOM 2865 N N . THR A 1 359 ? 5.663 -7.724 -9.147 1.00 94.62 359 THR A N 1
ATOM 2866 C CA . THR A 1 359 ? 5.915 -6.771 -8.058 1.00 94.62 359 THR A CA 1
ATOM 2867 C C . THR A 1 359 ? 4.927 -7.039 -6.936 1.00 94.62 359 THR A C 1
ATOM 2869 O O . THR A 1 359 ? 3.727 -7.103 -7.197 1.00 94.62 359 THR A O 1
ATOM 2872 N N . TYR A 1 360 ? 5.400 -7.144 -5.698 1.00 95.94 360 TYR A N 1
ATOM 2873 C CA . TYR A 1 360 ? 4.524 -7.340 -4.550 1.00 95.94 360 TYR A CA 1
ATOM 2874 C C . TYR A 1 360 ? 5.063 -6.692 -3.272 1.00 95.94 360 TYR A C 1
ATOM 2876 O O . TYR A 1 360 ? 6.264 -6.484 -3.096 1.00 95.94 360 TYR A O 1
ATOM 2884 N N . PHE A 1 361 ? 4.144 -6.422 -2.354 1.00 96.00 361 PHE A N 1
ATOM 2885 C CA . PHE A 1 361 ? 4.389 -5.898 -1.022 1.00 96.00 361 PHE A CA 1
ATOM 2886 C C . PHE A 1 361 ? 3.654 -6.789 -0.027 1.00 96.00 361 PHE A C 1
ATOM 2888 O O . PHE A 1 361 ? 2.430 -6.870 -0.049 1.00 96.00 361 PHE A O 1
ATOM 2895 N N . ASP A 1 362 ? 4.399 -7.473 0.830 1.00 95.94 362 ASP A N 1
ATOM 2896 C CA . ASP A 1 362 ? 3.859 -8.238 1.944 1.00 95.94 362 ASP A CA 1
ATOM 2897 C C . ASP A 1 362 ? 3.813 -7.297 3.154 1.00 95.94 362 ASP A C 1
ATOM 2899 O O . ASP A 1 362 ? 4.842 -6.973 3.760 1.00 95.94 362 ASP A O 1
ATOM 2903 N N . LEU A 1 363 ? 2.613 -6.805 3.452 1.00 93.94 363 LEU A N 1
ATOM 2904 C CA . LEU A 1 363 ? 2.359 -5.776 4.453 1.00 93.94 363 LEU A CA 1
ATOM 2905 C C . LEU A 1 363 ? 1.811 -6.399 5.729 1.00 93.94 363 LEU A C 1
ATOM 2907 O O . LEU A 1 363 ? 0.867 -7.192 5.685 1.00 93.94 363 LEU A O 1
ATOM 2911 N N . GLN A 1 364 ? 2.369 -6.020 6.876 1.00 89.31 364 GLN A N 1
ATOM 2912 C CA . GLN A 1 364 ? 1.776 -6.387 8.153 1.00 89.31 364 GLN A CA 1
ATOM 2913 C C . GLN A 1 364 ? 0.467 -5.588 8.311 1.00 89.31 364 GLN A C 1
ATOM 2915 O O . GLN A 1 364 ? 0.491 -4.357 8.266 1.00 89.31 364 GLN A O 1
ATOM 2920 N N . PRO A 1 365 ? -0.688 -6.258 8.463 1.00 86.06 365 PRO A N 1
ATOM 2921 C CA . PRO A 1 365 ? -1.986 -5.615 8.276 1.00 86.06 365 PRO A CA 1
ATOM 2922 C C . PRO A 1 365 ? -2.346 -4.597 9.358 1.00 86.06 365 PRO A C 1
ATOM 2924 O O . PRO A 1 365 ? -3.103 -3.673 9.108 1.00 86.06 365 PRO A O 1
ATOM 2927 N N . MET A 1 366 ? -1.826 -4.746 10.569 1.00 78.88 366 MET A N 1
ATOM 2928 C CA . MET A 1 366 ? -2.131 -3.856 11.684 1.00 78.88 366 MET A CA 1
ATOM 2929 C C . MET A 1 366 ? -1.293 -2.585 11.642 1.00 78.88 366 MET A C 1
ATOM 2931 O O . MET A 1 366 ? -1.819 -1.512 11.902 1.00 78.88 366 MET A O 1
ATOM 2935 N N . THR A 1 367 ? -0.010 -2.702 11.310 1.00 80.12 367 THR A N 1
ATOM 2936 C CA . THR A 1 367 ? 0.946 -1.593 11.360 1.00 80.12 367 THR A CA 1
ATOM 2937 C C . THR A 1 367 ? 1.113 -0.889 10.019 1.00 80.12 367 THR A C 1
ATOM 2939 O O . THR A 1 367 ? 1.604 0.232 9.988 1.00 80.12 367 THR A O 1
ATOM 2942 N N . GLY A 1 368 ? 0.747 -1.540 8.912 1.00 85.31 368 GLY A N 1
ATOM 2943 C CA . GLY A 1 368 ? 0.987 -1.033 7.561 1.00 85.31 368 GLY A CA 1
ATOM 2944 C C . GLY A 1 368 ? 2.455 -1.092 7.124 1.00 85.31 368 GLY A C 1
ATOM 2945 O O . GLY A 1 368 ? 2.815 -0.601 6.054 1.00 85.31 368 GLY A O 1
ATOM 2946 N N . VAL A 1 369 ? 3.324 -1.715 7.927 1.00 85.56 369 VAL A N 1
ATOM 2947 C CA . VAL A 1 369 ? 4.757 -1.821 7.636 1.00 85.56 369 VAL A CA 1
ATOM 2948 C C . VAL A 1 369 ? 5.012 -2.957 6.634 1.00 85.56 369 VAL A C 1
ATOM 2950 O O . VAL A 1 369 ? 4.576 -4.091 6.872 1.00 85.56 369 VAL A O 1
ATOM 2953 N N . PRO A 1 370 ? 5.752 -2.711 5.536 1.00 89.69 370 PRO A N 1
ATOM 2954 C CA . PRO A 1 370 ? 6.208 -3.774 4.649 1.00 89.69 370 PRO A CA 1
ATOM 2955 C C . PRO A 1 370 ? 7.239 -4.664 5.350 1.00 89.69 370 PRO A C 1
ATOM 2957 O O . PRO A 1 370 ? 8.341 -4.224 5.668 1.00 89.69 370 PRO A O 1
ATOM 2960 N N . ILE A 1 371 ? 6.912 -5.941 5.559 1.00 90.00 371 ILE A N 1
ATOM 2961 C CA . ILE A 1 371 ? 7.859 -6.919 6.129 1.00 90.00 371 ILE A CA 1
ATOM 2962 C C . ILE A 1 371 ? 8.691 -7.603 5.047 1.00 90.00 371 ILE A C 1
ATOM 2964 O O . ILE A 1 371 ? 9.806 -8.066 5.295 1.00 90.00 371 ILE A O 1
ATOM 2968 N N . ARG A 1 372 ? 8.158 -7.657 3.826 1.00 91.25 372 ARG A N 1
ATOM 2969 C CA . ARG A 1 372 ? 8.889 -8.041 2.624 1.00 91.25 372 ARG A CA 1
ATOM 2970 C C . ARG A 1 372 ? 8.308 -7.290 1.442 1.00 91.25 372 ARG A C 1
ATOM 2972 O O . ARG A 1 372 ? 7.123 -7.399 1.171 1.00 91.25 372 ARG A O 1
ATOM 2979 N N . ALA A 1 373 ? 9.139 -6.565 0.717 1.00 91.56 373 ALA A N 1
ATOM 2980 C CA . ALA A 1 373 ? 8.743 -5.877 -0.501 1.00 91.56 373 ALA A CA 1
ATOM 2981 C C . ALA A 1 373 ? 9.676 -6.294 -1.630 1.00 91.56 373 ALA A C 1
ATOM 2983 O O . ALA A 1 373 ? 10.888 -6.408 -1.437 1.00 91.56 373 ALA A O 1
ATOM 2984 N N . CYS A 1 374 ? 9.094 -6.541 -2.796 1.00 91.94 374 CYS A N 1
ATOM 2985 C CA . CYS A 1 374 ? 9.806 -6.898 -4.005 1.00 91.94 374 CYS A CA 1
ATOM 2986 C C . CYS A 1 374 ? 9.270 -6.027 -5.138 1.00 91.94 374 CYS A C 1
ATOM 2988 O O . CYS A 1 374 ? 8.214 -6.294 -5.713 1.00 91.94 374 CYS A O 1
ATOM 2990 N N . LYS A 1 375 ? 9.982 -4.936 -5.413 1.00 92.00 375 LYS A N 1
ATOM 2991 C CA . LYS A 1 375 ? 9.637 -3.980 -6.458 1.00 92.00 375 LYS A CA 1
ATOM 2992 C C . LYS A 1 375 ? 10.445 -4.306 -7.701 1.00 92.00 375 LYS A C 1
ATOM 2994 O O . LYS A 1 375 ? 11.672 -4.236 -7.690 1.00 92.00 375 LYS A O 1
ATOM 2999 N N . ARG A 1 376 ? 9.749 -4.657 -8.779 1.00 93.44 376 ARG A N 1
ATOM 3000 C CA . ARG A 1 376 ? 10.362 -5.109 -10.025 1.00 93.44 376 ARG A CA 1
ATOM 3001 C C . ARG A 1 376 ? 9.919 -4.239 -11.187 1.00 93.44 376 ARG A C 1
ATOM 3003 O O . ARG A 1 376 ? 8.726 -4.081 -11.437 1.00 93.44 376 ARG A O 1
ATOM 3010 N N . ALA A 1 377 ? 10.879 -3.703 -11.925 1.00 94.56 377 ALA A N 1
ATOM 3011 C CA . ALA A 1 377 ? 10.612 -2.876 -13.094 1.00 94.56 377 ALA A CA 1
ATOM 3012 C C . ALA A 1 377 ? 11.613 -3.193 -14.200 1.00 94.56 377 ALA A C 1
ATOM 3014 O O . ALA A 1 377 ? 12.801 -3.367 -13.946 1.00 94.56 377 ALA A O 1
ATOM 3015 N N . GLN A 1 378 ? 11.131 -3.258 -15.433 1.00 97.25 378 GLN A N 1
ATOM 3016 C CA . GLN A 1 378 ? 11.936 -3.475 -16.622 1.00 97.25 378 GLN A CA 1
ATOM 3017 C C . GLN A 1 378 ? 12.009 -2.201 -17.443 1.00 97.25 378 GLN A C 1
ATOM 3019 O O . GLN A 1 378 ? 10.988 -1.606 -17.785 1.00 97.25 378 GLN A O 1
ATOM 3024 N N . LEU A 1 379 ? 13.234 -1.822 -17.786 1.00 96.31 379 LEU A N 1
ATOM 3025 C CA . LEU A 1 379 ? 13.534 -0.750 -18.708 1.00 96.31 379 LEU A CA 1
ATOM 3026 C C . LEU A 1 379 ? 13.618 -1.313 -20.125 1.00 96.31 379 LEU A C 1
ATOM 3028 O O . LEU A 1 379 ? 14.382 -2.238 -20.413 1.00 96.31 379 LEU A O 1
ATOM 3032 N N . ASN A 1 380 ? 12.853 -0.709 -21.019 1.00 97.56 380 ASN A N 1
ATOM 3033 C CA . ASN A 1 380 ? 12.825 -1.030 -22.432 1.00 97.56 380 ASN A CA 1
ATOM 3034 C C . ASN A 1 380 ? 12.991 0.246 -23.256 1.00 97.56 380 ASN A C 1
ATOM 3036 O O . ASN A 1 380 ? 12.817 1.359 -22.755 1.00 97.56 380 ASN A O 1
ATOM 3040 N N . MET A 1 381 ? 13.268 0.085 -24.543 1.00 95.12 381 MET A N 1
ATOM 3041 C CA . MET A 1 381 ? 13.368 1.193 -25.480 1.00 95.12 381 MET A CA 1
ATOM 3042 C C . MET A 1 381 ? 12.655 0.876 -26.788 1.00 95.12 381 MET A C 1
ATOM 3044 O O . MET A 1 381 ? 12.760 -0.231 -27.315 1.00 95.12 381 MET A O 1
ATOM 3048 N N . ILE A 1 382 ? 11.930 1.855 -27.323 1.00 94.56 382 ILE A N 1
ATOM 3049 C CA . ILE A 1 382 ? 11.269 1.725 -28.621 1.00 94.56 382 ILE A CA 1
ATOM 3050 C C . ILE A 1 382 ? 12.340 1.785 -29.704 1.00 94.56 382 ILE A C 1
ATOM 3052 O O . ILE A 1 382 ? 12.998 2.809 -29.898 1.00 94.56 382 ILE A O 1
ATOM 3056 N N . LEU A 1 383 ? 12.485 0.686 -30.434 1.00 92.75 383 LEU A N 1
ATOM 3057 C CA . LEU A 1 383 ? 13.295 0.618 -31.637 1.00 92.75 383 LEU A CA 1
ATOM 3058 C C . LEU A 1 383 ? 12.380 0.656 -32.839 1.00 92.75 383 LEU A C 1
ATOM 3060 O O . LEU A 1 383 ? 11.473 -0.157 -32.953 1.00 92.75 383 LEU A O 1
ATOM 3064 N N . LYS A 1 384 ? 12.636 1.590 -33.748 1.00 90.06 384 LYS A N 1
ATOM 3065 C CA . LYS A 1 384 ? 11.910 1.717 -35.007 1.00 90.06 384 LYS A CA 1
ATOM 3066 C C . LYS A 1 384 ? 12.832 2.234 -36.093 1.00 90.06 384 LYS A C 1
ATOM 3068 O O . LYS A 1 384 ? 13.884 2.812 -35.815 1.00 90.06 384 LYS A O 1
ATOM 3073 N N . ARG A 1 385 ? 12.413 2.062 -37.342 1.00 87.56 385 ARG A N 1
ATOM 3074 C CA . ARG A 1 385 ? 13.102 2.655 -38.484 1.00 87.56 385 ARG A CA 1
ATOM 3075 C C . ARG A 1 385 ? 13.097 4.178 -38.373 1.00 87.56 385 ARG A C 1
ATOM 3077 O O . ARG A 1 385 ? 12.049 4.804 -38.225 1.00 87.56 385 ARG A O 1
ATOM 3084 N N . VAL A 1 386 ? 14.267 4.778 -38.561 1.00 76.44 386 VAL A N 1
ATOM 3085 C CA . VAL A 1 386 ? 14.448 6.229 -38.587 1.00 76.44 386 VAL A CA 1
ATOM 3086 C C . VAL A 1 386 ? 14.856 6.618 -40.011 1.00 76.44 386 VAL A C 1
ATOM 3088 O O . VAL A 1 386 ? 15.933 6.271 -40.493 1.00 76.44 386 VAL A O 1
ATOM 3091 N N . ALA A 1 387 ? 13.986 7.339 -40.728 1.00 74.62 387 ALA A N 1
ATOM 3092 C CA . ALA A 1 387 ? 14.332 7.959 -42.010 1.00 74.62 387 ALA A CA 1
ATOM 3093 C C . ALA A 1 387 ? 15.640 8.780 -41.904 1.00 74.62 387 ALA A C 1
ATOM 3095 O O . ALA A 1 387 ? 15.959 9.337 -40.856 1.00 74.62 387 ALA A O 1
ATOM 3096 N N . GLY A 1 388 ? 16.447 8.807 -42.962 1.00 72.94 388 GLY A N 1
ATOM 3097 C CA . GLY A 1 388 ? 17.782 9.421 -42.926 1.00 72.94 388 GLY A CA 1
ATOM 3098 C C . GLY A 1 388 ? 18.884 8.561 -42.287 1.00 72.94 388 GLY A C 1
ATOM 3099 O O . GLY A 1 388 ? 20.048 8.849 -42.527 1.00 72.94 388 GLY A O 1
ATOM 3100 N N . PHE A 1 389 ? 18.562 7.471 -41.573 1.00 77.19 389 PHE A N 1
ATOM 3101 C CA . PHE A 1 389 ? 19.545 6.528 -41.015 1.00 77.19 389 PHE A CA 1
ATOM 3102 C C . PHE A 1 389 ? 19.453 5.160 -41.714 1.00 77.19 389 PHE A C 1
ATOM 3104 O O . PHE A 1 389 ? 18.690 4.293 -41.272 1.00 77.19 389 PHE A O 1
ATOM 3111 N N . PRO A 1 390 ? 20.230 4.920 -42.794 1.00 78.31 390 PRO A N 1
ATOM 3112 C CA . PRO A 1 390 ? 20.123 3.708 -43.613 1.00 78.31 390 PRO A CA 1
ATOM 3113 C C . PRO A 1 390 ? 20.318 2.409 -42.828 1.00 78.31 390 PRO A C 1
ATOM 3115 O O . PRO A 1 390 ? 19.650 1.420 -43.122 1.00 78.31 390 PRO A O 1
ATOM 3118 N N . LYS A 1 391 ? 21.167 2.428 -41.789 1.00 76.81 391 LYS A N 1
ATOM 3119 C CA . LYS A 1 391 ? 21.427 1.275 -40.913 1.00 76.81 391 LYS A CA 1
ATOM 3120 C C . LYS A 1 391 ? 20.160 0.779 -40.189 1.00 76.81 391 LYS A C 1
ATOM 3122 O O . LYS A 1 391 ? 20.097 -0.386 -39.836 1.00 76.81 391 LYS A O 1
ATOM 3127 N N . THR A 1 392 ? 19.128 1.613 -40.017 1.00 83.75 392 THR A N 1
ATOM 3128 C CA . THR A 1 392 ? 17.860 1.223 -39.357 1.00 83.75 392 THR A CA 1
ATOM 3129 C C . THR A 1 392 ? 16.763 0.772 -40.328 1.00 83.75 392 THR A C 1
ATOM 3131 O O . THR A 1 392 ? 15.651 0.469 -39.905 1.00 83.75 392 THR A O 1
ATOM 3134 N N . LYS A 1 393 ? 17.039 0.737 -41.642 1.00 86.00 393 LYS A N 1
ATOM 3135 C CA . LYS A 1 393 ? 16.024 0.526 -42.691 1.00 86.00 393 LYS A CA 1
ATOM 3136 C C . LYS A 1 393 ? 15.269 -0.798 -42.559 1.00 86.00 393 LYS A C 1
ATOM 3138 O O . LYS A 1 393 ? 14.074 -0.818 -42.841 1.00 86.00 393 LYS A O 1
ATOM 3143 N N . ASN A 1 394 ? 15.965 -1.860 -42.165 1.00 89.06 394 ASN A N 1
ATOM 3144 C CA . ASN A 1 394 ? 15.408 -3.210 -42.101 1.00 89.06 394 ASN A CA 1
ATOM 3145 C C . ASN A 1 394 ? 14.920 -3.581 -40.695 1.00 89.06 394 ASN A C 1
ATOM 3147 O O . ASN A 1 394 ? 14.406 -4.675 -40.512 1.00 89.06 394 ASN A O 1
ATOM 3151 N N . ILE A 1 395 ? 15.069 -2.691 -39.710 1.00 88.31 395 ILE A N 1
ATOM 3152 C CA . ILE A 1 395 ? 14.658 -2.969 -38.335 1.00 88.31 395 ILE A CA 1
ATOM 3153 C C . ILE A 1 395 ? 13.135 -2.928 -38.244 1.00 88.31 395 ILE A C 1
ATOM 3155 O O . ILE A 1 395 ? 12.507 -1.924 -38.593 1.00 88.31 395 ILE A O 1
ATOM 3159 N N . THR A 1 396 ? 12.561 -4.007 -37.724 1.00 86.94 396 THR A N 1
ATOM 3160 C CA . THR A 1 396 ? 11.144 -4.081 -37.365 1.00 86.94 396 THR A CA 1
ATOM 3161 C C . THR A 1 396 ? 10.896 -3.302 -36.079 1.00 86.94 396 THR A C 1
ATOM 3163 O O . THR A 1 396 ? 11.659 -3.421 -35.120 1.00 86.94 396 THR A O 1
ATOM 3166 N N . GLU A 1 397 ? 9.827 -2.505 -36.056 1.00 91.50 397 GLU A N 1
ATOM 3167 C CA . GLU A 1 397 ? 9.453 -1.748 -34.864 1.00 91.50 397 GLU A CA 1
ATOM 3168 C C . GLU A 1 397 ? 9.132 -2.683 -33.692 1.00 91.50 397 GLU A C 1
ATOM 3170 O O . GLU A 1 397 ? 8.343 -3.618 -33.829 1.00 91.50 397 GLU A O 1
ATOM 3175 N N . THR A 1 398 ? 9.774 -2.455 -32.546 1.00 94.12 398 THR A N 1
ATOM 3176 C CA . THR A 1 398 ? 9.616 -3.290 -31.352 1.00 94.12 398 THR A CA 1
ATOM 3177 C C . THR A 1 398 ? 9.964 -2.532 -30.072 1.00 94.12 398 THR A C 1
ATOM 3179 O O . THR A 1 398 ? 10.680 -1.528 -30.092 1.00 94.12 398 THR A O 1
ATOM 3182 N N . ILE A 1 399 ? 9.477 -3.038 -28.940 1.00 96.56 399 ILE A N 1
ATOM 3183 C CA . ILE A 1 399 ? 9.858 -2.581 -27.603 1.00 96.56 399 ILE A CA 1
ATOM 3184 C C . ILE A 1 399 ? 10.983 -3.494 -27.118 1.00 96.56 399 ILE A C 1
ATOM 3186 O O . ILE A 1 399 ? 10.754 -4.651 -26.772 1.00 96.56 399 ILE A O 1
ATOM 3190 N N . PHE A 1 400 ? 12.210 -2.984 -27.145 1.00 97.00 400 PHE A N 1
ATOM 3191 C CA . PHE A 1 400 ? 13.414 -3.768 -26.903 1.00 97.00 400 PHE A CA 1
ATOM 3192 C C . PHE A 1 400 ? 13.826 -3.715 -25.421 1.00 97.00 400 PHE A C 1
ATOM 3194 O O . PHE A 1 400 ? 14.053 -2.616 -24.911 1.00 97.00 400 PHE A O 1
ATOM 3201 N N . PRO A 1 401 ? 13.945 -4.853 -24.717 1.00 97.50 401 PRO A N 1
ATOM 3202 C CA . PRO A 1 401 ? 14.291 -4.900 -23.307 1.00 97.50 401 PRO A CA 1
ATOM 3203 C C . PRO A 1 401 ? 15.788 -4.651 -23.112 1.00 97.50 401 PRO A C 1
ATOM 3205 O O . PRO A 1 401 ? 16.623 -5.187 -23.840 1.00 97.50 401 PRO A O 1
ATOM 3208 N N . ILE A 1 402 ? 16.127 -3.823 -22.125 1.00 97.12 402 ILE A N 1
ATOM 3209 C CA . ILE A 1 402 ? 17.511 -3.436 -21.815 1.00 97.12 402 ILE A CA 1
ATOM 3210 C C . ILE A 1 402 ? 17.963 -4.146 -20.544 1.00 97.12 402 ILE A C 1
ATOM 3212 O O . ILE A 1 402 ? 18.937 -4.899 -20.547 1.00 97.12 402 ILE A O 1
ATOM 3216 N N . MET A 1 403 ? 17.231 -3.914 -19.459 1.00 97.00 403 MET A N 1
ATOM 3217 C CA . MET A 1 403 ? 17.472 -4.523 -18.159 1.00 97.00 403 MET A CA 1
ATOM 3218 C C . MET A 1 403 ? 16.187 -4.517 -17.342 1.00 97.00 403 MET A C 1
ATOM 3220 O O . MET A 1 403 ? 15.301 -3.699 -17.591 1.00 97.00 403 MET A O 1
ATOM 3224 N N . PHE A 1 404 ? 16.106 -5.367 -16.331 1.00 96.69 404 PHE A N 1
ATOM 3225 C CA . PHE A 1 404 ? 15.163 -5.178 -15.243 1.00 96.69 404 PHE A CA 1
ATOM 3226 C C . PHE A 1 404 ? 15.888 -5.080 -13.908 1.00 96.69 404 PHE A C 1
ATOM 3228 O O . PHE A 1 404 ? 17.001 -5.575 -13.731 1.00 96.69 404 PHE A O 1
ATOM 3235 N N . VAL A 1 405 ? 15.238 -4.390 -12.986 1.00 94.50 405 VAL A N 1
ATOM 3236 C CA . VAL A 1 405 ? 15.702 -4.162 -11.628 1.00 94.50 405 VAL A CA 1
ATOM 3237 C C . VAL A 1 405 ? 14.765 -4.891 -10.689 1.00 94.50 405 VAL A C 1
ATOM 3239 O O . VAL A 1 405 ? 13.545 -4.794 -10.835 1.00 94.50 405 VAL A O 1
ATOM 3242 N N . ASN A 1 406 ? 15.341 -5.604 -9.731 1.00 93.06 406 ASN A N 1
ATOM 3243 C CA . ASN A 1 406 ? 14.639 -6.193 -8.607 1.00 93.06 406 ASN A CA 1
ATOM 3244 C C . ASN A 1 406 ? 15.135 -5.523 -7.325 1.00 93.06 406 ASN A C 1
ATOM 3246 O O . ASN A 1 406 ? 16.260 -5.753 -6.890 1.00 93.06 406 ASN A O 1
ATOM 3250 N N . GLU A 1 407 ? 14.303 -4.677 -6.731 1.00 89.75 407 GLU A N 1
ATOM 3251 C CA . GLU A 1 407 ? 14.554 -4.141 -5.403 1.00 89.75 407 GLU A CA 1
ATOM 3252 C C . GLU A 1 407 ? 13.833 -4.998 -4.364 1.00 89.75 407 GLU A C 1
ATOM 3254 O O . GLU A 1 407 ? 12.603 -5.067 -4.332 1.00 89.75 407 GLU A O 1
ATOM 3259 N N . MET A 1 408 ? 14.614 -5.630 -3.493 1.00 87.62 408 MET A N 1
ATOM 3260 C CA . MET A 1 408 ? 14.135 -6.488 -2.427 1.00 87.62 408 MET A CA 1
ATOM 3261 C C . MET A 1 408 ? 14.503 -5.910 -1.063 1.00 87.62 408 MET A C 1
ATOM 3263 O O . MET A 1 408 ? 15.672 -5.691 -0.738 1.00 87.62 408 MET A O 1
ATOM 3267 N N . ALA A 1 409 ? 13.490 -5.738 -0.226 1.00 86.50 409 ALA A N 1
ATOM 3268 C CA . ALA A 1 409 ? 13.645 -5.493 1.197 1.00 86.50 409 ALA A CA 1
ATOM 3269 C C . ALA A 1 409 ? 12.939 -6.617 1.953 1.00 86.50 409 ALA A C 1
ATOM 3271 O O . ALA A 1 409 ? 11.838 -7.034 1.597 1.00 86.50 409 ALA A O 1
ATOM 3272 N N . THR A 1 410 ? 13.579 -7.162 2.978 1.00 85.00 410 THR A N 1
ATOM 3273 C CA . THR A 1 410 ? 12.956 -8.122 3.892 1.00 85.00 410 THR A CA 1
ATOM 3274 C C . THR A 1 410 ? 13.430 -7.794 5.287 1.00 85.00 410 THR A C 1
ATOM 3276 O O . THR A 1 410 ? 14.620 -7.559 5.486 1.00 85.00 410 THR A O 1
ATOM 3279 N N . ILE A 1 411 ? 12.499 -7.794 6.232 1.00 81.31 411 ILE A N 1
ATOM 3280 C CA . ILE A 1 411 ? 12.782 -7.588 7.645 1.00 81.31 411 ILE A CA 1
ATOM 3281 C C . ILE A 1 411 ? 13.872 -8.564 8.114 1.00 81.31 411 ILE A C 1
ATOM 3283 O O . ILE A 1 411 ? 13.836 -9.760 7.800 1.00 81.31 411 ILE A O 1
ATOM 3287 N N . ASP A 1 412 ? 14.889 -8.065 8.813 1.00 76.75 412 ASP A N 1
ATOM 3288 C CA . ASP A 1 412 ? 15.952 -8.891 9.388 1.00 76.75 412 ASP A CA 1
ATOM 3289 C C . ASP A 1 412 ? 15.429 -9.729 10.569 1.00 76.75 412 ASP A C 1
ATOM 3291 O O . ASP A 1 412 ? 14.295 -9.564 11.011 1.00 76.75 412 ASP A O 1
ATOM 3295 N N . ASP A 1 413 ? 16.208 -10.709 11.031 1.00 80.19 413 ASP A N 1
ATOM 3296 C CA . ASP A 1 413 ? 15.730 -11.657 12.048 1.00 80.19 413 ASP A CA 1
ATOM 3297 C C . ASP A 1 413 ? 15.522 -11.019 13.425 1.00 80.19 413 ASP A C 1
ATOM 3299 O O . ASP A 1 413 ? 14.622 -11.449 14.152 1.00 80.19 413 ASP A O 1
ATOM 3303 N N . GLU A 1 414 ? 16.305 -9.991 13.763 1.00 73.69 414 GLU A N 1
ATOM 3304 C CA . GLU A 1 414 ? 16.193 -9.267 15.026 1.00 73.69 414 GLU A CA 1
ATOM 3305 C C . GLU A 1 414 ? 14.947 -8.382 15.016 1.00 73.69 414 GLU A C 1
ATOM 3307 O O . GLU A 1 414 ? 14.075 -8.550 15.871 1.00 73.69 414 GLU A O 1
ATOM 3312 N N . SER A 1 415 ? 14.786 -7.545 13.989 1.00 74.44 415 SER A N 1
ATOM 3313 C CA . SER A 1 415 ? 13.583 -6.731 13.790 1.00 74.44 415 SER A CA 1
ATOM 3314 C C . SER A 1 415 ? 12.336 -7.605 13.659 1.00 74.44 415 SER A C 1
ATOM 3316 O O . SER A 1 415 ? 11.278 -7.260 14.178 1.00 74.44 415 SER A O 1
ATOM 3318 N N . ALA A 1 416 ? 12.439 -8.780 13.026 1.00 76.88 416 ALA A N 1
ATOM 3319 C CA . ALA A 1 416 ? 11.333 -9.727 12.955 1.00 76.88 416 ALA A CA 1
ATOM 3320 C C . ALA A 1 416 ? 11.012 -10.336 14.323 1.00 76.88 416 ALA A C 1
ATOM 3322 O O . ALA A 1 416 ? 9.844 -10.542 14.630 1.00 76.88 416 ALA A O 1
ATOM 3323 N N . ALA A 1 417 ? 12.008 -10.629 15.163 1.00 74.25 417 ALA A N 1
ATOM 3324 C CA . ALA A 1 417 ? 11.775 -11.105 16.524 1.00 74.25 417 ALA A CA 1
ATOM 3325 C C . ALA A 1 417 ? 11.135 -10.027 17.402 1.00 74.25 417 ALA A C 1
ATOM 3327 O O . ALA A 1 417 ? 10.187 -10.328 18.127 1.00 74.25 417 ALA A O 1
ATOM 3328 N N . GLN A 1 418 ? 11.600 -8.782 17.288 1.00 68.88 418 GLN A N 1
ATOM 3329 C CA . GLN A 1 418 ? 11.008 -7.630 17.962 1.00 68.88 418 GLN A CA 1
ATOM 3330 C C . GLN A 1 418 ? 9.570 -7.414 17.492 1.00 68.88 418 GLN A C 1
ATOM 3332 O O . GLN A 1 418 ? 8.667 -7.366 18.318 1.00 68.88 418 GLN A O 1
ATOM 3337 N N . MET A 1 419 ? 9.330 -7.399 16.179 1.00 73.00 419 MET A N 1
ATOM 3338 C CA . MET A 1 419 ? 7.990 -7.275 15.612 1.00 73.00 419 MET A CA 1
ATOM 3339 C C . MET A 1 419 ? 7.102 -8.445 16.030 1.00 73.00 419 MET A C 1
ATOM 3341 O O . MET A 1 419 ? 5.980 -8.210 16.445 1.00 73.00 419 MET A O 1
ATOM 3345 N N . ARG A 1 420 ? 7.579 -9.696 16.017 1.00 76.94 420 ARG A N 1
ATOM 3346 C CA . ARG A 1 420 ? 6.817 -10.832 16.559 1.00 76.94 420 ARG A CA 1
ATOM 3347 C C . ARG A 1 420 ? 6.496 -10.624 18.032 1.00 76.94 420 ARG A C 1
ATOM 3349 O O . ARG A 1 420 ? 5.359 -10.832 18.402 1.00 76.94 420 ARG A O 1
ATOM 3356 N N . SER A 1 421 ? 7.444 -10.196 18.861 1.00 67.00 421 SER A N 1
ATOM 3357 C CA . SER A 1 421 ? 7.199 -9.914 20.282 1.00 67.00 421 SER A CA 1
ATOM 3358 C C . SER A 1 421 ? 6.135 -8.826 20.465 1.00 67.00 421 SER A C 1
ATOM 3360 O O . SER A 1 421 ? 5.157 -9.032 21.178 1.00 67.00 421 SER A O 1
ATOM 3362 N N . LEU A 1 422 ? 6.262 -7.712 19.738 1.00 64.50 422 LEU A N 1
ATOM 3363 C CA . LEU A 1 422 ? 5.293 -6.616 19.732 1.00 64.50 422 LEU A CA 1
ATOM 3364 C C . LEU A 1 422 ? 3.914 -7.107 19.282 1.00 64.50 422 LEU A C 1
ATOM 3366 O O . LEU A 1 422 ? 2.925 -6.896 19.975 1.00 64.50 422 LEU A O 1
ATOM 3370 N N . LEU A 1 423 ? 3.849 -7.848 18.179 1.00 64.19 423 LEU A N 1
ATOM 3371 C CA . LEU A 1 423 ? 2.614 -8.380 17.616 1.00 64.19 423 LEU A CA 1
ATOM 3372 C C . LEU A 1 423 ? 1.987 -9.488 18.470 1.00 64.19 423 LEU A C 1
ATOM 3374 O O . LEU A 1 423 ? 0.771 -9.543 18.572 1.00 64.19 423 LEU A O 1
ATOM 3378 N N . LEU A 1 424 ? 2.772 -10.338 19.130 1.00 54.06 424 LEU A N 1
ATOM 3379 C CA . LEU A 1 424 ? 2.291 -11.342 20.091 1.00 54.06 424 LEU A CA 1
ATOM 3380 C C . LEU A 1 424 ? 1.710 -10.683 21.349 1.00 54.06 424 LEU A C 1
ATOM 3382 O O . LEU A 1 424 ? 0.792 -11.235 21.960 1.00 54.06 424 LEU A O 1
ATOM 3386 N N . ASN A 1 425 ? 2.204 -9.489 21.685 1.00 42.94 425 ASN A N 1
ATOM 3387 C CA . ASN A 1 425 ? 1.631 -8.605 22.696 1.00 42.94 425 ASN A CA 1
ATOM 3388 C C . ASN A 1 425 ? 0.442 -7.783 22.152 1.00 42.94 425 ASN A C 1
ATOM 3390 O O . ASN A 1 425 ? -0.205 -7.079 22.924 1.00 42.94 425 ASN A O 1
ATOM 3394 N N . THR A 1 426 ? 0.123 -7.882 20.851 1.00 39.06 426 THR A N 1
ATOM 3395 C CA . THR A 1 426 ? -0.984 -7.168 20.199 1.00 39.06 426 THR A CA 1
ATOM 3396 C C . THR A 1 426 ? -2.133 -8.138 19.822 1.00 39.06 426 THR A C 1
ATOM 3398 O O . THR A 1 426 ? -1.993 -8.940 18.897 1.00 39.06 426 THR A O 1
ATOM 3401 N N . PRO A 1 427 ? -3.316 -8.069 20.464 1.00 39.09 427 PRO A N 1
ATOM 3402 C CA . PRO A 1 427 ? -4.390 -9.082 20.374 1.00 39.09 427 PRO A CA 1
ATOM 3403 C C . PRO A 1 427 ? -4.953 -9.449 18.982 1.00 39.09 427 PRO A C 1
ATOM 3405 O O . PRO A 1 427 ? -5.675 -10.433 18.848 1.00 39.09 427 PRO A O 1
ATOM 3408 N N . GLN A 1 428 ? -4.676 -8.687 17.919 1.00 39.62 428 GLN A N 1
ATOM 3409 C CA . GLN A 1 428 ? -5.168 -8.984 16.561 1.00 39.62 428 GLN A CA 1
ATOM 3410 C C . GLN A 1 428 ? -4.278 -9.970 15.774 1.00 39.62 428 GLN A C 1
ATOM 3412 O O . GLN A 1 428 ? -4.784 -10.637 14.870 1.00 39.62 428 GLN A O 1
ATOM 3417 N N . TYR A 1 429 ? -2.986 -10.100 16.100 1.00 33.94 429 TYR A N 1
ATOM 3418 C CA . TYR A 1 429 ? -2.022 -10.871 15.301 1.00 33.94 429 TYR A CA 1
ATOM 3419 C C . TYR A 1 429 ? -2.121 -12.395 15.500 1.00 33.94 429 TYR A C 1
ATOM 3421 O O . TYR A 1 429 ? -1.986 -13.172 14.561 1.00 33.94 429 TYR A O 1
ATOM 3429 N N . ASN A 1 430 ? -2.448 -12.868 16.697 1.00 32.94 430 ASN A N 1
ATOM 3430 C CA . ASN A 1 430 ? -2.605 -14.306 16.950 1.00 32.94 430 ASN A CA 1
ATOM 3431 C C . ASN A 1 430 ? -3.878 -14.911 16.320 1.00 32.94 430 ASN A C 1
ATOM 3433 O O . ASN A 1 430 ? -3.982 -16.131 16.158 1.00 32.94 430 ASN A O 1
ATOM 3437 N N . ARG A 1 431 ? -4.825 -14.071 15.872 1.00 36.25 431 ARG A N 1
ATOM 3438 C CA . ARG A 1 431 ? -6.000 -14.498 15.094 1.00 36.25 431 ARG A CA 1
ATOM 3439 C C . ARG A 1 431 ? -5.630 -15.021 13.698 1.00 36.25 431 ARG A C 1
ATOM 3441 O O . ARG A 1 431 ? -6.354 -15.877 13.190 1.00 36.25 431 ARG A O 1
ATOM 3448 N N . SER A 1 432 ? -4.542 -14.536 13.082 1.00 32.75 432 SER A N 1
ATOM 3449 C CA . SER A 1 432 ? -4.118 -14.909 11.717 1.00 32.75 432 SER A CA 1
ATOM 3450 C C . SER A 1 432 ? -3.200 -16.138 11.651 1.00 32.75 432 SER A C 1
ATOM 3452 O O . SER A 1 432 ? -3.060 -16.725 10.586 1.00 32.75 432 SER A O 1
ATOM 3454 N N . LEU A 1 433 ? -2.649 -16.606 12.778 1.00 31.58 433 LEU A N 1
ATOM 3455 C CA . LEU A 1 433 ? -1.742 -17.767 12.834 1.00 31.58 433 LEU A CA 1
ATOM 3456 C C . LEU A 1 433 ? -2.438 -19.149 12.803 1.00 31.58 433 LEU A C 1
ATOM 3458 O O . LEU A 1 433 ? -1.764 -20.176 12.889 1.00 31.58 433 LEU A O 1
ATOM 3462 N N . LYS A 1 434 ? -3.774 -19.237 12.690 1.00 28.83 434 LYS A N 1
ATOM 3463 C CA . LYS A 1 434 ? -4.477 -20.537 12.631 1.00 28.83 434 LYS A CA 1
ATOM 3464 C C . LYS A 1 434 ? -4.642 -21.022 11.180 1.00 28.83 434 LYS A C 1
ATOM 3466 O O . LYS A 1 434 ? -5.436 -20.439 10.443 1.00 28.83 434 LYS A O 1
ATOM 3471 N N . PRO A 1 435 ? -3.996 -22.130 10.763 1.00 28.58 435 PRO A N 1
ATOM 3472 C CA . PRO A 1 435 ? -4.191 -22.683 9.428 1.00 28.58 435 PRO A CA 1
ATOM 3473 C C . PRO A 1 435 ? -5.610 -23.249 9.272 1.00 28.58 435 PRO A C 1
ATOM 3475 O O . PRO A 1 435 ? -6.092 -24.032 10.097 1.00 28.58 435 PRO A O 1
ATOM 3478 N N . ASN A 1 436 ? -6.271 -22.877 8.173 1.00 30.36 436 ASN A N 1
ATOM 3479 C CA . ASN A 1 436 ? -7.560 -23.417 7.746 1.00 30.36 436 ASN A CA 1
ATOM 3480 C C . ASN A 1 436 ? -7.471 -24.941 7.542 1.00 30.36 436 ASN A C 1
ATOM 3482 O O . ASN A 1 436 ? -7.066 -25.423 6.483 1.00 30.36 436 ASN A O 1
ATOM 3486 N N . LYS A 1 437 ? -7.915 -25.733 8.526 1.00 25.59 437 LYS A N 1
ATOM 3487 C CA . LYS A 1 437 ? -8.246 -27.144 8.290 1.00 25.59 437 LYS A CA 1
ATOM 3488 C C . LYS A 1 437 ? -9.480 -27.209 7.388 1.00 25.59 437 LYS A C 1
ATOM 3490 O O . LYS A 1 437 ? -10.607 -27.079 7.862 1.00 25.59 437 LYS A O 1
ATOM 3495 N N . LYS A 1 438 ? -9.261 -27.459 6.091 1.00 27.88 438 LYS A N 1
ATOM 3496 C CA . LYS A 1 438 ? -10.285 -27.977 5.170 1.00 27.88 438 LYS A CA 1
ATOM 3497 C C . LYS A 1 438 ? -10.923 -29.216 5.808 1.00 27.88 438 LYS A C 1
ATOM 3499 O O . LYS A 1 438 ? -10.296 -30.269 5.882 1.00 27.88 438 LYS A O 1
ATOM 3504 N N . LYS A 1 439 ? -12.166 -29.100 6.279 1.00 26.06 439 LYS A N 1
ATOM 3505 C CA . LYS A 1 439 ? -13.013 -30.268 6.532 1.00 26.06 439 LYS A CA 1
ATOM 3506 C C . LYS A 1 439 ? -13.633 -30.679 5.201 1.00 26.06 439 LYS A C 1
ATOM 3508 O O . LYS A 1 439 ? -14.500 -29.986 4.679 1.00 26.06 439 LYS A O 1
ATOM 3513 N N . ASN A 1 440 ? -13.142 -31.793 4.664 1.00 24.05 440 ASN A N 1
ATOM 3514 C CA . ASN A 1 440 ? -13.774 -32.535 3.581 1.00 24.05 440 ASN A CA 1
ATOM 3515 C C . ASN A 1 440 ? -15.211 -32.890 3.979 1.00 24.05 440 ASN A C 1
ATOM 3517 O O . ASN A 1 440 ? -15.418 -33.548 4.997 1.00 24.05 440 ASN A O 1
ATOM 3521 N N . ILE A 1 441 ? -16.179 -32.487 3.161 1.00 25.44 441 ILE A N 1
ATOM 3522 C CA . ILE A 1 441 ? -17.493 -33.126 3.100 1.00 25.44 441 ILE A CA 1
ATOM 3523 C C . ILE A 1 441 ? -17.707 -33.487 1.631 1.00 25.44 441 ILE A C 1
ATOM 3525 O O . ILE A 1 441 ? -18.191 -32.693 0.828 1.00 25.44 441 ILE A O 1
ATOM 3529 N N . THR A 1 442 ? -17.222 -34.670 1.275 1.00 24.80 442 THR A N 1
ATOM 3530 C CA . THR A 1 442 ? -17.667 -35.452 0.120 1.00 24.80 442 THR A CA 1
ATOM 3531 C C . THR A 1 442 ? -18.834 -36.340 0.553 1.00 24.80 442 THR A C 1
ATOM 3533 O O . THR A 1 442 ? -18.881 -36.720 1.718 1.00 24.80 442 THR A O 1
ATOM 3536 N N . GLU A 1 443 ? -19.694 -36.693 -0.412 1.00 26.11 443 GLU A N 1
ATOM 3537 C CA . GLU A 1 443 ? -20.973 -37.439 -0.323 1.00 26.11 443 GLU A CA 1
ATOM 3538 C C . GLU A 1 443 ? -22.177 -36.494 -0.118 1.00 26.11 443 GLU A C 1
ATOM 3540 O O . GLU A 1 443 ? -22.330 -35.871 0.921 1.00 26.11 443 GLU A O 1
ATOM 3545 N N . THR A 1 444 ? -23.088 -36.260 -1.071 1.00 24.92 444 THR A N 1
ATOM 3546 C CA . THR A 1 444 ? -23.671 -37.148 -2.094 1.00 24.92 444 THR A CA 1
ATOM 3547 C C . THR A 1 444 ? -24.298 -36.288 -3.212 1.00 24.92 444 THR A C 1
ATOM 3549 O O . THR A 1 444 ? -24.869 -35.237 -2.920 1.00 24.92 444 THR A O 1
ATOM 3552 N N . ILE A 1 445 ? -24.210 -36.706 -4.482 1.00 25.22 445 ILE A N 1
ATOM 3553 C CA . ILE A 1 445 ? -24.829 -36.028 -5.642 1.00 25.22 445 ILE A CA 1
ATOM 3554 C C . ILE A 1 445 ? -26.071 -36.814 -6.129 1.00 25.22 445 ILE A C 1
ATOM 3556 O O . ILE A 1 445 ? -26.003 -38.037 -6.204 1.00 25.22 445 ILE A O 1
ATOM 3560 N N . PHE A 1 446 ? -27.107 -36.055 -6.550 1.00 22.11 446 PHE A N 1
ATOM 3561 C CA . PHE A 1 446 ? -28.256 -36.326 -7.467 1.00 22.11 446 PHE A CA 1
ATOM 3562 C C . PHE A 1 446 ? -29.649 -36.645 -6.861 1.00 22.11 446 PHE A C 1
ATOM 3564 O O . PHE A 1 446 ? -29.693 -37.292 -5.819 1.00 22.11 446 PHE A O 1
ATOM 3571 N N . PRO A 1 447 ? -30.800 -36.315 -7.528 1.00 28.06 447 PRO A N 1
ATOM 3572 C CA . PRO A 1 447 ? -31.063 -35.403 -8.667 1.00 28.06 447 PRO A CA 1
ATOM 3573 C C . PRO A 1 447 ? -32.265 -34.406 -8.504 1.00 28.06 447 PRO A C 1
ATOM 3575 O O . PRO A 1 447 ? -33.138 -34.553 -7.663 1.00 28.06 447 PRO A O 1
ATOM 3578 N N . ILE A 1 448 ? -32.253 -33.377 -9.363 1.00 26.42 448 ILE A N 1
ATOM 3579 C CA . ILE A 1 448 ? -33.302 -32.537 -10.009 1.00 26.42 448 ILE A CA 1
ATOM 3580 C C . ILE A 1 448 ? -34.805 -32.627 -9.574 1.00 26.42 448 ILE A C 1
ATOM 3582 O O . ILE A 1 448 ? -35.415 -33.685 -9.617 1.00 26.42 448 ILE A O 1
ATOM 3586 N N . MET A 1 449 ? -35.410 -31.425 -9.420 1.00 27.25 449 MET A N 1
ATOM 3587 C CA . MET A 1 449 ? -36.841 -31.007 -9.513 1.00 27.25 449 MET A CA 1
ATOM 3588 C C . MET A 1 449 ? -37.820 -31.188 -8.323 1.00 27.25 449 MET A C 1
ATOM 3590 O O . MET A 1 449 ? -37.855 -32.200 -7.647 1.00 27.25 449 MET A O 1
ATOM 3594 N N . SER A 1 450 ? -38.667 -30.150 -8.168 1.00 30.56 450 SER A N 1
ATOM 3595 C CA . SER A 1 450 ? -39.896 -29.993 -7.352 1.00 30.56 450 SER A CA 1
ATOM 3596 C C . SER A 1 450 ? -39.798 -29.686 -5.844 1.00 30.56 450 SER A C 1
ATOM 3598 O O . SER A 1 450 ? -40.173 -30.515 -5.026 1.00 30.56 450 SER A O 1
ATOM 3600 N N . VAL A 1 451 ? -39.448 -28.452 -5.447 1.00 27.34 451 VAL A N 1
ATOM 3601 C CA . VAL A 1 451 ? -39.843 -27.901 -4.124 1.00 27.34 451 VAL A CA 1
ATOM 3602 C C . VAL A 1 451 ? -39.983 -26.369 -4.203 1.00 27.34 451 VAL A C 1
ATOM 3604 O O . VAL A 1 451 ? -39.018 -25.658 -3.945 1.00 27.34 451 VAL A O 1
ATOM 3607 N N . ASN A 1 452 ? -41.160 -25.835 -4.564 1.00 32.69 452 ASN A N 1
ATOM 3608 C CA . ASN A 1 452 ? -41.372 -24.374 -4.664 1.00 32.69 452 ASN A CA 1
ATOM 3609 C C . ASN A 1 452 ? -42.398 -23.768 -3.679 1.00 32.69 452 ASN A C 1
ATOM 3611 O O . ASN A 1 452 ? -42.489 -22.549 -3.603 1.00 32.69 452 ASN A O 1
ATOM 3615 N N . GLU A 1 453 ? -43.097 -24.549 -2.846 1.00 29.47 453 GLU A N 1
ATOM 3616 C CA . GLU A 1 453 ? -44.051 -23.990 -1.857 1.00 29.47 453 GLU A CA 1
ATOM 3617 C C . GLU A 1 453 ? -43.520 -23.965 -0.412 1.00 29.47 453 GLU A C 1
ATOM 3619 O O . GLU A 1 453 ? -43.708 -22.984 0.309 1.00 29.47 453 GLU A O 1
ATOM 3624 N N . ALA A 1 454 ? -42.757 -24.978 0.015 1.00 31.80 454 ALA A N 1
ATOM 3625 C CA . ALA A 1 454 ? -42.194 -25.021 1.372 1.00 31.80 454 ALA A CA 1
ATOM 3626 C C . ALA A 1 454 ? -41.068 -23.989 1.596 1.00 31.80 454 ALA A C 1
ATOM 3628 O O . ALA A 1 454 ? -40.886 -23.483 2.706 1.00 31.80 454 ALA A O 1
ATOM 3629 N N . ILE A 1 455 ? -40.327 -23.644 0.535 1.00 35.47 455 ILE A N 1
ATOM 3630 C CA . ILE A 1 455 ? -39.271 -22.622 0.575 1.00 35.47 455 ILE A CA 1
ATOM 3631 C C . ILE A 1 455 ? -39.887 -21.215 0.608 1.00 35.47 455 ILE A C 1
ATOM 3633 O O . ILE A 1 455 ? -39.391 -20.370 1.347 1.00 35.47 455 ILE A O 1
ATOM 3637 N N . MET A 1 456 ? -41.005 -20.975 -0.088 1.00 28.67 456 MET A N 1
ATOM 3638 C CA . MET A 1 456 ? -41.707 -19.683 -0.058 1.00 28.67 456 MET A CA 1
ATOM 3639 C C . MET A 1 456 ? -42.328 -19.391 1.316 1.00 28.67 456 MET A C 1
ATOM 3641 O O . MET A 1 456 ? -42.209 -18.272 1.813 1.00 28.67 456 MET A O 1
ATOM 3645 N N . ASN A 1 457 ? -42.884 -20.399 1.999 1.00 32.28 457 ASN A N 1
ATOM 3646 C CA . ASN A 1 457 ? -43.372 -20.230 3.374 1.00 32.28 457 ASN A CA 1
ATOM 3647 C C . ASN A 1 457 ? -42.237 -20.035 4.397 1.00 32.28 457 ASN A C 1
ATOM 3649 O O . ASN A 1 457 ? -42.368 -19.207 5.302 1.00 32.28 457 ASN A O 1
ATOM 3653 N N . LYS A 1 458 ? -41.086 -20.707 4.230 1.00 31.97 458 LYS A N 1
ATOM 3654 C CA . LYS A 1 458 ? -39.887 -20.432 5.047 1.00 31.97 458 LYS A CA 1
ATOM 3655 C C . LYS A 1 458 ? -39.312 -19.035 4.777 1.00 31.97 458 LYS A C 1
ATOM 3657 O O . LYS A 1 458 ? -38.990 -18.332 5.728 1.00 31.97 458 LYS A O 1
ATOM 3662 N N . LEU A 1 459 ? -39.240 -18.588 3.522 1.00 36.03 459 LEU A N 1
ATOM 3663 C CA . LEU A 1 459 ? -38.775 -17.242 3.153 1.00 36.03 459 LEU A CA 1
ATOM 3664 C C . LEU A 1 459 ? -39.701 -16.132 3.682 1.00 36.03 459 LEU A C 1
ATOM 3666 O O . LEU A 1 459 ? -39.208 -15.113 4.166 1.00 36.03 459 LEU A O 1
ATOM 3670 N N . ASN A 1 460 ? -41.023 -16.339 3.675 1.00 36.38 460 ASN A N 1
ATOM 3671 C CA . ASN A 1 460 ? -41.990 -15.392 4.245 1.00 36.38 460 ASN A CA 1
ATOM 3672 C C . ASN A 1 460 ? -41.900 -15.294 5.777 1.00 36.38 460 ASN A C 1
ATOM 3674 O O . ASN A 1 460 ? -42.002 -14.195 6.320 1.00 36.38 460 ASN A O 1
ATOM 3678 N N . SER A 1 461 ? -41.645 -16.409 6.470 1.00 41.38 461 SER A N 1
ATOM 3679 C CA . SER A 1 461 ? -41.385 -16.432 7.918 1.00 41.38 461 SER A CA 1
ATOM 3680 C C . SER A 1 461 ? -40.129 -15.629 8.288 1.00 41.38 461 SER A C 1
ATOM 3682 O O . SER A 1 461 ? -40.188 -14.785 9.186 1.00 41.38 461 SER A O 1
ATOM 3684 N N . TYR A 1 462 ? -39.025 -15.801 7.546 1.00 45.97 462 TYR A N 1
ATOM 3685 C CA . TYR A 1 462 ? -37.822 -14.980 7.727 1.00 45.97 462 TYR A CA 1
ATOM 3686 C C . TYR A 1 462 ? -38.079 -13.505 7.390 1.00 45.97 462 TYR A C 1
ATOM 3688 O O . TYR A 1 462 ? -37.605 -12.631 8.110 1.00 45.97 462 TYR A O 1
ATOM 3696 N N . SER A 1 463 ? -38.872 -13.212 6.353 1.00 54.81 463 SER A N 1
ATOM 3697 C CA . SER A 1 463 ? -39.258 -11.841 5.998 1.00 54.81 463 SER A CA 1
ATOM 3698 C C . SER A 1 463 ? -40.095 -11.167 7.090 1.00 54.81 463 SER A C 1
ATOM 3700 O O . SER A 1 463 ? -39.841 -10.009 7.399 1.00 54.81 463 SER A O 1
ATOM 3702 N N . PHE A 1 464 ? -41.075 -11.850 7.692 1.00 61.47 464 PHE A N 1
ATOM 3703 C CA . PHE A 1 464 ? -41.901 -11.277 8.763 1.00 61.47 464 PHE A CA 1
ATOM 3704 C C . PHE A 1 464 ? -41.086 -11.029 10.036 1.00 61.47 464 PHE A C 1
ATOM 3706 O O . PHE A 1 464 ? -41.124 -9.932 10.582 1.00 61.47 464 PHE A O 1
ATOM 3713 N N . PHE A 1 465 ? -40.289 -12.009 10.469 1.00 62.06 465 PHE A N 1
ATOM 3714 C CA . PHE A 1 465 ? -39.447 -11.870 11.658 1.00 62.06 465 PHE A CA 1
ATOM 3715 C C . PHE A 1 465 ? -38.407 -10.750 11.504 1.00 62.06 465 PHE A C 1
ATOM 3717 O O . PHE A 1 465 ? -38.260 -9.909 12.389 1.00 62.06 465 PHE A O 1
ATOM 3724 N N . LEU A 1 466 ? -37.729 -10.687 10.351 1.00 62.88 466 LEU A N 1
ATOM 3725 C CA . LEU A 1 466 ? -36.766 -9.623 10.067 1.00 62.88 466 LEU A CA 1
ATOM 3726 C C . LEU A 1 466 ? -37.434 -8.251 9.961 1.00 62.88 466 LEU A C 1
ATOM 3728 O O . LEU A 1 466 ? -36.839 -7.282 10.407 1.00 62.88 466 LEU A O 1
ATOM 3732 N N . ARG A 1 467 ? -38.657 -8.159 9.427 1.00 73.06 467 ARG A N 1
ATOM 3733 C CA . ARG A 1 467 ? -39.436 -6.911 9.389 1.00 73.06 467 ARG A CA 1
ATOM 3734 C C . ARG A 1 467 ? -39.841 -6.444 10.787 1.00 73.06 467 ARG A C 1
ATOM 3736 O O . ARG A 1 467 ? -39.645 -5.281 11.109 1.00 73.06 467 ARG A O 1
ATOM 3743 N N . THR A 1 468 ? -40.346 -7.333 11.640 1.00 73.38 468 THR A N 1
ATOM 3744 C CA . THR A 1 468 ? -40.735 -6.988 13.020 1.00 73.38 468 THR A CA 1
ATOM 3745 C C . THR A 1 468 ? -39.534 -6.580 13.878 1.00 73.38 468 THR A C 1
ATOM 3747 O O . THR A 1 468 ? -39.661 -5.714 14.741 1.00 73.38 468 THR A O 1
ATOM 3750 N N . LEU A 1 469 ? -38.354 -7.160 13.635 1.00 69.94 469 LEU A N 1
ATOM 3751 C CA . LEU A 1 469 ? -37.119 -6.738 14.298 1.00 69.94 469 LEU A CA 1
ATOM 3752 C C . LEU A 1 469 ? -36.561 -5.436 13.717 1.00 69.94 469 LEU A C 1
ATOM 3754 O O . LEU A 1 469 ? -36.325 -4.490 14.458 1.00 69.94 469 LEU A O 1
ATOM 3758 N N . TRP A 1 470 ? -36.343 -5.380 12.405 1.00 71.38 470 TRP A N 1
ATOM 3759 C CA . TRP A 1 470 ? -35.540 -4.343 11.750 1.00 71.38 470 TRP A CA 1
ATOM 3760 C C . TRP A 1 470 ? -36.346 -3.261 11.048 1.00 71.38 470 TRP A C 1
ATOM 3762 O O . TRP A 1 470 ? -35.747 -2.462 10.339 1.00 71.38 470 TRP A O 1
ATOM 3772 N N . GLY A 1 471 ? -37.663 -3.223 11.219 1.00 78.31 471 GLY A N 1
ATOM 3773 C CA . GLY A 1 471 ? -38.519 -2.188 10.658 1.00 78.31 471 GLY A CA 1
ATOM 3774 C C . GLY A 1 471 ? -39.390 -2.667 9.502 1.00 78.31 471 GLY A C 1
ATOM 3775 O O . GLY A 1 471 ? -38.918 -3.251 8.524 1.00 78.31 471 GLY A O 1
ATOM 3776 N N . PHE A 1 472 ? -40.672 -2.332 9.570 1.00 80.75 472 PHE A N 1
ATOM 3777 C CA . PHE A 1 472 ? -41.564 -2.257 8.422 1.00 80.75 472 PHE A CA 1
ATOM 3778 C C . PHE A 1 472 ? -42.397 -0.989 8.502 1.00 80.75 472 PHE A C 1
ATOM 3780 O O . PHE A 1 472 ? -42.706 -0.510 9.588 1.00 80.75 472 PHE A O 1
ATOM 3787 N N . LYS A 1 473 ? -42.780 -0.459 7.342 1.00 83.62 473 LYS A N 1
ATOM 3788 C CA . LYS A 1 473 ? -43.675 0.691 7.273 1.00 83.62 473 LYS A CA 1
ATOM 3789 C C . LYS A 1 473 ? -45.046 0.285 7.809 1.00 83.62 473 LYS A C 1
ATOM 3791 O O . LYS A 1 473 ? -45.724 -0.536 7.187 1.00 83.62 473 LYS A O 1
ATOM 3796 N N . ASP A 1 474 ? -45.425 0.811 8.968 1.00 86.19 474 ASP A N 1
ATOM 3797 C CA . ASP A 1 474 ? -46.664 0.429 9.633 1.00 86.19 474 ASP A CA 1
ATOM 3798 C C . ASP A 1 474 ? -47.827 1.304 9.128 1.00 86.19 474 ASP A C 1
ATOM 3800 O O . ASP A 1 474 ? -47.716 2.536 9.116 1.00 86.19 474 ASP A O 1
ATOM 3804 N N . PRO A 1 475 ? -48.957 0.715 8.692 1.00 85.31 475 PRO A N 1
ATOM 3805 C CA . PRO A 1 475 ? -50.079 1.482 8.153 1.00 85.31 475 PRO A CA 1
ATOM 3806 C C . PRO A 1 475 ? -50.738 2.447 9.146 1.00 85.31 475 PRO A C 1
ATOM 3808 O O . PRO A 1 475 ? -51.353 3.423 8.711 1.00 85.31 475 PRO A O 1
ATOM 3811 N N . LEU A 1 476 ? -50.671 2.175 10.454 1.00 84.00 476 LEU A N 1
ATOM 3812 C CA . LEU A 1 476 ? -51.183 3.080 11.482 1.00 84.00 476 LEU A CA 1
ATOM 3813 C C . LEU A 1 476 ? -50.184 4.207 11.721 1.00 84.00 476 LEU A C 1
ATOM 3815 O O . LEU A 1 476 ? -50.581 5.369 11.671 1.00 84.00 476 LEU A O 1
ATOM 3819 N N . LEU A 1 477 ? -48.900 3.887 11.891 1.00 83.56 477 LEU A N 1
ATOM 3820 C CA . LEU A 1 477 ? -47.863 4.901 12.093 1.00 83.56 477 LEU A CA 1
ATOM 3821 C C . LEU A 1 477 ? -47.748 5.855 10.898 1.00 83.56 477 LEU A C 1
ATOM 3823 O O . LEU A 1 477 ? -47.703 7.065 11.087 1.00 83.56 477 LEU A O 1
ATOM 3827 N N . THR A 1 478 ? -47.854 5.343 9.669 1.00 87.25 478 THR A N 1
ATOM 3828 C CA . THR A 1 478 ? -47.875 6.160 8.439 1.00 87.25 478 THR A CA 1
ATOM 3829 C C . THR A 1 478 ? -49.032 7.170 8.420 1.00 87.25 478 THR A C 1
ATOM 3831 O O . THR A 1 478 ? -48.917 8.241 7.835 1.00 87.25 478 THR A O 1
ATOM 3834 N N . LYS A 1 479 ? -50.171 6.856 9.054 1.00 87.31 479 LYS A N 1
ATOM 3835 C CA . LYS A 1 479 ? -51.310 7.785 9.161 1.00 87.31 479 LYS A CA 1
ATOM 3836 C C . LYS A 1 479 ? -51.158 8.784 10.306 1.00 87.31 479 LYS A C 1
ATOM 3838 O O . LYS A 1 479 ? -51.766 9.848 10.250 1.00 87.31 479 LYS A O 1
ATOM 3843 N N . VAL A 1 480 ? -50.390 8.435 11.337 1.00 83.94 480 VAL A N 1
ATOM 3844 C CA . VAL A 1 480 ? -50.156 9.277 12.518 1.00 83.94 480 VAL A CA 1
ATOM 3845 C C . VAL A 1 480 ? -49.011 10.261 12.281 1.00 83.94 480 VAL A C 1
ATOM 3847 O O . VAL A 1 480 ? -49.148 11.421 12.667 1.00 83.94 480 VAL A O 1
ATOM 3850 N N . HIS A 1 481 ? -47.943 9.845 11.592 1.00 82.88 481 HIS A N 1
ATOM 3851 C CA . HIS A 1 481 ? -46.744 10.649 11.323 1.00 82.88 481 HIS A CA 1
ATOM 3852 C C . HIS A 1 481 ? -47.040 12.065 10.785 1.00 82.88 481 HIS A C 1
ATOM 3854 O O . HIS A 1 481 ? -46.495 13.022 11.329 1.00 82.88 481 HIS A O 1
ATOM 3860 N N . PRO A 1 482 ? -47.977 12.280 9.833 1.00 84.75 482 PRO A N 1
ATOM 3861 C CA . PRO A 1 482 ? -48.301 13.630 9.357 1.00 84.75 482 PRO A CA 1
ATOM 3862 C C . PRO A 1 482 ? -48.863 14.566 10.439 1.00 84.75 482 PRO A C 1
ATOM 3864 O O . PRO A 1 482 ? -48.754 15.782 10.324 1.00 84.75 482 PRO A O 1
ATOM 3867 N N . THR A 1 483 ? -49.494 14.007 11.477 1.00 82.69 483 THR A N 1
ATOM 3868 C CA . THR A 1 483 ? -50.083 14.761 12.600 1.00 82.69 483 THR A CA 1
ATOM 3869 C C . THR A 1 483 ? -49.170 14.841 13.825 1.00 82.69 483 THR A C 1
ATOM 3871 O O . THR A 1 483 ? -49.385 15.696 14.681 1.00 82.69 483 THR A O 1
ATOM 3874 N N . LYS A 1 484 ? -48.169 13.959 13.905 1.00 77.88 484 LYS A N 1
ATOM 3875 C CA . LYS A 1 484 ? -47.141 13.884 14.948 1.00 77.88 484 LYS A CA 1
ATOM 3876 C C . LYS A 1 484 ? -45.806 13.494 14.306 1.00 77.88 484 LYS A C 1
ATOM 3878 O O . LYS A 1 484 ? -45.477 12.304 14.288 1.00 77.88 484 LYS A O 1
ATOM 3883 N N . PRO A 1 485 ? -45.071 14.464 13.734 1.00 79.56 485 PRO A N 1
ATOM 3884 C CA . PRO A 1 485 ? -43.846 14.202 12.977 1.00 79.56 485 PRO A CA 1
ATOM 3885 C C . PRO A 1 485 ? -42.756 13.485 13.783 1.00 79.56 485 PRO A C 1
ATOM 3887 O O . PRO A 1 485 ? -41.888 12.839 13.203 1.00 79.56 485 PRO A O 1
ATOM 3890 N N . GLU A 1 486 ? -42.806 13.573 15.112 1.00 72.81 486 GLU A N 1
ATOM 3891 C CA . GLU A 1 486 ? -41.922 12.858 16.031 1.00 72.81 486 GLU A CA 1
ATOM 3892 C C . GLU A 1 486 ? -42.092 11.326 15.994 1.00 72.81 486 GLU A C 1
ATOM 3894 O O . GLU A 1 486 ? -41.147 10.602 16.295 1.00 72.81 486 GLU A O 1
ATOM 3899 N N . VAL A 1 487 ? -43.255 10.813 15.574 1.00 73.44 487 VAL A N 1
ATOM 3900 C CA . VAL A 1 487 ? -43.538 9.371 15.499 1.00 73.44 487 VAL A CA 1
ATOM 3901 C C . VAL A 1 487 ? -43.151 8.835 14.124 1.00 73.44 487 VAL A C 1
ATOM 3903 O O . VAL A 1 487 ? -43.773 9.204 13.136 1.00 73.44 487 VAL A O 1
ATOM 3906 N N . ASP A 1 488 ? -42.164 7.944 14.044 1.00 79.44 488 ASP A N 1
ATOM 3907 C CA . ASP A 1 488 ? -41.700 7.348 12.780 1.00 79.44 488 ASP A CA 1
ATOM 3908 C C . ASP A 1 488 ? -42.800 6.542 12.056 1.00 79.44 488 ASP A C 1
ATOM 3910 O O . ASP A 1 488 ? -43.617 5.887 12.695 1.00 79.44 488 ASP A O 1
ATOM 3914 N N . GLU A 1 489 ? -42.799 6.536 10.719 1.00 85.44 489 GLU A N 1
ATOM 3915 C CA . GLU A 1 489 ? -43.713 5.731 9.892 1.00 85.44 489 GLU A CA 1
ATOM 3916 C C . GLU A 1 489 ? -43.418 4.220 9.953 1.00 85.44 489 GLU A C 1
ATOM 3918 O O . GLU A 1 489 ? -44.225 3.402 9.495 1.00 85.44 489 GLU A O 1
ATOM 3923 N N . TYR A 1 490 ? -42.253 3.840 10.480 1.00 82.31 490 TYR A N 1
ATOM 3924 C CA . TYR A 1 490 ? -41.784 2.462 10.561 1.00 82.31 490 TYR A CA 1
ATOM 3925 C C . TYR A 1 490 ? -41.834 1.919 11.990 1.00 82.31 490 TYR A C 1
ATOM 3927 O O . TYR A 1 490 ? -41.386 2.555 12.940 1.00 82.31 490 TYR A O 1
ATOM 3935 N N . PHE A 1 491 ? -42.315 0.683 12.124 1.00 80.81 491 PHE A N 1
ATOM 3936 C CA . PHE A 1 491 ? -42.269 -0.082 13.363 1.00 80.81 491 PHE A CA 1
ATOM 3937 C C . PHE A 1 491 ? -41.230 -1.196 13.267 1.00 80.81 491 PHE A C 1
ATOM 3939 O O . PHE A 1 491 ? -41.264 -2.014 12.347 1.00 80.81 491 PHE A O 1
ATOM 3946 N N . GLY A 1 492 ? -40.355 -1.288 14.262 1.00 78.00 492 GLY A N 1
ATOM 3947 C CA . GLY A 1 492 ? -39.518 -2.458 14.495 1.00 78.00 492 GLY A CA 1
ATOM 3948 C C . GLY A 1 492 ? -38.924 -2.420 15.896 1.00 78.00 492 GLY A C 1
ATOM 3949 O O . GLY A 1 492 ? -38.562 -1.350 16.381 1.00 78.00 492 GLY A O 1
ATOM 3950 N N . LEU A 1 493 ? -38.806 -3.578 16.547 1.00 73.88 493 LEU A N 1
ATOM 3951 C CA . LEU A 1 493 ? -38.284 -3.678 17.920 1.00 73.88 493 LEU A CA 1
ATOM 3952 C C . LEU A 1 493 ? -36.837 -3.163 18.042 1.00 73.88 493 LEU A C 1
ATOM 3954 O O . LEU A 1 493 ? -36.451 -2.650 19.086 1.00 73.88 493 LEU A O 1
ATOM 3958 N N . MET A 1 494 ? -36.065 -3.269 16.957 1.00 73.06 494 MET A N 1
ATOM 3959 C CA . MET A 1 494 ? -34.693 -2.777 16.797 1.00 73.06 494 MET A CA 1
ATOM 3960 C C . MET A 1 494 ? -34.598 -1.742 15.659 1.00 73.06 494 MET A C 1
ATOM 3962 O O . MET A 1 494 ? -33.531 -1.553 15.064 1.00 73.06 494 MET A O 1
ATOM 3966 N N . TRP A 1 495 ? -35.712 -1.088 15.301 1.00 74.56 495 TRP A N 1
ATOM 3967 C CA . TRP A 1 495 ? -35.716 -0.051 14.267 1.00 74.56 495 TRP A CA 1
ATOM 3968 C C . TRP A 1 495 ? -34.760 1.082 14.648 1.00 74.56 495 TRP A C 1
ATOM 3970 O O . TRP A 1 495 ? -34.688 1.470 15.813 1.00 74.56 495 TRP A O 1
ATOM 3980 N N . LYS A 1 496 ? -33.980 1.565 13.671 1.00 70.12 496 LYS A N 1
ATOM 3981 C CA . LYS A 1 496 ? -32.913 2.566 13.860 1.00 70.12 496 LYS A CA 1
ATOM 3982 C C . LYS A 1 496 ? -31.801 2.179 14.845 1.00 70.12 496 LYS A C 1
ATOM 3984 O O . LYS A 1 496 ? -31.016 3.043 15.187 1.00 70.12 496 LYS A O 1
ATOM 3989 N N . LYS A 1 497 ? -31.679 0.916 15.277 1.00 65.88 497 LYS A N 1
ATOM 3990 C CA . LYS A 1 497 ? -30.543 0.468 16.112 1.00 65.88 497 LYS A CA 1
ATOM 3991 C C . LYS A 1 497 ? -29.323 0.006 15.307 1.00 65.88 497 LYS A C 1
ATOM 3993 O O . LYS A 1 497 ? -28.233 -0.126 15.853 1.00 65.88 497 LYS A O 1
ATOM 3998 N N . ASN A 1 498 ? -29.491 -0.285 14.015 1.00 58.81 498 ASN A N 1
ATOM 3999 C CA . ASN A 1 498 ? -28.396 -0.764 13.173 1.00 58.81 498 ASN A CA 1
ATOM 4000 C C . ASN A 1 498 ? -27.484 0.394 12.740 1.00 58.81 498 ASN A C 1
ATOM 4002 O O . ASN A 1 498 ? -27.941 1.290 12.034 1.00 58.81 498 ASN A O 1
ATOM 4006 N N . GLY A 1 499 ? -26.203 0.341 13.113 1.00 50.72 499 GLY A N 1
ATOM 4007 C CA . GLY A 1 499 ? -25.219 1.371 12.759 1.00 50.72 499 GLY A CA 1
ATOM 4008 C C . GLY A 1 499 ? -25.385 2.691 13.519 1.00 50.72 499 GLY A C 1
ATOM 4009 O O . GLY A 1 499 ? -24.884 3.712 13.064 1.00 50.72 499 GLY A O 1
ATOM 4010 N N . THR A 1 500 ? -26.093 2.683 14.651 1.00 57.31 500 THR A N 1
ATOM 4011 C CA . THR A 1 500 ? -26.290 3.860 15.510 1.00 57.31 500 THR A CA 1
ATOM 4012 C C . THR A 1 500 ? -25.567 3.698 16.839 1.00 57.31 500 THR A C 1
ATOM 4014 O O . THR A 1 500 ? -25.558 2.603 17.399 1.00 57.31 500 THR A O 1
ATOM 4017 N N . HIS A 1 501 ? -25.021 4.788 17.371 1.00 64.75 501 HIS A N 1
ATOM 4018 C CA . HIS A 1 501 ? -24.374 4.813 18.684 1.00 64.75 501 HIS A CA 1
ATOM 4019 C C . HIS A 1 501 ? -25.423 4.791 19.817 1.00 64.75 501 HIS A C 1
ATOM 4021 O O . HIS A 1 501 ? -26.517 5.332 19.659 1.00 64.75 501 HIS A O 1
ATOM 4027 N N . GLU A 1 502 ? -25.106 4.190 20.971 1.00 64.62 502 GLU A N 1
ATOM 4028 C CA . GLU A 1 502 ? -25.993 4.133 22.158 1.00 64.62 502 GLU A CA 1
ATOM 4029 C C . GLU A 1 502 ? -26.032 5.443 22.970 1.00 64.62 502 GLU A C 1
ATOM 4031 O O . GLU A 1 502 ? -26.539 5.491 24.090 1.00 64.62 502 GLU A O 1
ATOM 4036 N N . GLY A 1 503 ? -25.522 6.517 22.376 1.00 73.50 503 GLY A N 1
ATOM 4037 C CA . GLY A 1 503 ? -25.274 7.806 22.998 1.00 73.50 503 GLY A CA 1
ATOM 4038 C C . GLY A 1 503 ? -23.781 8.105 23.091 1.00 73.50 503 GLY A C 1
ATOM 4039 O O . GLY A 1 503 ? -22.939 7.230 22.891 1.00 73.50 503 GLY A O 1
ATOM 4040 N N . GLU A 1 504 ? -23.465 9.365 23.348 1.00 82.69 504 GLU A N 1
ATOM 4041 C CA . GLU A 1 504 ? -22.106 9.831 23.606 1.00 82.69 504 GLU A CA 1
ATOM 4042 C C . GLU A 1 504 ? -21.776 9.611 25.081 1.00 82.69 504 GLU A C 1
ATOM 4044 O O . GLU A 1 504 ? -22.491 10.105 25.949 1.00 82.69 504 GLU A O 1
ATOM 4049 N N . PHE A 1 505 ? -20.713 8.867 25.372 1.00 86.62 505 PHE A N 1
ATOM 4050 C CA . PHE A 1 505 ? -20.255 8.629 26.737 1.00 86.62 505 PHE A CA 1
ATOM 4051 C C . PHE A 1 505 ? -18.944 9.370 26.975 1.00 86.62 505 PHE A C 1
ATOM 4053 O O . PHE A 1 505 ? -18.005 9.249 26.188 1.00 86.62 505 PHE A O 1
ATOM 4060 N N . VAL A 1 506 ? -18.863 10.086 28.092 1.00 90.19 506 VAL A N 1
ATOM 4061 C CA . VAL A 1 506 ? -17.606 10.611 28.630 1.00 90.19 506 VAL A CA 1
ATOM 4062 C C . VAL A 1 506 ? -17.258 9.780 29.852 1.00 90.19 506 VAL A C 1
ATOM 4064 O O . VAL A 1 506 ? -18.057 9.696 30.783 1.00 90.19 506 VAL A O 1
ATOM 4067 N N . PHE A 1 507 ? -16.076 9.168 29.851 1.00 91.44 507 PHE A N 1
ATOM 4068 C CA . PHE A 1 507 ? -15.605 8.319 30.942 1.00 91.44 507 PHE A CA 1
ATOM 4069 C C . PHE A 1 507 ? -14.457 8.974 31.703 1.00 91.44 507 PHE A C 1
ATOM 4071 O O . PHE A 1 507 ? -13.613 9.662 31.127 1.00 91.44 507 PHE A O 1
ATOM 4078 N N . HIS A 1 508 ? -14.378 8.687 32.994 1.00 88.00 508 HIS A N 1
ATOM 4079 C CA . HIS A 1 508 ? -13.202 8.986 33.792 1.00 88.00 508 HIS A CA 1
ATOM 4080 C C . HIS A 1 508 ? -12.055 8.026 33.436 1.00 88.00 508 HIS A C 1
ATOM 4082 O O . HIS A 1 508 ? -12.198 6.802 33.478 1.00 88.00 508 HIS A O 1
ATOM 4088 N N . THR A 1 509 ? -10.883 8.590 33.129 1.00 84.44 509 THR A N 1
ATOM 4089 C CA . THR A 1 509 ? -9.666 7.834 32.776 1.00 84.44 509 THR A CA 1
ATOM 4090 C C . THR A 1 509 ? -8.996 7.164 33.974 1.00 84.44 509 THR A C 1
ATOM 4092 O O . THR A 1 509 ? -8.078 6.372 33.794 1.00 84.44 509 THR A O 1
ATOM 4095 N N . GLY A 1 510 ? -9.417 7.491 35.200 1.00 81.12 510 GLY A N 1
ATOM 4096 C CA . GLY A 1 510 ? -8.831 6.967 36.435 1.00 81.12 510 GLY A CA 1
ATOM 4097 C C . GLY A 1 510 ? -7.445 7.523 36.789 1.00 81.12 510 GLY A C 1
ATOM 4098 O O . GLY A 1 510 ? -6.869 7.092 37.782 1.00 81.12 510 GLY A O 1
ATOM 4099 N N . GLU A 1 511 ? -6.912 8.487 36.025 1.00 77.56 511 GLU A N 1
ATOM 4100 C CA . GLU A 1 511 ? -5.564 9.048 36.235 1.00 77.56 511 GLU A CA 1
ATOM 4101 C C . GLU A 1 511 ? -5.406 9.713 37.613 1.00 77.56 511 GLU A C 1
ATOM 4103 O O . GLU A 1 511 ? -4.391 9.538 38.282 1.00 77.56 511 GLU A O 1
ATOM 4108 N N . GLN A 1 512 ? -6.428 10.448 38.064 1.00 80.12 512 GLN A N 1
ATOM 4109 C CA . GLN A 1 512 ? -6.427 11.099 39.380 1.00 80.12 512 GLN A CA 1
ATOM 4110 C C . GLN A 1 512 ? -6.795 10.135 40.515 1.00 80.12 512 GLN A C 1
ATOM 4112 O O . GLN A 1 512 ? -6.286 10.254 41.628 1.00 80.12 512 GLN A O 1
ATOM 4117 N N . ASN A 1 513 ? -7.698 9.194 40.239 1.00 82.75 513 ASN A N 1
ATOM 4118 C CA . ASN A 1 513 ? -8.192 8.214 41.194 1.00 82.75 513 ASN A CA 1
ATOM 4119 C C . ASN A 1 513 ? -8.579 6.933 40.453 1.00 82.75 513 ASN A C 1
ATOM 4121 O O . ASN A 1 513 ? -9.543 6.919 39.685 1.00 82.75 513 ASN A O 1
ATOM 4125 N N . TYR A 1 514 ? -7.862 5.842 40.719 1.00 79.38 514 TYR A N 1
ATOM 4126 C CA . TYR A 1 514 ? -8.093 4.569 40.036 1.00 79.38 514 TYR A CA 1
ATOM 4127 C C . TYR A 1 514 ? -9.505 4.013 40.275 1.00 79.38 514 TYR A C 1
ATOM 4129 O O . TYR A 1 514 ? -10.018 3.300 39.419 1.00 79.38 514 TYR A O 1
ATOM 4137 N N . LEU A 1 515 ? -10.156 4.363 41.395 1.00 84.12 515 LEU A N 1
ATOM 4138 C CA . LEU A 1 515 ? -11.534 3.952 41.695 1.00 84.12 515 LEU A CA 1
ATOM 4139 C C . LEU A 1 515 ? -12.560 4.572 40.743 1.00 84.12 515 LEU A C 1
ATOM 4141 O O . LEU A 1 515 ? -13.694 4.100 40.681 1.00 84.12 515 LEU A O 1
ATOM 4145 N N . ASP A 1 516 ? -12.190 5.630 40.024 1.00 88.69 516 ASP A N 1
ATOM 4146 C CA . ASP A 1 516 ? -13.050 6.277 39.037 1.00 88.69 516 ASP A CA 1
ATOM 4147 C C . ASP A 1 516 ? -12.830 5.735 37.623 1.00 88.69 516 ASP A C 1
ATOM 4149 O O . ASP A 1 516 ? -13.566 6.098 36.713 1.00 88.69 516 ASP A O 1
ATOM 4153 N N . TYR A 1 517 ? -11.870 4.828 37.428 1.00 85.88 517 TYR A N 1
ATOM 4154 C CA . TYR A 1 517 ? -11.589 4.236 36.125 1.00 85.88 517 TYR A CA 1
ATOM 4155 C C . TYR A 1 517 ? -12.840 3.605 35.495 1.00 85.88 517 TYR A C 1
ATOM 4157 O O . TYR A 1 517 ? -13.472 2.719 36.074 1.00 85.88 517 TYR A O 1
ATOM 4165 N N . GLY A 1 518 ? -13.196 4.081 34.298 1.00 85.81 518 GLY A N 1
ATOM 4166 C CA . GLY A 1 518 ? -14.334 3.577 33.531 1.00 85.81 518 GLY A CA 1
ATOM 4167 C C . GLY A 1 518 ? -15.702 4.077 33.998 1.00 85.81 518 GLY A C 1
ATOM 4168 O O . GLY A 1 518 ? -16.708 3.725 33.382 1.00 85.81 518 GLY A O 1
ATOM 4169 N N . LYS A 1 519 ? -15.783 4.901 35.054 1.00 93.06 519 LYS A N 1
ATOM 4170 C CA . LYS A 1 519 ? -17.052 5.521 35.457 1.00 93.06 519 LYS A CA 1
ATOM 4171 C C . LYS A 1 519 ? -17.511 6.533 34.418 1.00 93.06 519 LYS A C 1
ATOM 4173 O O . LYS A 1 519 ? -16.701 7.281 33.873 1.00 93.06 519 LYS A O 1
ATOM 4178 N N . ILE A 1 520 ? -18.815 6.576 34.181 1.00 93.00 520 ILE A N 1
ATOM 4179 C CA . ILE A 1 520 ? -19.448 7.540 33.286 1.00 93.00 520 ILE A CA 1
ATOM 4180 C C . ILE A 1 520 ? -19.526 8.896 34.003 1.00 93.00 520 ILE A C 1
ATOM 4182 O O . ILE A 1 520 ? -20.110 8.993 35.078 1.00 93.00 520 ILE A O 1
ATOM 4186 N N . ASP A 1 521 ? -18.947 9.934 33.400 1.00 92.50 521 ASP A N 1
ATOM 4187 C CA . ASP A 1 521 ? -19.109 11.333 33.816 1.00 92.50 521 ASP A CA 1
ATOM 4188 C C . ASP A 1 521 ? -20.383 11.925 33.204 1.00 92.50 521 ASP A C 1
ATOM 4190 O O . ASP A 1 521 ? -21.215 12.497 33.907 1.00 92.50 521 ASP A O 1
ATOM 4194 N N . THR A 1 522 ? -20.564 11.756 31.889 1.00 92.06 522 THR A N 1
ATOM 4195 C CA . THR A 1 522 ? -21.785 12.166 31.185 1.00 92.06 522 THR A CA 1
ATOM 4196 C C . THR A 1 522 ? -22.203 11.154 30.126 1.00 92.06 522 THR A C 1
ATOM 4198 O O . THR A 1 522 ? -21.368 10.506 29.495 1.00 92.06 522 THR A O 1
ATOM 4201 N N . TRP A 1 523 ? -23.513 11.055 29.911 1.00 90.38 523 TRP A N 1
ATOM 4202 C CA . TRP A 1 523 ? -24.123 10.342 28.793 1.00 90.38 523 TRP A CA 1
ATOM 4203 C C . TRP A 1 523 ? -25.024 11.308 28.018 1.00 90.38 523 TRP A C 1
ATOM 4205 O O . TRP A 1 523 ? -25.930 11.914 28.591 1.00 90.38 523 TRP A O 1
ATOM 4215 N N . ASN A 1 524 ? -24.755 11.494 26.724 1.00 88.25 524 ASN A N 1
ATOM 4216 C CA . ASN A 1 524 ? -25.360 12.527 25.873 1.00 88.25 524 ASN A CA 1
ATOM 4217 C C . ASN A 1 524 ? -25.263 13.937 26.489 1.00 88.25 524 ASN A C 1
ATOM 4219 O O . ASN A 1 524 ? -26.228 14.702 26.475 1.00 88.25 524 ASN A O 1
ATOM 4223 N N . GLY A 1 525 ? -24.115 14.256 27.098 1.00 88.69 525 GLY A N 1
ATOM 4224 C CA . GLY A 1 525 ? -23.874 15.529 27.786 1.00 88.69 525 GLY A CA 1
ATOM 4225 C C . GLY A 1 525 ? -24.621 15.702 29.116 1.00 88.69 525 GLY A C 1
ATOM 4226 O O . GLY A 1 525 ? -24.504 16.751 29.747 1.00 88.69 525 GLY A O 1
ATOM 4227 N N . MET A 1 526 ? -25.371 14.693 29.571 1.00 88.06 526 MET A N 1
ATOM 4228 C CA . MET A 1 526 ? -26.129 14.727 30.822 1.00 88.06 526 MET A CA 1
ATOM 4229 C C . MET A 1 526 ? -25.413 13.936 31.922 1.00 88.06 526 MET A C 1
ATOM 4231 O O . MET A 1 526 ? -24.963 12.815 31.692 1.00 88.06 526 MET A O 1
ATOM 4235 N N . ARG A 1 527 ? -25.342 14.505 33.131 1.00 89.38 527 ARG A N 1
ATOM 4236 C CA . ARG A 1 527 ? -24.857 13.819 34.351 1.00 89.38 527 ARG A CA 1
ATOM 4237 C C . ARG A 1 527 ? -25.971 13.056 35.077 1.00 89.38 527 ARG A C 1
ATOM 4239 O O . ARG A 1 527 ? -25.719 12.116 35.823 1.00 89.38 527 ARG A O 1
ATOM 4246 N N . GLU A 1 528 ? -27.212 13.468 34.848 1.00 91.44 528 GLU A N 1
ATOM 4247 C CA . GLU A 1 528 ? -28.419 12.864 35.397 1.00 91.44 528 GLU A CA 1
ATOM 4248 C C . GLU A 1 528 ? -29.503 12.802 34.318 1.00 91.44 528 GLU A C 1
ATOM 4250 O O . GLU A 1 528 ? -29.603 13.668 33.450 1.00 91.44 528 GLU A O 1
ATOM 4255 N N . MET A 1 529 ? -30.304 11.745 34.356 1.00 91.00 529 MET A N 1
ATOM 4256 C CA . MET A 1 529 ? -31.493 11.580 33.532 1.00 91.00 529 MET A CA 1
ATOM 4257 C C . MET A 1 529 ? -32.616 12.510 34.010 1.00 91.00 529 MET A C 1
ATOM 4259 O O . MET A 1 529 ? -32.559 13.105 35.081 1.00 91.00 529 MET A O 1
ATOM 4263 N N . SER A 1 530 ? -33.684 12.611 33.224 1.00 90.06 530 SER A N 1
ATOM 4264 C CA . SER A 1 530 ? -34.861 13.428 33.556 1.00 90.06 530 SER A CA 1
ATOM 4265 C C . SER A 1 530 ? -36.173 12.640 33.532 1.00 90.06 530 SER A C 1
ATOM 4267 O O . SER A 1 530 ? -37.254 13.219 33.631 1.00 90.06 530 SER A O 1
ATOM 4269 N N . TRP A 1 531 ? -36.100 11.314 33.389 1.00 89.25 531 TRP A N 1
ATOM 4270 C CA . TRP A 1 531 ? -37.279 10.465 33.206 1.00 89.25 531 TRP A CA 1
ATOM 4271 C C . TRP A 1 531 ? -37.940 10.036 34.511 1.00 89.25 531 TRP A C 1
ATOM 4273 O O . TRP A 1 531 ? -39.135 9.74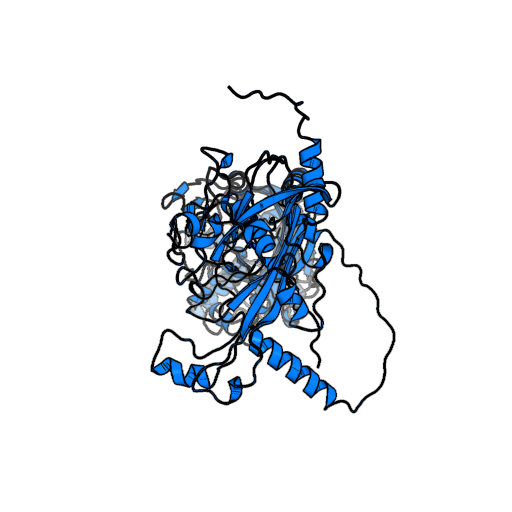3 34.514 1.00 89.25 531 TRP A O 1
ATOM 4283 N N . TRP A 1 532 ? -37.176 9.951 35.599 1.00 92.44 532 TRP A N 1
ATOM 4284 C CA . TRP A 1 532 ? -37.624 9.366 36.857 1.00 92.44 532 TRP A CA 1
ATOM 4285 C C . TRP A 1 532 ? -38.052 10.431 37.862 1.00 92.44 532 TRP A C 1
ATOM 4287 O O . TRP A 1 532 ? -37.674 11.597 37.770 1.00 92.44 532 TRP A O 1
ATOM 4297 N N . SER A 1 533 ? -38.860 10.026 38.842 1.00 89.56 533 SER A N 1
ATOM 4298 C CA . SER A 1 533 ? -39.497 10.956 39.785 1.00 89.56 533 SER A CA 1
ATOM 4299 C C . SER A 1 533 ? -38.593 11.410 40.936 1.00 89.56 533 SER A C 1
ATOM 4301 O O . SER A 1 533 ? -38.967 12.319 41.675 1.00 89.56 533 SER A O 1
ATOM 4303 N N . SER A 1 534 ? -37.412 10.805 41.100 1.00 89.06 534 SER A N 1
ATOM 4304 C CA . SER A 1 534 ? -36.437 11.177 42.128 1.00 89.06 534 SER A CA 1
ATOM 4305 C C . SER A 1 534 ? -35.057 11.433 41.524 1.00 89.06 534 SER A C 1
ATOM 4307 O O . SER A 1 534 ? -34.650 10.766 40.572 1.00 89.06 534 SER A O 1
ATOM 4309 N N . ASN A 1 535 ? -34.303 12.357 42.128 1.00 88.31 535 ASN A N 1
ATOM 4310 C CA . ASN A 1 535 ? -32.926 12.650 41.714 1.00 88.31 535 ASN A CA 1
ATOM 4311 C C . ASN A 1 535 ? -32.043 11.397 41.801 1.00 88.31 535 ASN A C 1
ATOM 4313 O O . ASN A 1 535 ? -31.276 11.122 40.889 1.00 88.31 535 ASN A O 1
ATOM 4317 N N . GLN A 1 536 ? -32.219 10.577 42.844 1.00 88.81 536 GLN A N 1
ATOM 4318 C CA . GLN A 1 536 ? -31.469 9.330 43.005 1.00 88.81 536 GLN A CA 1
ATOM 4319 C C . GLN A 1 536 ? -31.710 8.350 41.846 1.00 88.81 536 GLN A C 1
ATOM 4321 O O . GLN A 1 536 ? -30.765 7.740 41.356 1.00 88.81 536 GLN A O 1
ATOM 4326 N N . SER A 1 537 ? -32.956 8.202 41.386 1.00 91.56 537 SER A N 1
ATOM 4327 C CA . SER A 1 537 ? -33.278 7.332 40.248 1.00 91.56 537 SER A CA 1
ATOM 4328 C C . SER A 1 537 ? -32.752 7.879 38.921 1.00 91.56 537 SER A C 1
ATOM 4330 O O . SER A 1 537 ? -32.507 7.108 37.997 1.00 91.56 537 SER A O 1
ATOM 4332 N N . ASN A 1 538 ? -32.559 9.194 38.834 1.00 92.75 538 ASN A N 1
ATOM 4333 C CA . ASN A 1 538 ? -32.012 9.867 37.665 1.00 92.75 538 ASN A CA 1
ATOM 4334 C C . ASN A 1 538 ? -30.477 9.810 37.578 1.00 92.75 538 ASN A C 1
ATOM 4336 O O . ASN A 1 538 ? -29.929 10.076 36.512 1.00 92.75 538 ASN A O 1
ATOM 4340 N N . MET A 1 539 ? -29.765 9.419 38.635 1.00 92.38 539 MET A N 1
ATOM 4341 C CA . MET A 1 539 ? -28.302 9.364 38.607 1.00 92.38 539 MET A CA 1
ATOM 4342 C C . MET A 1 539 ? -27.760 8.304 37.632 1.00 92.38 539 MET A C 1
ATOM 4344 O O . MET A 1 539 ? -28.169 7.134 37.644 1.00 92.38 539 MET A O 1
ATOM 4348 N N . ILE A 1 540 ? -26.785 8.714 36.820 1.00 92.25 540 ILE A N 1
ATOM 4349 C CA . ILE A 1 540 ? -25.997 7.834 35.952 1.00 92.25 540 ILE A CA 1
ATOM 4350 C C . ILE A 1 540 ? -24.784 7.372 36.760 1.00 92.25 540 ILE A C 1
ATOM 4352 O O . ILE A 1 540 ? -23.831 8.117 36.951 1.00 92.25 540 ILE A O 1
ATOM 4356 N N . ASN A 1 541 ? -24.858 6.155 37.294 1.00 91.25 541 ASN A N 1
ATOM 4357 C CA . ASN A 1 541 ? -23.867 5.613 38.215 1.00 91.25 541 ASN A CA 1
ATOM 4358 C C . ASN A 1 541 ? -23.090 4.473 37.571 1.00 91.25 541 ASN A C 1
ATOM 4360 O O . ASN A 1 541 ? -23.672 3.590 36.939 1.00 91.25 541 ASN A O 1
ATOM 4364 N N . GLY A 1 542 ? -21.795 4.431 37.875 1.00 91.44 542 GLY A N 1
ATOM 4365 C CA . GLY A 1 542 ? -20.927 3.320 37.514 1.00 91.44 542 GLY A CA 1
ATOM 4366 C C . GLY A 1 542 ? -20.441 3.387 36.074 1.00 91.44 542 GLY A C 1
ATOM 4367 O O . GLY A 1 542 ? -20.236 4.475 35.538 1.00 91.44 542 GLY A O 1
ATOM 4368 N N . THR A 1 543 ? -20.194 2.223 35.484 1.00 90.81 543 THR A N 1
ATOM 4369 C CA . THR A 1 543 ? -19.596 2.093 34.147 1.00 90.81 543 THR A CA 1
ATOM 4370 C C . THR A 1 543 ? -20.655 1.688 33.121 1.00 90.81 543 THR A C 1
ATOM 4372 O O . THR A 1 543 ? -21.826 1.502 33.454 1.00 90.81 543 THR A O 1
ATOM 4375 N N . ASP A 1 544 ? -20.280 1.541 31.856 1.00 86.50 544 ASP A N 1
ATOM 4376 C CA . ASP A 1 544 ? -21.151 0.949 30.831 1.00 86.50 544 ASP A CA 1
ATOM 4377 C C . ASP A 1 544 ? -21.125 -0.599 30.857 1.00 86.50 544 ASP A C 1
ATOM 4379 O O . ASP A 1 544 ? -21.756 -1.258 30.031 1.00 86.50 544 ASP A O 1
ATOM 4383 N N . GLY A 1 545 ? -20.411 -1.197 31.820 1.00 83.81 545 GLY A N 1
ATOM 4384 C CA . GLY A 1 545 ? -20.243 -2.642 31.965 1.00 83.81 545 GLY A CA 1
ATOM 4385 C C . GLY A 1 545 ? -19.081 -3.238 31.167 1.00 83.81 545 GLY A C 1
ATOM 4386 O O . GLY A 1 545 ? -18.866 -4.449 31.245 1.00 83.81 545 GLY A O 1
ATOM 4387 N N . THR A 1 546 ? -18.323 -2.425 30.423 1.00 79.31 546 THR A N 1
ATOM 4388 C CA . THR A 1 546 ? -17.180 -2.896 29.619 1.00 79.31 546 THR A CA 1
ATOM 4389 C C . THR A 1 546 ? -15.886 -2.989 30.423 1.00 79.31 546 THR A C 1
ATOM 4391 O O . THR A 1 546 ? -15.079 -3.889 30.188 1.00 79.31 546 THR A O 1
ATOM 4394 N N . VAL A 1 547 ? -15.708 -2.099 31.399 1.00 79.94 547 VAL A N 1
ATOM 4395 C CA . VAL A 1 547 ? -14.546 -2.028 32.292 1.00 79.94 547 VAL A CA 1
ATOM 4396 C C . VAL A 1 547 ? -14.976 -1.613 33.698 1.00 79.94 547 VAL A C 1
ATOM 4398 O O . VAL A 1 547 ? -16.017 -0.978 33.872 1.00 79.94 547 VAL A O 1
ATOM 4401 N N . PHE A 1 548 ? -14.178 -1.980 34.699 1.00 88.50 548 PHE A N 1
ATOM 4402 C CA . PHE A 1 548 ? -14.337 -1.581 36.099 1.00 88.50 548 PHE A CA 1
ATOM 4403 C C . PHE A 1 548 ? -12.973 -1.202 36.666 1.00 88.50 548 PHE A C 1
ATOM 4405 O O . PHE A 1 548 ? -11.939 -1.563 36.097 1.00 88.50 548 PHE A O 1
ATOM 4412 N N . HIS A 1 549 ? -12.959 -0.477 37.782 1.00 82.38 549 HIS A N 1
ATOM 4413 C CA . HIS A 1 549 ? -11.711 -0.140 38.456 1.00 82.38 549 HIS A CA 1
ATOM 4414 C C . HIS A 1 549 ? -10.936 -1.404 38.870 1.00 82.38 549 HIS A C 1
ATOM 4416 O O . HIS A 1 549 ? -11.535 -2.441 39.159 1.00 82.38 549 HIS A O 1
ATOM 4422 N N . PRO A 1 550 ? -9.596 -1.346 38.920 1.00 84.94 550 PRO A N 1
ATOM 4423 C CA . PRO A 1 550 ? -8.806 -2.464 39.415 1.00 84.94 550 PRO A CA 1
ATOM 4424 C C . PRO A 1 550 ? -9.048 -2.700 40.914 1.00 84.94 550 PRO A C 1
ATOM 4426 O O . PRO A 1 550 ? -9.590 -1.845 41.620 1.00 84.94 550 PRO A O 1
ATOM 4429 N N . LEU A 1 551 ? -8.580 -3.854 41.401 1.00 82.44 551 LEU A N 1
ATOM 4430 C CA . LEU A 1 551 ? -8.653 -4.277 42.808 1.00 82.44 551 LEU A CA 1
ATOM 4431 C C . LEU A 1 551 ? -10.090 -4.437 43.338 1.00 82.44 551 LEU A C 1
ATOM 4433 O O . LEU A 1 551 ? -10.418 -3.965 44.426 1.00 82.44 551 LEU A O 1
ATOM 4437 N N . ILE A 1 552 ? -10.920 -5.144 42.572 1.00 86.94 552 ILE A N 1
ATOM 4438 C CA . ILE A 1 552 ? -12.317 -5.436 42.893 1.00 86.94 552 ILE A CA 1
ATOM 4439 C C . ILE A 1 552 ? -12.432 -6.238 44.195 1.00 86.94 552 ILE A C 1
ATOM 4441 O O . ILE A 1 552 ? -11.779 -7.275 44.379 1.00 86.94 552 ILE A O 1
ATOM 4445 N N . ASN A 1 553 ? -13.314 -5.782 45.081 1.00 86.25 553 ASN A N 1
ATOM 4446 C CA . ASN A 1 553 ? -13.639 -6.428 46.347 1.00 86.25 553 ASN A CA 1
ATOM 4447 C C . ASN A 1 553 ? -14.966 -7.204 46.260 1.00 86.25 553 ASN A C 1
ATOM 4449 O O . ASN A 1 553 ? -15.873 -6.858 45.515 1.00 86.25 553 ASN A O 1
ATOM 4453 N N . ARG A 1 554 ? -15.107 -8.261 47.062 1.00 91.44 554 ARG A N 1
ATOM 4454 C CA . ARG A 1 554 ? -16.339 -9.061 47.160 1.00 91.44 554 ARG A CA 1
ATOM 4455 C C . ARG A 1 554 ? -17.473 -8.306 47.853 1.00 91.44 554 ARG A C 1
ATOM 4457 O O . ARG A 1 554 ? -18.634 -8.564 47.566 1.00 91.44 554 ARG A O 1
ATOM 4464 N N . ASP A 1 555 ? -17.132 -7.385 48.753 1.00 91.94 555 ASP A N 1
ATOM 4465 C CA . ASP A 1 555 ? -18.113 -6.641 49.552 1.00 91.94 555 ASP A CA 1
ATOM 4466 C C . ASP A 1 555 ? -18.647 -5.384 48.845 1.00 91.94 555 ASP A C 1
ATOM 4468 O O . ASP A 1 555 ? -19.520 -4.699 49.380 1.00 91.94 555 ASP A O 1
ATOM 4472 N N . GLU A 1 556 ? -18.118 -5.039 47.667 1.00 90.75 556 GLU A N 1
ATOM 4473 C CA . GLU A 1 556 ? -18.528 -3.829 46.959 1.00 90.75 556 GLU A CA 1
ATOM 4474 C C . GLU A 1 556 ? -19.697 -4.072 45.998 1.00 90.75 556 GLU A C 1
ATOM 4476 O O . GLU A 1 556 ? -19.888 -5.162 45.456 1.00 90.75 556 GLU A O 1
ATOM 4481 N N . LEU A 1 557 ? -20.486 -3.019 45.778 1.00 94.31 557 LEU A N 1
ATOM 4482 C CA . LEU A 1 557 ? -21.549 -3.002 44.780 1.00 94.31 557 LEU A CA 1
ATOM 4483 C C . LEU A 1 557 ? -21.039 -2.314 43.519 1.00 94.31 557 LEU A C 1
ATOM 4485 O O . LEU A 1 557 ? -20.703 -1.128 43.547 1.00 94.31 557 LEU A O 1
ATOM 4489 N N . LEU A 1 558 ? -21.034 -3.040 42.405 1.00 94.81 558 LEU A N 1
ATOM 4490 C CA . LEU A 1 558 ? -20.605 -2.508 41.116 1.00 94.81 558 LEU A CA 1
ATOM 4491 C C . LEU A 1 558 ? -21.806 -1.972 40.352 1.00 94.81 558 LEU A C 1
ATOM 4493 O O . LEU A 1 558 ? -22.769 -2.696 40.119 1.00 94.81 558 LEU A O 1
ATOM 4497 N N . TYR A 1 559 ? -21.762 -0.707 39.951 1.00 94.75 559 TYR A N 1
ATOM 4498 C CA . TYR A 1 559 ? -22.852 -0.081 39.207 1.00 94.75 559 TYR A CA 1
ATOM 4499 C C . TYR A 1 559 ? -22.588 -0.134 37.702 1.00 94.75 559 TYR A C 1
ATOM 4501 O O . TYR A 1 559 ? -21.464 0.092 37.253 1.00 94.75 559 TYR A O 1
ATOM 4509 N N . ILE A 1 560 ? -23.642 -0.403 36.934 1.00 92.81 560 ILE A N 1
ATOM 4510 C CA . ILE A 1 560 ? -23.659 -0.314 35.475 1.00 92.81 560 ILE A CA 1
ATOM 4511 C C . ILE A 1 560 ? -24.835 0.560 35.056 1.00 92.81 560 ILE A C 1
ATOM 4513 O O . ILE A 1 560 ? -25.971 0.330 35.485 1.00 92.81 560 ILE A O 1
ATOM 4517 N N . PHE A 1 561 ? -24.592 1.516 34.168 1.00 92.25 561 PHE A N 1
ATOM 4518 C CA . PHE A 1 561 ? -25.662 2.224 33.485 1.00 92.25 561 PHE A CA 1
ATOM 4519 C C . PHE A 1 561 ? -26.198 1.383 32.321 1.00 92.25 561 PHE A C 1
ATOM 4521 O O . PHE A 1 561 ? -25.559 1.235 31.281 1.00 92.25 561 PHE A O 1
ATOM 4528 N N . ALA A 1 562 ? -27.396 0.821 32.487 1.00 87.12 562 ALA A N 1
ATOM 4529 C CA . ALA A 1 562 ? -28.039 0.010 31.464 1.00 87.12 562 ALA A CA 1
ATOM 4530 C C . ALA A 1 562 ? -29.025 0.866 30.656 1.00 87.12 562 ALA A C 1
ATOM 4532 O O . ALA A 1 562 ? -30.194 0.999 31.027 1.00 87.12 562 ALA A O 1
ATOM 4533 N N . ALA A 1 563 ? -28.577 1.404 29.517 1.00 80.06 563 ALA A N 1
ATOM 4534 C CA . ALA A 1 563 ? -29.401 2.249 28.645 1.00 80.06 563 ALA A CA 1
ATOM 4535 C C . ALA A 1 563 ? -30.713 1.566 28.202 1.00 80.06 563 ALA A C 1
ATOM 4537 O O . ALA A 1 563 ? -31.752 2.216 28.102 1.00 80.06 563 ALA A O 1
ATOM 4538 N N . ASP A 1 564 ? -30.714 0.241 28.014 1.00 76.75 564 ASP A N 1
ATOM 4539 C CA . ASP A 1 564 ? -31.927 -0.516 27.666 1.00 76.75 564 ASP A CA 1
ATOM 4540 C C . ASP A 1 564 ? -32.984 -0.531 28.775 1.00 76.75 564 ASP A C 1
ATOM 4542 O O . ASP A 1 564 ? -34.180 -0.598 28.483 1.00 76.75 564 ASP A O 1
ATOM 4546 N N . PHE A 1 565 ? -32.537 -0.452 30.028 1.00 86.38 565 PHE A N 1
ATOM 4547 C CA . PHE A 1 565 ? -33.381 -0.365 31.217 1.00 86.38 565 PHE A CA 1
ATOM 4548 C C . PHE A 1 565 ? -33.641 1.093 31.601 1.00 86.38 565 PHE A C 1
ATOM 4550 O O . PHE A 1 565 ? -34.440 1.343 32.493 1.00 86.38 565 PHE A O 1
ATOM 4557 N N . CYS A 1 566 ? -32.980 2.053 30.951 1.00 88.25 566 CYS A N 1
ATOM 4558 C CA . CYS A 1 566 ? -33.053 3.476 31.266 1.00 88.25 566 CYS A CA 1
ATOM 4559 C C . CYS A 1 566 ? -32.716 3.795 32.729 1.00 88.25 566 CYS A C 1
ATOM 4561 O O . CYS A 1 566 ? -33.234 4.758 33.288 1.00 88.25 566 CYS A O 1
ATOM 4563 N N . ARG A 1 567 ? -31.872 2.981 33.370 1.00 91.94 567 ARG A N 1
ATOM 4564 C CA . ARG A 1 567 ? -31.448 3.185 34.757 1.00 91.94 567 ARG A CA 1
ATOM 4565 C C . ARG A 1 567 ? -30.078 2.587 35.022 1.00 91.94 567 ARG A C 1
ATOM 4567 O O . ARG A 1 567 ? -29.652 1.642 34.358 1.00 91.94 567 ARG A O 1
ATOM 4574 N N . SER A 1 568 ? -29.445 3.092 36.069 1.00 93.19 568 SER A N 1
ATOM 4575 C CA . SER A 1 568 ? -28.300 2.439 36.693 1.00 93.19 568 SER A CA 1
ATOM 4576 C C . SER A 1 568 ? -28.773 1.236 37.519 1.00 93.19 568 SER A C 1
ATOM 4578 O O . SER A 1 568 ? -29.782 1.317 38.234 1.00 93.19 568 SER A O 1
ATOM 4580 N N . ILE A 1 569 ? -28.063 0.117 37.407 1.00 93.31 569 ILE A N 1
ATOM 4581 C CA . ILE A 1 569 ? -28.282 -1.111 38.180 1.00 93.31 569 ILE A CA 1
ATOM 4582 C C . ILE A 1 569 ? -27.002 -1.473 38.929 1.00 93.31 569 ILE A C 1
ATOM 4584 O O . ILE A 1 569 ? -25.910 -1.277 38.401 1.00 93.31 569 ILE A O 1
ATOM 4588 N N . HIS A 1 570 ? -27.126 -1.995 40.147 1.00 94.38 570 HIS A N 1
ATOM 4589 C CA . HIS A 1 570 ? -25.988 -2.540 40.883 1.00 94.38 570 HIS A CA 1
ATOM 4590 C C . HIS A 1 570 ? -25.897 -4.054 40.722 1.00 94.38 570 HIS A C 1
ATOM 4592 O O . HIS A 1 570 ? -26.904 -4.750 40.588 1.00 94.38 570 HIS A O 1
ATOM 4598 N N . LEU A 1 571 ? -24.670 -4.555 40.757 1.00 95.50 571 LEU A N 1
ATOM 4599 C CA . LEU A 1 571 ? -24.327 -5.962 40.792 1.00 95.50 571 LEU A CA 1
ATOM 4600 C C . LEU A 1 571 ? -23.667 -6.272 42.134 1.00 95.50 571 LEU A C 1
ATOM 4602 O O . LEU A 1 571 ? -22.832 -5.502 42.611 1.00 95.50 571 LEU A O 1
ATOM 4606 N N . ALA A 1 572 ? -24.025 -7.413 42.716 1.00 96.81 572 ALA A N 1
ATOM 4607 C CA . ALA A 1 572 ? -23.407 -7.934 43.927 1.00 96.81 572 ALA A CA 1
ATOM 4608 C C . ALA A 1 572 ? -22.628 -9.212 43.613 1.00 96.81 572 ALA A C 1
ATOM 4610 O O . ALA A 1 572 ? -23.004 -9.971 42.714 1.00 96.81 572 ALA A O 1
ATOM 4611 N N . TYR A 1 573 ? -21.550 -9.439 44.361 1.00 97.38 573 TYR A N 1
ATOM 4612 C CA . TYR A 1 573 ? -20.769 -10.666 44.281 1.00 97.38 573 TYR A CA 1
ATOM 4613 C C . TYR A 1 573 ? -21.645 -11.887 44.601 1.00 97.38 573 TYR A C 1
ATOM 4615 O O . TYR A 1 573 ? -22.435 -11.881 45.546 1.00 97.38 573 TYR A O 1
ATOM 4623 N N . VAL A 1 574 ? -21.481 -12.947 43.814 1.00 95.69 574 VAL A N 1
ATOM 4624 C CA . VAL A 1 574 ? -22.207 -14.214 43.943 1.00 95.69 574 VAL A CA 1
ATOM 4625 C C . VAL A 1 574 ? -21.255 -15.324 44.369 1.00 95.69 574 VAL A C 1
ATOM 4627 O O . VAL A 1 574 ? -21.484 -15.986 45.379 1.00 95.69 574 VAL A O 1
ATOM 4630 N N . GLU A 1 575 ? -20.200 -15.548 43.587 1.00 96.00 575 GLU A N 1
ATOM 4631 C CA . GLU A 1 575 ? -19.293 -16.683 43.752 1.00 96.00 575 GLU A CA 1
ATOM 4632 C C . GLU A 1 575 ? -17.951 -16.448 43.043 1.00 96.00 575 GLU A C 1
ATOM 4634 O O . GLU A 1 575 ? -17.843 -15.631 42.124 1.00 96.00 575 GLU A O 1
ATOM 4639 N N . ASP A 1 576 ? -16.933 -17.201 43.460 1.00 96.31 576 ASP A N 1
ATOM 4640 C CA . ASP A 1 576 ? -15.663 -17.305 42.749 1.00 96.31 576 ASP A CA 1
ATOM 4641 C C . ASP A 1 576 ? -15.849 -18.286 41.585 1.00 96.31 576 ASP A C 1
ATOM 4643 O O . ASP A 1 576 ? -16.374 -19.388 41.764 1.00 96.31 576 ASP A O 1
ATOM 4647 N N . VAL A 1 577 ? -15.404 -17.907 40.390 1.00 95.38 577 VAL A N 1
ATOM 4648 C CA . VAL A 1 577 ? -15.488 -18.743 39.190 1.00 95.38 577 VAL A CA 1
ATOM 4649 C C . VAL A 1 577 ? -14.142 -18.829 38.495 1.00 95.38 577 VAL A C 1
ATOM 4651 O O . VAL A 1 577 ? -13.362 -17.879 38.468 1.00 95.38 577 VAL A O 1
ATOM 4654 N N . GLU A 1 578 ? -13.893 -19.965 37.854 1.00 93.44 578 GLU A N 1
ATOM 4655 C CA . GLU A 1 578 ? -12.774 -20.104 36.935 1.00 93.44 578 GLU A CA 1
ATOM 4656 C C . GLU A 1 578 ? -13.285 -20.094 35.496 1.00 93.44 578 GLU A C 1
ATOM 4658 O O . GLU A 1 578 ? -14.115 -20.916 35.096 1.00 93.44 578 GLU A O 1
ATOM 4663 N N . VAL A 1 579 ? -12.775 -19.164 34.693 1.00 84.38 579 VAL A N 1
ATOM 4664 C CA . VAL A 1 579 ? -13.088 -19.084 33.267 1.00 84.38 579 VAL A CA 1
ATOM 4665 C C . VAL A 1 579 ? -11.793 -19.211 32.489 1.00 84.38 579 VAL A C 1
ATOM 4667 O O . VAL A 1 579 ? -10.928 -18.342 32.545 1.00 84.38 579 VAL A O 1
ATOM 4670 N N . LYS A 1 580 ? -11.646 -20.326 31.764 1.00 83.75 580 LYS A N 1
ATOM 4671 C CA . LYS A 1 580 ? -10.461 -20.621 30.936 1.00 83.75 580 LYS A CA 1
ATOM 4672 C C . LYS A 1 580 ? -9.137 -20.561 31.717 1.00 83.75 580 LYS A C 1
ATOM 4674 O O . LYS A 1 580 ? -8.114 -20.128 31.189 1.00 83.75 580 LYS A O 1
ATOM 4679 N N . GLY A 1 581 ? -9.151 -21.011 32.972 1.00 83.56 581 GLY A N 1
ATOM 4680 C CA . GLY A 1 581 ? -7.987 -20.982 33.860 1.00 83.56 581 GLY A CA 1
ATOM 4681 C C . GLY A 1 581 ? -7.703 -19.622 34.505 1.00 83.56 581 GLY A C 1
ATOM 4682 O O . GLY A 1 581 ? -6.637 -19.461 35.091 1.00 83.56 581 GLY A O 1
ATOM 4683 N N . ILE A 1 582 ? -8.599 -18.638 34.371 1.00 84.88 582 ILE A N 1
ATOM 4684 C CA . ILE A 1 582 ? -8.515 -17.347 35.066 1.00 84.88 582 ILE A CA 1
ATOM 4685 C C . ILE A 1 582 ? -9.494 -17.358 36.230 1.00 84.88 582 ILE A C 1
ATOM 4687 O O . ILE A 1 582 ? -10.682 -17.610 36.034 1.00 84.88 582 ILE A O 1
ATOM 4691 N N . GLN A 1 583 ? -8.990 -17.037 37.419 1.00 91.31 583 GLN A N 1
ATOM 4692 C CA . GLN A 1 583 ? -9.818 -16.785 38.592 1.00 91.31 583 GLN A CA 1
ATOM 4693 C C . GLN A 1 583 ? -10.533 -15.440 38.439 1.00 91.31 583 GLN A C 1
ATOM 4695 O O . GLN A 1 583 ? -9.890 -14.410 38.216 1.00 91.31 583 GLN A O 1
ATOM 4700 N N . ALA A 1 584 ? -11.855 -15.465 38.551 1.00 93.75 584 ALA A N 1
ATOM 4701 C CA . ALA A 1 584 ? -12.728 -14.314 38.409 1.00 93.75 584 ALA A CA 1
ATOM 4702 C C . ALA A 1 584 ? -13.820 -14.326 39.487 1.00 93.75 584 ALA A C 1
ATOM 4704 O O . ALA A 1 584 ? -14.171 -15.367 40.037 1.00 93.75 584 ALA A O 1
ATOM 4705 N N . TYR A 1 585 ? -14.365 -13.155 39.781 1.00 97.00 585 TYR A N 1
ATOM 4706 C CA . TYR A 1 585 ? -15.499 -12.964 40.673 1.00 97.00 585 TYR A CA 1
ATOM 4707 C C . TYR A 1 585 ? -16.758 -12.787 39.843 1.00 97.00 585 TYR A C 1
ATOM 4709 O O . TYR A 1 585 ? -16.820 -11.902 38.990 1.00 97.00 585 TYR A O 1
ATOM 4717 N N . ARG A 1 586 ? -17.764 -13.623 40.090 1.00 96.81 586 ARG A N 1
ATOM 4718 C CA . ARG A 1 586 ? -19.075 -13.467 39.475 1.00 96.81 586 ARG A CA 1
ATOM 4719 C C . ARG A 1 586 ? -19.878 -12.421 40.227 1.00 96.81 586 ARG A C 1
ATOM 4721 O O . ARG A 1 586 ? -20.132 -12.572 41.417 1.00 96.81 586 ARG A O 1
ATOM 4728 N N . PHE A 1 587 ? -20.353 -11.428 39.495 1.00 97.06 587 PHE A N 1
ATOM 4729 C CA . PHE A 1 587 ? -21.302 -10.421 39.934 1.00 97.06 587 PHE A CA 1
ATOM 4730 C C . PHE A 1 587 ? -22.617 -10.584 39.172 1.00 97.06 587 PHE A C 1
ATOM 4732 O O . PHE A 1 587 ? -22.613 -10.802 37.961 1.00 97.06 587 PHE A O 1
ATOM 4739 N N . ALA A 1 588 ? -23.749 -10.468 39.858 1.00 95.31 588 ALA A N 1
ATOM 4740 C CA . ALA A 1 588 ? -25.073 -10.509 39.240 1.00 95.31 588 ALA A CA 1
ATOM 4741 C C . ALA A 1 588 ? -25.998 -9.464 39.882 1.00 95.31 588 ALA A C 1
ATOM 4743 O O . ALA A 1 588 ? -25.778 -9.100 41.041 1.00 95.31 588 ALA A O 1
ATOM 4744 N N . PRO A 1 589 ? -27.031 -8.971 39.172 1.00 94.94 589 PRO A N 1
ATOM 4745 C CA . PRO A 1 589 ? -28.036 -8.104 39.770 1.00 94.94 589 PRO A CA 1
ATOM 4746 C C . PRO A 1 589 ? -28.802 -8.880 40.855 1.00 94.94 589 PRO A C 1
ATOM 4748 O O . PRO A 1 589 ? -29.415 -9.911 40.545 1.00 94.94 589 PRO A O 1
ATOM 4751 N N . PRO A 1 590 ? -28.790 -8.424 42.118 1.00 94.62 590 PRO A N 1
ATOM 4752 C CA . PRO A 1 590 ? -29.632 -9.025 43.138 1.00 94.62 590 PRO A CA 1
ATOM 4753 C C . PRO A 1 590 ? -31.113 -8.718 42.880 1.00 94.62 590 PRO A C 1
ATOM 4755 O O . PRO A 1 590 ? -31.478 -7.786 42.159 1.00 94.62 590 PRO A O 1
ATOM 4758 N N . SER A 1 591 ? -32.000 -9.502 43.499 1.00 91.19 591 SER A N 1
ATOM 4759 C CA . SER A 1 591 ? -33.451 -9.365 43.305 1.00 91.19 591 SER A CA 1
ATOM 4760 C C . SER A 1 591 ? -34.008 -8.005 43.746 1.00 91.19 591 SER A C 1
ATOM 4762 O O . SER A 1 591 ? -35.108 -7.636 43.343 1.00 91.19 591 SER A O 1
ATOM 4764 N N . ASP A 1 592 ? -33.279 -7.266 44.586 1.00 93.38 592 ASP A N 1
ATOM 4765 C CA . ASP A 1 592 ? -33.638 -5.928 45.069 1.00 93.38 592 ASP A CA 1
ATOM 4766 C C . ASP A 1 592 ? -33.612 -4.856 43.961 1.00 93.38 592 ASP A C 1
ATOM 4768 O O . ASP A 1 592 ? -34.371 -3.885 44.047 1.00 93.38 592 ASP A O 1
ATOM 4772 N N . VAL A 1 593 ? -32.825 -5.052 42.894 1.00 93.12 593 VAL A N 1
ATOM 4773 C CA . VAL A 1 593 ? -32.679 -4.129 41.752 1.00 93.12 593 VAL A CA 1
ATOM 4774 C C . VAL A 1 593 ? -34.024 -3.865 41.077 1.00 93.12 593 VAL A C 1
ATOM 4776 O O . VAL A 1 593 ? -34.378 -2.714 40.811 1.00 93.12 593 VAL A O 1
ATOM 4779 N N . LEU A 1 594 ? -34.802 -4.924 40.831 1.00 93.44 594 LEU A N 1
ATOM 4780 C CA . LEU A 1 594 ? -36.133 -4.858 40.212 1.00 93.44 594 LEU A CA 1
ATOM 4781 C C . LEU A 1 594 ? -37.262 -5.153 41.209 1.00 93.44 594 LEU A C 1
ATOM 4783 O O . LEU A 1 594 ? -38.374 -5.506 40.817 1.00 93.44 594 LEU A O 1
ATOM 4787 N N . MET A 1 595 ? -36.991 -5.036 42.507 1.00 94.25 595 MET A N 1
ATOM 4788 C CA . MET A 1 595 ? -37.986 -5.299 43.539 1.00 94.25 595 MET A CA 1
ATOM 4789 C C . MET A 1 595 ? -39.048 -4.204 43.592 1.00 94.25 595 MET A C 1
ATOM 4791 O O . MET A 1 595 ? -38.742 -3.017 43.471 1.00 94.25 595 MET A O 1
ATOM 4795 N N . SER A 1 596 ? -40.300 -4.606 43.824 1.00 92.81 596 SER A N 1
ATOM 4796 C CA . SER A 1 596 ? -41.405 -3.668 44.017 1.00 92.81 596 SER A CA 1
ATOM 4797 C C . SER A 1 596 ? -41.085 -2.666 45.136 1.00 92.81 596 SER A C 1
ATOM 4799 O O . SER A 1 596 ? -40.552 -3.069 46.175 1.00 92.81 596 SER A O 1
ATOM 4801 N N . PRO A 1 597 ? -41.478 -1.388 45.004 1.00 90.88 597 PRO A N 1
ATOM 4802 C CA . PRO A 1 597 ? -41.253 -0.387 46.042 1.00 90.88 597 PRO A CA 1
ATOM 4803 C C . PRO A 1 597 ? -41.976 -0.668 47.357 1.00 90.88 597 PRO A C 1
ATOM 4805 O O . PRO A 1 597 ? -41.623 -0.087 48.378 1.00 90.88 597 PRO A O 1
ATOM 4808 N N . LYS A 1 598 ? -42.943 -1.598 47.361 1.00 88.81 598 LYS A N 1
ATOM 4809 C CA . LYS A 1 598 ? -43.525 -2.130 48.600 1.00 88.81 598 LYS A CA 1
ATOM 4810 C C . LYS A 1 598 ? -42.480 -2.827 49.477 1.00 88.81 598 LYS A C 1
ATOM 4812 O O . LYS A 1 598 ? -42.566 -2.740 50.694 1.00 88.81 598 LYS A O 1
ATOM 4817 N N . ASN A 1 599 ? -41.512 -3.497 48.852 1.00 90.75 599 ASN A N 1
ATOM 4818 C CA . ASN A 1 599 ? -40.484 -4.287 49.527 1.00 90.75 599 ASN A CA 1
ATOM 4819 C C . ASN A 1 599 ? -39.107 -3.599 49.498 1.00 90.75 599 ASN A C 1
ATOM 4821 O O . ASN A 1 599 ? -38.312 -3.807 50.407 1.00 90.75 599 ASN A O 1
ATOM 4825 N N . ASN A 1 600 ? -38.834 -2.754 48.496 1.00 92.56 600 ASN A N 1
ATOM 4826 C CA . ASN A 1 600 ? -37.639 -1.911 48.433 1.00 92.56 600 ASN A CA 1
ATOM 4827 C C . ASN A 1 600 ? -38.009 -0.445 48.116 1.00 92.56 600 ASN A C 1
ATOM 4829 O O . ASN A 1 600 ? -38.048 -0.070 46.940 1.00 92.56 600 ASN A O 1
ATOM 4833 N N . PRO A 1 601 ? -38.246 0.409 49.134 1.00 91.38 601 PRO A N 1
ATOM 4834 C CA . PRO A 1 601 ? -38.702 1.791 48.944 1.00 91.38 601 PRO A CA 1
ATOM 4835 C C . PRO A 1 601 ? -37.812 2.658 48.041 1.00 91.38 601 PRO A C 1
ATOM 4837 O O . PRO A 1 601 ? -38.308 3.605 47.433 1.00 91.38 601 PRO A O 1
ATOM 4840 N N . THR A 1 602 ? -36.523 2.326 47.895 1.00 89.19 602 THR A N 1
ATOM 4841 C CA . THR A 1 602 ? -35.594 3.061 47.014 1.00 89.19 602 THR A CA 1
ATOM 4842 C C . THR A 1 602 ? -35.991 2.988 45.537 1.00 89.19 602 THR A C 1
ATOM 4844 O O . THR A 1 602 ? -35.714 3.913 44.775 1.00 89.19 602 THR A O 1
ATOM 4847 N N . ASN A 1 603 ? -36.732 1.949 45.134 1.00 92.25 603 ASN A N 1
ATOM 4848 C CA . ASN A 1 603 ? -37.213 1.803 43.763 1.00 92.25 603 ASN A CA 1
ATOM 4849 C C . ASN A 1 603 ? -38.450 2.663 43.446 1.00 92.25 603 ASN A C 1
ATOM 4851 O O . ASN A 1 603 ? -38.871 2.704 42.291 1.00 92.25 603 ASN A O 1
ATOM 4855 N N . ALA A 1 604 ? -39.032 3.375 44.422 1.00 91.38 604 ALA A N 1
ATOM 4856 C CA . ALA A 1 604 ? -40.228 4.194 44.201 1.00 91.38 604 ALA A CA 1
ATOM 4857 C C . ALA A 1 604 ? -40.001 5.308 43.163 1.00 91.38 604 ALA A C 1
ATOM 4859 O O . ALA A 1 604 ? -40.917 5.639 42.411 1.00 91.38 604 ALA A O 1
ATOM 4860 N N . GLY A 1 605 ? -38.770 5.829 43.071 1.00 90.75 605 GLY A N 1
ATOM 4861 C CA . GLY A 1 605 ? -38.396 6.858 42.097 1.00 90.75 605 GLY A CA 1
ATOM 4862 C C . GLY A 1 605 ? -38.540 6.414 40.634 1.00 90.75 605 GLY A C 1
ATOM 4863 O O . GLY A 1 605 ? -38.823 7.240 39.765 1.00 90.75 605 GLY A O 1
ATOM 4864 N N . PHE A 1 606 ? -38.452 5.106 40.368 1.00 91.88 606 PHE A N 1
ATOM 4865 C CA . PHE A 1 606 ? -38.606 4.512 39.037 1.00 91.88 606 PHE A CA 1
ATOM 4866 C C . PHE A 1 606 ? -40.073 4.320 38.605 1.00 91.88 606 PHE A C 1
ATOM 4868 O O . PHE A 1 606 ? -40.334 3.811 37.516 1.00 91.88 606 PHE A O 1
ATOM 4875 N N . CYS A 1 607 ? -41.046 4.712 39.433 1.00 89.25 607 CYS A N 1
ATOM 4876 C CA . CYS A 1 607 ? -42.463 4.636 39.092 1.00 89.25 607 CYS A CA 1
ATOM 4877 C C . CYS A 1 607 ? -42.979 5.977 38.582 1.00 89.25 607 CYS A C 1
ATOM 4879 O O . CYS A 1 607 ? -43.039 6.955 39.329 1.00 89.25 607 CYS A O 1
ATOM 4881 N N . VAL A 1 608 ? -43.382 6.013 37.312 1.00 86.38 608 VAL A N 1
ATOM 4882 C CA . VAL A 1 608 ? -43.903 7.223 36.673 1.00 86.38 608 VAL A CA 1
ATOM 4883 C C . VAL A 1 608 ? -45.184 6.892 35.890 1.00 86.38 608 VAL A C 1
ATOM 4885 O O . VAL A 1 608 ? -45.139 6.066 34.965 1.00 86.38 608 VAL A O 1
ATOM 4888 N N . PRO A 1 609 ? -46.330 7.529 36.224 1.00 83.00 609 PRO A N 1
ATOM 4889 C CA . PRO A 1 609 ? -46.551 8.493 37.321 1.00 83.00 609 PRO A CA 1
ATOM 4890 C C . PRO A 1 609 ? -46.302 7.907 38.724 1.00 83.00 609 PRO A C 1
ATOM 4892 O O . PRO A 1 609 ? -46.363 6.693 38.907 1.00 83.00 609 PRO A O 1
ATOM 4895 N N . ALA A 1 610 ? -46.032 8.758 39.721 1.00 78.06 610 ALA A N 1
ATOM 4896 C CA . ALA A 1 610 ? -45.774 8.305 41.090 1.00 78.06 610 ALA A CA 1
ATOM 4897 C C . ALA A 1 610 ? -46.935 7.434 41.614 1.00 78.06 610 ALA A C 1
ATOM 4899 O O . ALA A 1 610 ? -48.097 7.833 41.555 1.00 78.06 610 ALA A O 1
ATOM 4900 N N . GLY A 1 611 ? -46.614 6.232 42.102 1.00 73.62 611 GLY A N 1
ATOM 4901 C CA . GLY A 1 611 ? -47.592 5.226 42.535 1.00 73.62 611 GLY A CA 1
ATOM 4902 C C . GLY A 1 611 ? -47.995 4.198 41.467 1.00 73.62 611 GLY A C 1
ATOM 4903 O O . GLY A 1 611 ? -48.527 3.150 41.827 1.00 73.62 611 GLY A O 1
ATOM 4904 N N . ASP A 1 612 ? -47.688 4.425 40.184 1.00 83.75 612 ASP A N 1
ATOM 4905 C CA . ASP A 1 612 ? -47.909 3.464 39.090 1.00 83.75 612 ASP A CA 1
ATOM 4906 C C . ASP A 1 612 ? -46.733 2.478 38.972 1.00 83.75 612 ASP A C 1
ATOM 4908 O O . ASP A 1 612 ? -45.946 2.497 38.021 1.00 83.75 612 ASP A O 1
ATOM 4912 N N . CYS A 1 613 ? -46.569 1.651 40.004 1.00 84.81 613 CYS A N 1
ATOM 4913 C CA . CYS A 1 613 ? -45.488 0.677 40.104 1.00 84.81 613 CYS A CA 1
ATOM 4914 C C . CYS A 1 613 ? -45.961 -0.725 39.725 1.00 84.81 613 CYS A C 1
ATOM 4916 O O . CYS A 1 613 ? -46.982 -1.206 40.220 1.00 84.81 613 CYS A O 1
ATOM 4918 N N . LEU A 1 614 ? -45.161 -1.416 38.917 1.00 90.94 614 LEU A N 1
ATOM 4919 C CA . LEU A 1 614 ? -45.343 -2.843 38.678 1.00 90.94 614 LEU A CA 1
ATOM 4920 C C . LEU A 1 614 ? -44.814 -3.673 39.867 1.00 90.94 614 LEU A C 1
ATOM 4922 O O . LEU A 1 614 ? -44.203 -3.149 40.804 1.00 90.94 614 LEU A O 1
ATOM 4926 N N . GLY A 1 615 ? -45.109 -4.973 39.856 1.00 91.44 615 GLY A N 1
ATOM 4927 C CA . GLY A 1 615 ? -44.646 -5.927 40.860 1.00 91.44 615 GLY A CA 1
ATOM 4928 C C . GLY A 1 615 ? -43.145 -6.213 40.773 1.00 91.44 615 GLY A C 1
ATOM 4929 O O . GLY A 1 615 ? -42.422 -5.646 39.959 1.00 91.44 615 GLY A O 1
ATOM 4930 N N . THR A 1 616 ? -42.666 -7.104 41.638 1.00 95.12 616 THR A N 1
ATOM 4931 C CA . THR A 1 616 ? -41.250 -7.499 41.688 1.00 95.12 616 THR A CA 1
ATOM 4932 C C . THR A 1 616 ? -40.811 -8.203 40.398 1.00 95.12 616 THR A C 1
ATOM 4934 O O . THR A 1 616 ? -41.541 -9.041 39.870 1.00 95.12 616 THR A O 1
ATOM 4937 N N . GLY A 1 617 ? -39.602 -7.876 39.929 1.00 93.12 617 GLY A N 1
ATOM 4938 C CA . GLY A 1 617 ? -38.899 -8.485 38.791 1.00 93.12 617 GLY A CA 1
ATOM 4939 C C . GLY A 1 617 ? -39.232 -7.903 37.417 1.00 93.12 617 GLY A C 1
ATOM 4940 O O . GLY A 1 617 ? -38.794 -8.444 36.402 1.00 93.12 617 GLY A O 1
ATOM 4941 N N . VAL A 1 618 ? -39.984 -6.802 37.366 1.00 94.00 618 VAL A N 1
ATOM 4942 C CA . VAL A 1 618 ? -40.366 -6.119 36.124 1.00 94.00 618 VAL A CA 1
ATOM 4943 C C . VAL A 1 618 ? -40.133 -4.609 36.231 1.00 94.00 618 VAL A C 1
ATOM 4945 O O . VAL A 1 618 ? -40.350 -4.001 37.276 1.00 94.00 618 VAL A O 1
ATOM 4948 N N . HIS A 1 619 ? -39.707 -3.982 35.136 1.00 93.25 619 HIS A N 1
ATOM 4949 C CA . HIS A 1 619 ? -39.378 -2.560 35.075 1.00 93.25 619 HIS A CA 1
ATOM 4950 C C . HIS A 1 619 ? -40.067 -1.878 33.895 1.00 93.25 619 HIS A C 1
ATOM 4952 O O . HIS A 1 619 ? -39.831 -2.211 32.735 1.00 93.25 619 HIS A O 1
ATOM 4958 N N . LYS A 1 620 ? -40.941 -0.913 34.181 1.00 92.56 620 LYS A N 1
ATOM 4959 C CA . LYS A 1 620 ? -41.677 -0.164 33.160 1.00 92.56 620 LYS A CA 1
ATOM 4960 C C . LYS A 1 620 ? -40.785 0.931 32.572 1.00 92.56 620 LYS A C 1
ATOM 4962 O O . LYS A 1 620 ? -40.505 1.918 33.240 1.00 92.56 620 LYS A O 1
ATOM 4967 N N . VAL A 1 621 ? -40.406 0.787 31.303 1.00 91.06 621 VAL A N 1
ATOM 4968 C CA . VAL A 1 621 ? -39.502 1.723 30.600 1.00 91.06 621 VAL A CA 1
ATOM 4969 C C . VAL A 1 621 ? -40.247 2.686 29.672 1.00 91.06 621 VAL A C 1
ATOM 4971 O O . VAL A 1 621 ? -39.644 3.358 28.843 1.00 91.06 621 VAL A O 1
ATOM 4974 N N . SER A 1 622 ? -41.574 2.785 29.796 1.00 87.31 622 SER A N 1
ATOM 4975 C CA . SER A 1 622 ? -42.402 3.628 28.923 1.00 87.31 622 SER A CA 1
ATOM 4976 C C . SER A 1 622 ? -41.931 5.082 28.848 1.00 87.31 622 SER A C 1
ATOM 4978 O O . SER A 1 622 ? -42.013 5.691 27.786 1.00 87.31 622 SER A O 1
ATOM 4980 N N . VAL A 1 623 ? -41.411 5.633 29.948 1.00 86.38 623 VAL A N 1
ATOM 4981 C CA . VAL A 1 623 ? -40.983 7.039 30.034 1.00 86.38 623 VAL A CA 1
ATOM 4982 C C . VAL A 1 623 ? -39.797 7.388 29.138 1.00 86.38 623 VAL A C 1
ATOM 4984 O O . VAL A 1 623 ? -39.763 8.482 28.589 1.00 86.38 623 VAL A O 1
ATOM 4987 N N . CYS A 1 624 ? -38.868 6.456 28.932 1.00 85.00 624 CYS A N 1
ATOM 4988 C CA . CYS A 1 624 ? -37.709 6.642 28.056 1.00 85.00 624 CYS A CA 1
ATOM 4989 C C . CYS A 1 624 ? -37.917 6.020 26.662 1.00 85.00 624 CYS A C 1
ATOM 4991 O O . CYS A 1 624 ? -37.006 6.000 25.838 1.00 85.00 624 CYS A O 1
ATOM 4993 N N . ARG A 1 625 ? -39.114 5.477 26.396 1.00 83.88 625 ARG A N 1
ATOM 4994 C CA . ARG A 1 625 ? -39.516 4.856 25.123 1.00 83.88 625 ARG A CA 1
ATOM 4995 C C . ARG A 1 625 ? -40.742 5.549 24.534 1.00 83.88 625 ARG A C 1
ATOM 4997 O O . ARG A 1 625 ? -41.648 4.885 24.040 1.00 83.88 625 ARG A O 1
ATOM 5004 N N . GLU A 1 626 ? -40.791 6.875 24.653 1.00 77.88 626 GLU A N 1
ATOM 5005 C CA . GLU A 1 626 ? -41.820 7.728 24.035 1.00 77.88 626 GLU A CA 1
ATOM 5006 C C . GLU A 1 626 ? -43.266 7.303 24.373 1.00 77.88 626 GLU A C 1
ATOM 5008 O O . GLU A 1 626 ? -44.193 7.436 23.577 1.00 77.88 626 GLU A O 1
ATOM 5013 N N . GLY A 1 627 ? -43.478 6.758 25.576 1.00 80.19 627 GLY A N 1
ATOM 5014 C CA . GLY A 1 627 ? -44.786 6.302 26.049 1.00 80.19 627 GLY A CA 1
ATOM 5015 C C . GLY A 1 627 ? -45.188 4.893 25.601 1.00 80.19 627 GLY A C 1
ATOM 5016 O O . GLY A 1 627 ? -46.277 4.440 25.963 1.00 80.19 627 GLY A O 1
ATOM 5017 N N . ALA A 1 628 ? -44.337 4.166 24.869 1.00 83.25 628 ALA A N 1
ATOM 5018 C CA . ALA A 1 628 ? -44.614 2.789 24.472 1.00 83.25 628 ALA A CA 1
ATOM 5019 C C . ALA A 1 628 ? -44.836 1.887 25.710 1.00 83.25 628 ALA A C 1
ATOM 5021 O O . ALA A 1 628 ? -44.104 2.003 26.699 1.00 83.25 628 ALA A O 1
ATOM 5022 N N . PRO A 1 629 ? -45.814 0.959 25.699 1.00 88.25 629 PRO A N 1
ATOM 5023 C CA . PRO A 1 629 ? -46.171 0.129 26.857 1.00 88.25 629 PRO A CA 1
ATOM 5024 C C . PRO A 1 629 ? -45.176 -1.026 27.101 1.00 88.25 629 PRO A C 1
ATOM 5026 O O . PRO A 1 629 ? -45.585 -2.165 27.316 1.00 88.25 629 PRO A O 1
ATOM 5029 N N . ILE A 1 630 ? -43.872 -0.740 27.039 1.00 89.69 630 ILE A N 1
ATOM 5030 C CA . ILE A 1 630 ? -42.776 -1.705 27.154 1.00 89.69 630 ILE A CA 1
ATOM 5031 C C . ILE A 1 630 ? -42.346 -1.875 28.611 1.00 89.69 630 ILE A C 1
ATOM 5033 O O . ILE A 1 630 ? -42.190 -0.909 29.364 1.00 89.69 630 ILE A O 1
ATOM 5037 N N . VAL A 1 631 ? -42.126 -3.131 28.987 1.00 92.94 631 VAL A N 1
ATOM 5038 C CA . VAL A 1 631 ? -41.644 -3.554 30.300 1.00 92.94 631 VAL A CA 1
ATOM 5039 C C . VAL A 1 631 ? -40.444 -4.469 30.114 1.00 92.94 631 VAL A C 1
ATOM 5041 O O . VAL A 1 631 ? -40.503 -5.420 29.338 1.00 92.94 631 VAL A O 1
ATOM 5044 N N . VAL A 1 632 ? -39.369 -4.214 30.847 1.00 93.31 632 VAL A N 1
ATOM 5045 C CA . VAL A 1 632 ? -38.160 -5.036 30.840 1.00 93.31 632 VAL A CA 1
ATOM 5046 C C . VAL A 1 632 ? -38.146 -5.948 32.066 1.00 93.31 632 VAL A C 1
ATOM 5048 O O . VAL A 1 632 ? -38.504 -5.525 33.162 1.00 93.31 632 VAL A O 1
ATOM 5051 N N . SER A 1 633 ? -37.748 -7.203 31.893 1.00 94.50 633 SER A N 1
ATOM 5052 C CA . SER A 1 633 ? -37.514 -8.167 32.979 1.00 94.50 633 SER A CA 1
ATOM 5053 C C . SER A 1 633 ? -36.284 -9.016 32.665 1.00 94.50 633 SER A C 1
ATOM 5055 O O . SER A 1 633 ? -35.714 -8.899 31.579 1.00 94.50 633 SER A O 1
ATOM 5057 N N . PHE A 1 634 ? -35.883 -9.917 33.559 1.00 93.94 634 PHE A N 1
ATOM 5058 C CA . PHE A 1 634 ? -35.015 -11.024 33.149 1.00 93.94 634 PHE A CA 1
ATOM 5059 C C . PHE A 1 634 ? -35.823 -12.075 32.352 1.00 93.94 634 PHE A C 1
ATOM 5061 O O . PHE A 1 634 ? -37.059 -12.109 32.466 1.00 93.94 634 PHE A O 1
ATOM 5068 N N . PRO A 1 635 ? -35.172 -12.895 31.499 1.00 95.25 635 PRO A N 1
ATOM 5069 C CA . PRO A 1 635 ? -35.847 -13.914 30.697 1.00 95.25 635 PRO A CA 1
ATOM 5070 C C . PRO A 1 635 ? -36.719 -14.861 31.516 1.00 95.25 635 PRO A C 1
ATOM 5072 O O . PRO A 1 635 ? -36.399 -15.209 32.651 1.00 95.25 635 PRO A O 1
ATOM 5075 N N . HIS A 1 636 ? -37.850 -15.250 30.930 1.00 95.19 636 HIS A N 1
ATOM 5076 C CA . HIS A 1 636 ? -38.888 -16.065 31.558 1.00 95.19 636 HIS A CA 1
ATOM 5077 C C . HIS A 1 636 ? -39.350 -15.539 32.923 1.00 95.19 636 HIS A C 1
ATOM 5079 O O . HIS A 1 636 ? -39.793 -16.315 33.765 1.00 95.19 636 HIS A O 1
ATOM 5085 N N . PHE A 1 637 ? -39.247 -14.221 33.135 1.00 95.88 637 PHE A N 1
ATOM 5086 C CA . PHE A 1 637 ? -39.538 -13.577 34.414 1.00 95.88 637 PHE A CA 1
ATOM 5087 C C . PHE A 1 637 ? -38.709 -14.152 35.579 1.00 95.88 637 PHE A C 1
ATOM 5089 O O . PHE A 1 637 ? -39.178 -14.230 36.714 1.00 95.88 637 PHE A O 1
ATOM 5096 N N . TYR A 1 638 ? -37.458 -14.547 35.314 1.00 94.81 638 TYR A N 1
ATOM 5097 C CA . TYR A 1 638 ? -36.501 -14.918 36.356 1.00 94.81 638 TYR A CA 1
ATOM 5098 C C . TYR A 1 638 ? -36.389 -13.795 37.408 1.00 94.81 638 TYR A C 1
ATOM 5100 O O . TYR A 1 638 ? -36.305 -12.619 37.060 1.00 94.81 638 TYR A O 1
ATOM 5108 N N . GLN A 1 639 ? -36.438 -14.163 38.695 1.00 93.44 639 GLN A N 1
ATOM 5109 C CA . GLN A 1 639 ? -36.537 -13.258 39.858 1.00 93.44 639 GLN A CA 1
ATOM 5110 C C . GLN A 1 639 ? -37.820 -12.400 39.959 1.00 93.44 639 GLN A C 1
ATOM 5112 O O . GLN A 1 639 ? -37.886 -11.512 40.812 1.00 93.44 639 GLN A O 1
ATOM 5117 N N . ALA A 1 640 ? -38.849 -12.646 39.143 1.00 94.94 640 ALA A N 1
ATOM 5118 C CA . ALA A 1 640 ? -40.126 -11.944 39.251 1.00 94.94 640 ALA A CA 1
ATOM 5119 C C . ALA A 1 640 ? -41.162 -12.683 40.102 1.00 94.94 640 ALA A C 1
ATOM 5121 O O . ALA A 1 640 ? -41.007 -13.853 40.453 1.00 94.94 640 ALA A O 1
ATOM 5122 N N . ASP A 1 641 ? -42.243 -11.972 40.421 1.00 93.69 641 ASP A N 1
ATOM 5123 C CA . ASP A 1 641 ? -43.394 -12.537 41.120 1.00 93.69 641 ASP A CA 1
ATOM 5124 C C . ASP A 1 641 ? -43.988 -13.736 40.340 1.00 93.69 641 ASP A C 1
ATOM 5126 O O . ASP A 1 641 ? -44.242 -13.606 39.133 1.00 93.69 641 ASP A O 1
ATOM 5130 N N . PRO A 1 642 ? -44.262 -14.885 40.998 1.00 92.62 642 PRO A N 1
ATOM 5131 C CA . PRO A 1 642 ? -44.921 -16.038 40.383 1.00 92.62 642 PRO A CA 1
ATOM 5132 C C . PRO A 1 642 ? -46.220 -15.710 39.641 1.00 92.62 642 PRO A C 1
ATOM 5134 O O . PRO A 1 642 ? -46.575 -16.426 38.708 1.00 92.62 642 PRO A O 1
ATOM 5137 N N . ALA A 1 643 ? -46.916 -14.627 40.001 1.00 92.19 643 ALA A N 1
ATOM 5138 C CA . ALA A 1 643 ? -48.098 -14.164 39.281 1.00 92.19 643 ALA A CA 1
ATOM 5139 C C . ALA A 1 643 ? -47.828 -13.897 37.787 1.00 92.19 643 ALA A C 1
ATOM 5141 O O . ALA A 1 643 ? -48.687 -14.195 36.960 1.00 92.19 643 ALA A O 1
ATOM 5142 N N . TYR A 1 644 ? -46.644 -13.389 37.423 1.00 93.25 644 TYR A N 1
ATOM 5143 C CA . TYR A 1 644 ? -46.282 -13.143 36.020 1.00 93.25 644 TYR A CA 1
ATOM 5144 C C . TYR A 1 644 ? -45.976 -14.434 35.258 1.00 93.25 644 TYR A C 1
ATOM 5146 O O . TYR A 1 644 ? -46.338 -14.561 34.092 1.00 93.25 644 TYR A O 1
ATOM 5154 N N . ILE A 1 645 ? -45.353 -15.402 35.931 1.00 93.19 645 ILE A N 1
ATOM 5155 C CA . ILE A 1 645 ? -45.009 -16.711 35.361 1.00 93.19 645 ILE A CA 1
ATOM 5156 C C . ILE A 1 645 ? -46.283 -17.538 35.144 1.00 93.19 645 ILE A C 1
ATOM 5158 O O . ILE A 1 645 ? -46.497 -18.078 34.065 1.00 93.19 645 ILE A O 1
ATOM 5162 N N . ASN A 1 646 ? -47.171 -17.571 36.141 1.00 92.44 646 ASN A N 1
ATOM 5163 C CA . ASN A 1 646 ? -48.415 -18.344 36.110 1.00 92.44 646 ASN A CA 1
ATOM 5164 C C . ASN A 1 646 ? -49.483 -17.751 35.180 1.00 92.44 646 ASN A C 1
ATOM 5166 O O . ASN A 1 646 ? -50.472 -18.417 34.882 1.00 92.44 646 ASN A O 1
ATOM 5170 N N . ALA A 1 647 ? -49.321 -16.500 34.741 1.00 90.69 647 ALA A N 1
ATOM 5171 C CA . ALA A 1 647 ? -50.261 -15.866 33.825 1.00 90.69 647 ALA A CA 1
ATOM 5172 C C . ALA A 1 647 ? -50.130 -16.372 32.376 1.00 90.69 647 ALA A C 1
ATOM 5174 O O . ALA A 1 647 ? -51.020 -16.094 31.570 1.00 90.69 647 ALA A O 1
ATOM 5175 N N . ILE A 1 648 ? -49.021 -17.040 32.017 1.00 90.62 648 ILE A N 1
ATOM 5176 C CA . ILE A 1 648 ? -48.702 -17.415 30.633 1.00 90.62 648 ILE A CA 1
ATOM 5177 C C . ILE A 1 648 ? -48.042 -18.796 30.589 1.00 90.62 648 ILE A C 1
ATOM 5179 O O . ILE A 1 648 ? -46.939 -18.994 31.098 1.00 90.62 648 ILE A O 1
ATOM 5183 N N . ASP A 1 649 ? -48.692 -19.737 29.906 1.00 88.69 649 ASP A N 1
ATOM 5184 C CA . ASP A 1 649 ? -48.160 -21.084 29.707 1.00 88.69 649 ASP A CA 1
ATOM 5185 C C . ASP A 1 649 ? -46.858 -21.070 28.885 1.00 88.69 649 ASP A C 1
ATOM 5187 O O . ASP A 1 649 ? -46.725 -20.348 27.895 1.00 88.69 649 ASP A O 1
ATOM 5191 N N . GLY A 1 650 ? -45.900 -21.919 29.271 1.00 88.62 650 GLY A N 1
ATOM 5192 C CA . GLY A 1 650 ? -44.620 -22.093 28.568 1.00 88.62 650 GLY A CA 1
ATOM 5193 C C . GLY A 1 650 ? -43.444 -21.296 29.142 1.00 88.62 650 GLY A C 1
ATOM 5194 O O . GLY A 1 650 ? -42.337 -21.365 28.603 1.00 88.62 650 GLY A O 1
ATOM 5195 N N . LEU A 1 651 ? -43.642 -20.565 30.242 1.00 92.50 651 LEU A N 1
ATOM 5196 C CA . LEU A 1 651 ? -42.563 -19.882 30.952 1.00 92.50 651 LEU A CA 1
ATOM 5197 C C . LEU A 1 651 ? -41.883 -20.806 31.970 1.00 92.50 651 LEU A C 1
ATOM 5199 O O . LEU A 1 651 ? -42.543 -21.366 32.837 1.00 92.50 651 LEU A O 1
ATOM 5203 N N . ASN A 1 652 ? -40.556 -20.942 31.884 1.00 93.12 652 ASN A N 1
ATOM 5204 C CA . ASN A 1 652 ? -39.766 -21.784 32.779 1.00 93.12 652 ASN A CA 1
ATOM 5205 C C . ASN A 1 652 ? -38.522 -21.022 33.278 1.00 93.12 652 ASN A C 1
ATOM 5207 O O . ASN A 1 652 ? -37.456 -21.146 32.677 1.00 93.12 652 ASN A O 1
ATOM 5211 N N . PRO A 1 653 ? -38.633 -20.171 34.314 1.00 93.44 653 PRO A N 1
ATOM 5212 C CA . PRO A 1 653 ? -37.487 -19.437 34.842 1.00 93.44 653 PRO A CA 1
ATOM 5213 C C . PRO A 1 653 ? -36.409 -20.402 35.356 1.00 93.44 653 PRO A C 1
ATOM 5215 O O . PRO A 1 653 ? -36.676 -21.283 36.168 1.00 93.44 653 PRO A O 1
ATOM 5218 N N . ASN A 1 654 ? -35.171 -20.209 34.907 1.00 93.56 654 ASN A N 1
ATOM 5219 C CA . ASN A 1 654 ? -34.024 -21.038 35.234 1.00 93.56 654 ASN A CA 1
ATOM 5220 C C . ASN A 1 654 ? -32.830 -20.112 35.481 1.00 93.56 654 ASN A C 1
ATOM 5222 O O . ASN A 1 654 ? -32.559 -19.227 34.672 1.00 93.56 654 ASN A O 1
ATOM 5226 N N . LYS A 1 655 ? -32.121 -20.305 36.595 1.00 90.12 655 LYS A N 1
ATOM 5227 C CA . LYS A 1 655 ? -30.984 -19.454 36.958 1.00 90.12 655 LYS A CA 1
ATOM 5228 C C . LYS A 1 655 ? -29.867 -19.498 35.907 1.00 90.12 655 LYS A C 1
ATOM 5230 O O . LYS A 1 655 ? -29.451 -18.457 35.417 1.00 90.12 655 LYS A O 1
ATOM 5235 N N . GLU A 1 656 ? -29.417 -20.680 35.509 1.00 87.00 656 GLU A N 1
ATOM 5236 C CA . GLU A 1 656 ? -28.295 -20.852 34.573 1.00 87.00 656 GLU A CA 1
ATOM 5237 C C . GLU A 1 656 ? -28.598 -20.270 33.180 1.00 87.00 656 GLU A C 1
ATOM 5239 O O . GLU A 1 656 ? -27.740 -19.649 32.538 1.00 87.00 656 GLU A O 1
ATOM 5244 N N . GLU A 1 657 ? -29.842 -20.410 32.721 1.00 86.81 657 GLU A N 1
ATOM 5245 C CA . GLU A 1 657 ? -30.271 -19.960 31.393 1.00 86.81 657 GLU A CA 1
ATOM 5246 C C . GLU A 1 657 ? -30.747 -18.504 31.350 1.00 86.81 657 GLU A C 1
ATOM 5248 O O . GLU A 1 657 ? -30.667 -17.882 30.287 1.00 86.81 657 GLU A O 1
ATOM 5253 N N . HIS A 1 658 ? -31.211 -17.935 32.469 1.00 93.50 658 HIS A N 1
ATOM 5254 C CA . HIS A 1 658 ? -31.888 -16.630 32.487 1.00 93.50 658 HIS A CA 1
ATOM 5255 C C . HIS A 1 658 ? -31.247 -15.577 33.401 1.00 93.50 658 HIS A C 1
ATOM 5257 O O . HIS A 1 658 ? -31.636 -14.412 33.341 1.00 93.50 658 HIS A O 1
ATOM 5263 N N . GLU A 1 659 ? -30.234 -15.917 34.197 1.00 92.38 659 GLU A N 1
ATOM 5264 C CA . GLU A 1 659 ? -29.500 -14.928 34.993 1.00 92.38 659 GLU A CA 1
ATOM 5265 C C . GLU A 1 659 ? -28.609 -14.042 34.113 1.00 92.38 659 GLU A C 1
ATOM 5267 O O . GLU A 1 659 ? -27.944 -14.525 33.191 1.00 92.38 659 GLU A O 1
ATOM 5272 N N . THR A 1 660 ? -28.604 -12.740 34.407 1.00 90.19 660 THR A N 1
ATOM 5273 C CA . THR A 1 660 ? -27.584 -11.803 33.921 1.00 90.19 660 THR A CA 1
ATOM 5274 C C . THR A 1 660 ? -26.416 -11.822 34.893 1.00 90.19 660 THR A C 1
ATOM 5276 O O . THR A 1 660 ? -26.632 -11.685 36.094 1.00 90.19 660 THR A O 1
ATOM 5279 N N . TYR A 1 661 ? -25.193 -11.964 34.394 1.00 93.62 661 TYR A N 1
ATOM 5280 C CA . TYR A 1 661 ? -24.003 -11.992 35.240 1.00 93.62 661 TYR A CA 1
ATOM 5281 C C . TYR A 1 661 ? -22.766 -11.448 34.524 1.00 93.62 661 TYR A C 1
ATOM 5283 O O . TYR A 1 661 ? -22.699 -11.380 33.292 1.00 93.62 661 TYR A O 1
ATOM 5291 N N . LEU A 1 662 ? -21.764 -11.102 35.323 1.00 94.06 662 LEU A N 1
ATOM 5292 C CA . LEU A 1 662 ? -20.473 -10.594 34.903 1.00 94.06 662 LEU A CA 1
ATOM 5293 C C . LEU A 1 662 ? -19.370 -11.261 35.727 1.00 94.06 662 LEU A C 1
ATOM 5295 O O . LEU A 1 662 ? -19.334 -11.127 36.942 1.00 94.06 662 LEU A O 1
ATOM 5299 N N . ASP A 1 663 ? -18.468 -11.972 35.070 1.00 94.19 663 ASP A N 1
ATOM 5300 C CA . ASP A 1 663 ? -17.314 -12.607 35.693 1.00 94.19 663 ASP A CA 1
ATOM 5301 C C . ASP A 1 663 ? -16.107 -11.680 35.495 1.00 94.19 663 ASP A C 1
ATOM 5303 O O . ASP A 1 663 ? -15.611 -11.547 34.375 1.00 94.19 663 ASP A O 1
ATOM 5307 N N . LEU A 1 664 ? -15.658 -11.018 36.561 1.00 90.75 664 LEU A N 1
ATOM 5308 C CA . LEU A 1 664 ? -14.594 -10.010 36.551 1.00 90.75 664 LEU A CA 1
ATOM 5309 C C . LEU A 1 664 ? -13.283 -10.559 37.101 1.00 90.75 664 LEU A C 1
ATOM 5311 O O . LEU A 1 664 ? -13.269 -11.202 38.148 1.00 90.75 664 LEU A O 1
ATOM 5315 N N . GLN A 1 665 ? -12.159 -10.251 36.459 1.00 91.38 665 GLN A N 1
ATOM 5316 C CA . GLN A 1 665 ? -10.857 -10.535 37.052 1.00 91.38 665 GLN A CA 1
ATOM 5317 C C . GLN A 1 665 ? -10.600 -9.545 38.203 1.00 91.38 665 GLN A C 1
ATOM 5319 O O . GLN A 1 665 ? -10.621 -8.333 37.981 1.00 91.38 665 GLN A O 1
ATOM 5324 N N . PRO A 1 666 ? -10.354 -10.026 39.434 1.00 84.69 666 PRO A N 1
ATOM 5325 C CA . PRO A 1 666 ? -10.397 -9.176 40.621 1.00 84.69 666 PRO A CA 1
ATOM 5326 C C . PRO A 1 666 ? -9.262 -8.152 40.712 1.00 84.69 666 PRO A C 1
ATOM 5328 O O . PRO A 1 666 ? -9.418 -7.102 41.316 1.00 84.69 666 PRO A O 1
ATOM 5331 N N . THR A 1 667 ? -8.101 -8.425 40.128 1.00 78.12 667 THR A N 1
ATOM 5332 C CA . THR A 1 667 ? -6.946 -7.520 40.188 1.00 78.12 667 THR A CA 1
ATOM 5333 C C . THR A 1 667 ? -7.086 -6.357 39.211 1.00 78.12 667 THR A C 1
ATOM 5335 O O . THR A 1 667 ? -6.738 -5.232 39.552 1.00 78.12 667 THR A O 1
ATOM 5338 N N . THR A 1 668 ? -7.596 -6.613 38.010 1.00 80.31 668 THR A N 1
ATOM 5339 C CA . THR A 1 668 ? -7.623 -5.666 36.893 1.00 80.31 668 THR A CA 1
ATOM 5340 C C . THR A 1 668 ? -8.985 -5.016 36.688 1.00 80.31 668 THR A C 1
ATOM 5342 O O . THR A 1 668 ? -9.043 -3.989 36.026 1.00 80.31 668 THR A O 1
ATOM 5345 N N . GLY A 1 669 ? -10.067 -5.598 37.216 1.00 79.81 669 GLY A N 1
ATOM 5346 C CA . GLY A 1 669 ? -11.434 -5.124 36.973 1.00 79.81 669 GLY A CA 1
ATOM 5347 C C . GLY A 1 669 ? -11.967 -5.456 35.574 1.00 79.81 669 GLY A C 1
ATOM 5348 O O . GLY A 1 669 ? -13.037 -4.993 35.186 1.00 79.81 669 GLY A O 1
ATOM 5349 N N . VAL A 1 670 ? -11.242 -6.267 34.794 1.00 84.75 670 VAL A N 1
ATOM 5350 C CA . VAL A 1 670 ? -11.609 -6.596 33.409 1.00 84.75 670 VAL A CA 1
ATOM 5351 C C . VAL A 1 670 ? -12.618 -7.753 33.369 1.00 84.75 670 VAL A C 1
ATOM 5353 O O . VAL A 1 670 ? -12.362 -8.799 33.977 1.00 84.75 670 VAL A O 1
ATOM 5356 N N . PRO A 1 671 ? -13.730 -7.635 32.617 1.00 85.75 671 PRO A N 1
ATOM 5357 C CA . PRO A 1 671 ? -14.640 -8.751 32.376 1.00 85.75 671 PRO A CA 1
ATOM 5358 C C . PRO A 1 671 ? -14.003 -9.906 31.597 1.00 85.75 671 PRO A C 1
ATOM 5360 O O . PRO A 1 671 ? -13.552 -9.740 30.466 1.00 85.75 671 PRO A O 1
ATOM 5363 N N . ILE A 1 672 ? -14.033 -11.108 32.177 1.00 87.12 672 ILE A N 1
ATOM 5364 C CA . ILE A 1 672 ? -13.631 -12.365 31.525 1.00 87.12 672 ILE A CA 1
ATOM 5365 C C . ILE A 1 672 ? -14.801 -13.013 30.789 1.00 87.12 672 ILE A C 1
ATOM 5367 O O . ILE A 1 672 ? -14.659 -13.634 29.734 1.00 87.12 672 ILE A O 1
ATOM 5371 N N . ARG A 1 673 ? -15.995 -12.918 31.367 1.00 89.62 673 ARG A N 1
ATOM 5372 C CA . ARG A 1 673 ? -17.216 -13.445 30.766 1.00 89.62 673 ARG A CA 1
ATOM 5373 C C . ARG A 1 673 ? -18.389 -12.595 31.203 1.00 89.62 673 ARG A C 1
ATOM 5375 O O . ARG A 1 673 ? -18.659 -12.488 32.386 1.00 89.62 673 ARG A O 1
ATOM 5382 N N . ALA A 1 674 ? -19.103 -12.028 30.247 1.00 86.75 674 ALA A N 1
ATOM 5383 C CA . ALA A 1 674 ? -20.309 -11.255 30.479 1.00 86.75 674 ALA A CA 1
ATOM 5384 C C . ALA A 1 674 ? -21.491 -11.967 29.825 1.00 86.75 674 ALA A C 1
ATOM 5386 O O . ALA A 1 674 ? -21.398 -12.426 28.684 1.00 86.75 674 ALA A O 1
ATOM 5387 N N . CYS A 1 675 ? -22.610 -12.053 30.531 1.00 87.00 675 CYS A N 1
ATOM 5388 C CA . CYS A 1 675 ? -23.872 -12.504 29.971 1.00 87.00 675 CYS A CA 1
ATOM 5389 C C . CYS A 1 675 ? -24.961 -11.510 30.368 1.00 87.00 675 CYS A C 1
ATOM 5391 O O . CYS A 1 675 ? -25.429 -11.511 31.504 1.00 87.00 675 CYS A O 1
ATOM 5393 N N . LYS A 1 676 ? -25.347 -10.646 29.428 1.00 84.81 676 LYS A N 1
ATOM 5394 C CA . LYS A 1 676 ? -26.430 -9.673 29.569 1.00 84.81 676 LYS A CA 1
ATOM 5395 C C . LYS A 1 676 ? -27.693 -10.270 28.962 1.00 84.81 676 LYS A C 1
ATOM 5397 O O . LYS A 1 676 ? -27.772 -10.515 27.758 1.00 84.81 676 LYS A O 1
ATOM 5402 N N . ARG A 1 677 ? -28.694 -10.517 29.803 1.00 87.75 677 ARG A N 1
ATOM 5403 C CA .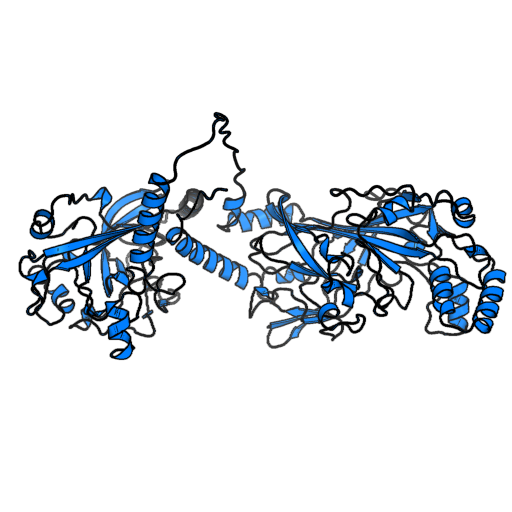 ARG A 1 677 ? -29.969 -11.107 29.398 1.00 87.75 677 ARG A CA 1
ATOM 5404 C C . ARG A 1 677 ? -31.124 -10.213 29.817 1.00 87.75 677 ARG A C 1
ATOM 5406 O O . ARG A 1 677 ? -31.307 -9.936 30.997 1.00 87.75 677 ARG A O 1
ATOM 5413 N N . ALA A 1 678 ? -31.934 -9.793 28.854 1.00 90.31 678 ALA A N 1
ATOM 5414 C CA . ALA A 1 678 ? -33.072 -8.915 29.101 1.00 90.31 678 ALA A CA 1
ATOM 5415 C C . ALA A 1 678 ? -34.274 -9.358 28.275 1.00 90.31 678 ALA A C 1
ATOM 5417 O O . ALA A 1 678 ? -34.144 -9.671 27.096 1.00 90.31 678 ALA A O 1
ATOM 5418 N N . GLN A 1 679 ? -35.451 -9.371 28.881 1.00 92.75 679 GLN A N 1
ATOM 5419 C CA . GLN A 1 679 ? -36.709 -9.703 28.234 1.00 92.75 679 GLN A CA 1
ATOM 5420 C C . GLN A 1 679 ? -37.528 -8.446 28.006 1.00 92.75 679 GLN A C 1
ATOM 5422 O O . GLN A 1 679 ? -37.795 -7.692 28.939 1.00 92.75 679 GLN A O 1
ATOM 5427 N N . LEU A 1 680 ? -37.937 -8.247 26.757 1.00 91.44 680 LEU A N 1
ATOM 5428 C CA . LEU A 1 680 ? -38.892 -7.230 26.365 1.00 91.44 680 LEU A CA 1
ATOM 5429 C C . LEU A 1 680 ? -40.294 -7.813 26.470 1.00 91.44 680 LEU A C 1
ATOM 5431 O O . LEU A 1 680 ? -40.626 -8.833 25.858 1.00 91.44 680 LEU A O 1
ATOM 5435 N N . ASN A 1 681 ? -41.121 -7.124 27.235 1.00 93.69 681 ASN A N 1
ATOM 5436 C CA . ASN A 1 681 ? -42.513 -7.447 27.452 1.00 93.69 681 ASN A CA 1
ATOM 5437 C C . ASN A 1 681 ? -43.378 -6.239 27.092 1.00 93.69 681 ASN A C 1
ATOM 5439 O O . ASN A 1 681 ? -42.903 -5.102 27.058 1.00 93.69 681 ASN A O 1
ATOM 5443 N N . MET A 1 682 ? -44.663 -6.477 26.870 1.00 91.19 682 MET A N 1
ATOM 5444 C CA . MET A 1 682 ? -45.643 -5.434 26.604 1.00 91.19 682 MET A CA 1
ATOM 5445 C C . MET A 1 682 ? -46.827 -5.555 27.551 1.00 91.19 682 MET A C 1
ATOM 5447 O O . MET A 1 682 ? -47.326 -6.648 27.813 1.00 91.19 682 MET A O 1
ATOM 5451 N N . ILE A 1 683 ? -47.294 -4.416 28.054 1.00 91.12 683 ILE A N 1
ATOM 5452 C CA . ILE A 1 683 ? -48.491 -4.358 28.890 1.00 91.12 683 ILE A CA 1
ATOM 5453 C C . ILE A 1 683 ? -49.707 -4.574 27.990 1.00 91.12 683 ILE A C 1
ATOM 5455 O O . ILE A 1 683 ? -50.063 -3.706 27.190 1.00 91.12 683 ILE A O 1
ATOM 5459 N N . LEU A 1 684 ? -50.359 -5.723 28.141 1.00 89.81 684 LEU A N 1
ATOM 5460 C CA . LEU A 1 684 ? -51.661 -5.989 27.550 1.00 89.81 684 LEU A CA 1
ATOM 5461 C C . LEU A 1 684 ? -52.728 -5.614 28.567 1.00 89.81 684 LEU A C 1
ATOM 5463 O O . LEU A 1 684 ? -52.767 -6.158 29.665 1.00 89.81 684 LEU A O 1
ATOM 5467 N N . LYS A 1 685 ? -53.595 -4.673 28.201 1.00 89.56 685 LYS A N 1
ATOM 5468 C CA . LYS A 1 685 ? -54.732 -4.263 29.025 1.00 89.56 685 LYS A CA 1
ATOM 5469 C C . LYS A 1 685 ? -55.938 -3.936 28.166 1.00 89.56 685 LYS A C 1
ATOM 5471 O O . LYS A 1 685 ? -55.806 -3.688 26.962 1.00 89.56 685 LYS A O 1
ATOM 5476 N N . ARG A 1 686 ? -57.113 -3.885 28.785 1.00 90.06 686 ARG A N 1
ATOM 5477 C CA . ARG A 1 686 ? -58.313 -3.422 28.096 1.00 90.06 686 ARG A CA 1
ATOM 5478 C C . ARG A 1 686 ? -58.178 -1.929 27.798 1.00 90.06 686 ARG A C 1
ATOM 5480 O O . ARG A 1 686 ? -57.903 -1.128 28.687 1.00 90.06 686 ARG A O 1
ATOM 5487 N N . VAL A 1 687 ? -58.426 -1.538 26.549 1.00 87.06 687 VAL A N 1
ATOM 5488 C CA . VAL A 1 687 ? -58.421 -0.131 26.132 1.00 87.06 687 VAL A CA 1
ATOM 5489 C C . VAL A 1 687 ? -59.868 0.321 25.901 1.00 87.06 687 VAL A C 1
ATOM 5491 O O . VAL A 1 687 ? -60.525 -0.160 24.968 1.00 87.06 687 VAL A O 1
ATOM 5494 N N . PRO A 1 688 ? -60.410 1.226 26.742 1.00 86.44 688 PRO A N 1
ATOM 5495 C CA . PRO A 1 688 ? -61.737 1.798 26.534 1.00 86.44 688 PRO A CA 1
ATOM 5496 C C . PRO A 1 688 ? -61.870 2.394 25.126 1.00 86.44 688 PRO A C 1
ATOM 5498 O O . PRO A 1 688 ? -60.964 3.064 24.643 1.00 86.44 688 PRO A O 1
ATOM 5501 N N . GLY A 1 689 ? -62.986 2.118 24.449 1.00 84.56 689 GLY A N 1
ATOM 5502 C CA . GLY A 1 689 ? -63.214 2.560 23.066 1.00 84.56 689 GLY A CA 1
ATOM 5503 C C . GLY A 1 689 ? -62.684 1.620 21.974 1.00 84.56 689 GLY A C 1
ATOM 5504 O O . GLY A 1 689 ? -63.018 1.822 20.812 1.00 84.56 689 GLY A O 1
ATOM 5505 N N . PHE A 1 690 ? -61.951 0.550 22.317 1.00 84.88 690 PHE A N 1
ATOM 5506 C CA . PHE A 1 690 ? -61.466 -0.448 21.354 1.00 84.88 690 PHE A CA 1
ATOM 5507 C C . PHE A 1 690 ? -62.096 -1.827 21.617 1.00 84.88 690 PHE A C 1
ATOM 5509 O O . PHE A 1 690 ? -61.558 -2.604 22.415 1.00 84.88 690 PHE A O 1
ATOM 5516 N N . PRO A 1 691 ? -63.207 -2.189 20.935 1.00 86.81 691 PRO A N 1
ATOM 5517 C CA . PRO A 1 691 ? -63.965 -3.418 21.206 1.00 86.81 691 PRO A CA 1
ATOM 5518 C C . PRO A 1 691 ? -63.134 -4.705 21.153 1.00 86.81 691 PRO A C 1
ATOM 5520 O O . PRO A 1 691 ? -63.390 -5.627 21.923 1.00 86.81 691 PRO A O 1
ATOM 5523 N N . LYS A 1 692 ? -62.099 -4.748 20.302 1.00 83.88 692 LYS A N 1
ATOM 5524 C CA . LYS A 1 692 ? -61.185 -5.896 20.172 1.00 83.88 692 LYS A CA 1
ATOM 5525 C C . LYS A 1 692 ? -60.393 -6.204 21.449 1.00 83.88 692 LYS A C 1
ATOM 5527 O O . LYS A 1 692 ? -59.941 -7.327 21.610 1.00 83.88 692 LYS A O 1
ATOM 5532 N N . THR A 1 693 ? -60.253 -5.239 22.360 1.00 88.25 693 THR A N 1
ATOM 5533 C CA . THR A 1 693 ? -59.532 -5.419 23.632 1.00 88.25 693 THR A CA 1
ATOM 5534 C C . THR A 1 693 ? -60.446 -5.797 24.801 1.00 88.25 693 THR A C 1
ATOM 5536 O O . THR A 1 693 ? -59.965 -6.017 25.906 1.00 88.25 693 THR A O 1
ATOM 5539 N N . LYS A 1 694 ? -61.770 -5.889 24.584 1.00 87.38 694 LYS A N 1
ATOM 5540 C CA . LYS A 1 694 ? -62.759 -6.106 25.656 1.00 87.38 694 LYS A CA 1
ATOM 5541 C C . LYS A 1 694 ? -62.548 -7.420 26.419 1.00 87.38 694 LYS A C 1
ATOM 5543 O O . LYS A 1 694 ? -62.809 -7.447 27.615 1.00 87.38 694 LYS A O 1
ATOM 5548 N N . ASN A 1 695 ? -62.086 -8.460 25.724 1.00 87.31 695 ASN A N 1
ATOM 5549 C CA . ASN A 1 695 ? -61.905 -9.809 26.266 1.00 87.31 695 ASN A CA 1
ATOM 5550 C C . ASN A 1 695 ? -60.423 -10.176 26.476 1.00 87.31 695 ASN A C 1
ATOM 5552 O O . ASN A 1 695 ? -60.116 -11.351 26.651 1.00 87.31 695 ASN A O 1
ATOM 5556 N N . ILE A 1 696 ? -59.499 -9.211 26.397 1.00 86.88 696 ILE A N 1
ATOM 5557 C CA . ILE A 1 696 ? -58.079 -9.472 26.664 1.00 86.88 696 ILE A CA 1
ATOM 5558 C C . ILE A 1 696 ? -57.881 -9.572 28.178 1.00 86.88 696 ILE A C 1
ATOM 5560 O O . ILE A 1 696 ? -58.295 -8.676 28.912 1.00 86.88 696 ILE A O 1
ATOM 5564 N N . THR A 1 697 ? -57.230 -10.642 28.631 1.00 86.44 697 THR A N 1
ATOM 5565 C CA . THR A 1 697 ? -56.748 -10.762 30.011 1.00 86.44 697 THR A CA 1
ATOM 5566 C C . THR A 1 697 ? -55.607 -9.779 30.228 1.00 86.44 697 THR A C 1
ATOM 5568 O O . THR A 1 697 ? -54.630 -9.792 29.477 1.00 86.44 697 THR A O 1
ATOM 5571 N N . GLU A 1 698 ? -55.729 -8.915 31.236 1.00 89.00 698 GLU A N 1
ATOM 5572 C CA . GLU A 1 698 ? -54.681 -7.942 31.533 1.00 89.00 698 GLU A CA 1
ATOM 5573 C C . GLU A 1 698 ? -53.444 -8.650 32.089 1.00 89.00 698 GLU A C 1
ATOM 5575 O O . GLU A 1 698 ? -53.529 -9.376 33.077 1.00 89.00 698 GLU A O 1
ATOM 5580 N N . THR A 1 699 ? -52.301 -8.476 31.430 1.00 91.19 699 THR A N 1
ATOM 5581 C CA . THR A 1 699 ? -51.047 -9.133 31.808 1.00 91.19 699 THR A CA 1
ATOM 5582 C C . THR A 1 699 ? -49.837 -8.414 31.209 1.00 91.19 699 THR A C 1
ATOM 5584 O O . THR A 1 699 ? -49.961 -7.548 30.338 1.00 91.19 699 THR A O 1
ATOM 5587 N N . ILE A 1 700 ? -48.644 -8.789 31.663 1.00 93.50 700 ILE A N 1
ATOM 5588 C CA . ILE A 1 700 ? -47.375 -8.402 31.052 1.00 93.50 700 ILE A CA 1
ATOM 5589 C C . ILE A 1 700 ? -46.979 -9.528 30.099 1.00 93.50 700 ILE A C 1
ATOM 5591 O O . ILE A 1 700 ? -46.557 -10.597 30.527 1.00 93.50 700 ILE A O 1
ATOM 5595 N N . PHE A 1 701 ? -47.154 -9.300 28.801 1.00 92.88 701 PHE A N 1
ATOM 5596 C CA . PHE A 1 701 ? -46.954 -10.327 27.788 1.00 92.88 701 PHE A CA 1
ATOM 5597 C C . PHE A 1 701 ? -45.507 -10.312 27.266 1.00 92.88 701 PHE A C 1
ATOM 5599 O O . PHE A 1 701 ? -45.072 -9.277 26.752 1.00 92.88 701 PHE A O 1
ATOM 5606 N N . PRO A 1 702 ? -44.749 -11.416 27.370 1.00 93.38 702 PRO A N 1
ATOM 5607 C CA . PRO A 1 702 ? -43.383 -11.509 26.887 1.00 93.38 702 PRO A CA 1
ATOM 5608 C C . PRO A 1 702 ? -43.370 -11.548 25.361 1.00 93.38 702 PRO A C 1
ATOM 5610 O O . PRO A 1 702 ? -44.109 -12.304 24.734 1.00 93.38 702 PRO A O 1
ATOM 5613 N N . ILE A 1 703 ? -42.526 -10.717 24.755 1.00 89.38 703 ILE A N 1
ATOM 5614 C CA . ILE A 1 703 ? -42.376 -10.643 23.296 1.00 89.38 703 ILE A CA 1
ATOM 5615 C C . ILE A 1 703 ? -41.145 -11.433 22.870 1.00 89.38 703 ILE A C 1
ATOM 5617 O O . ILE A 1 703 ? -41.215 -12.299 22.001 1.00 89.38 703 ILE A O 1
ATOM 5621 N N . MET A 1 704 ? -40.003 -11.108 23.470 1.00 87.62 704 MET A N 1
ATOM 5622 C CA . MET A 1 704 ? -38.719 -11.742 23.196 1.00 87.62 704 MET A CA 1
ATOM 5623 C C . MET A 1 704 ? -37.760 -11.464 24.344 1.00 87.62 704 MET A C 1
ATOM 5625 O O . MET A 1 704 ? -37.892 -10.450 25.028 1.00 87.62 704 MET A O 1
ATOM 5629 N N . PHE A 1 705 ? -36.744 -12.304 24.506 1.00 86.94 705 PHE A N 1
ATOM 5630 C CA . PHE A 1 705 ? -35.569 -11.930 25.277 1.00 86.94 705 PHE A CA 1
ATOM 5631 C C . PHE A 1 705 ? -34.334 -11.861 24.388 1.00 86.94 705 PHE A C 1
ATOM 5633 O O . PHE A 1 705 ? -34.209 -12.558 23.382 1.00 86.94 705 PHE A O 1
ATOM 5640 N N . ILE A 1 706 ? -33.436 -10.967 24.767 1.00 81.69 706 ILE A N 1
ATOM 5641 C CA . ILE A 1 706 ? -32.140 -10.734 24.159 1.00 81.69 706 ILE A CA 1
ATOM 5642 C C . ILE A 1 706 ? -31.123 -11.398 25.079 1.00 81.69 706 ILE A C 1
ATOM 5644 O O . ILE A 1 706 ? -31.131 -11.164 26.287 1.00 81.69 706 ILE A O 1
ATOM 5648 N N . ASN A 1 707 ? -30.277 -12.248 24.504 1.00 81.06 707 ASN A N 1
ATOM 5649 C CA . ASN A 1 707 ? -29.142 -12.853 25.187 1.00 81.06 707 ASN A CA 1
ATOM 5650 C C . ASN A 1 707 ? -27.865 -12.392 24.489 1.00 81.06 707 ASN A C 1
ATOM 5652 O O . ASN A 1 707 ? -27.573 -12.806 23.364 1.00 81.06 707 ASN A O 1
ATOM 5656 N N . GLU A 1 708 ? -27.134 -11.520 25.164 1.00 76.12 708 GLU A N 1
ATOM 5657 C CA . GLU A 1 708 ? -25.839 -11.026 24.745 1.00 76.12 708 GLU A CA 1
ATOM 5658 C C . GLU A 1 708 ? -24.771 -11.663 25.630 1.00 76.12 708 GLU A C 1
ATOM 5660 O O . GLU A 1 708 ? -24.721 -11.449 26.839 1.00 76.12 708 GLU A O 1
ATOM 5665 N N . MET A 1 709 ? -23.928 -12.496 25.023 1.00 73.50 709 MET A N 1
ATOM 5666 C CA . MET A 1 709 ? -22.861 -13.194 25.724 1.00 73.50 709 MET A CA 1
ATOM 5667 C C . MET A 1 709 ? -21.519 -12.836 25.102 1.00 73.50 709 MET A C 1
ATOM 5669 O O . MET A 1 709 ? -21.314 -13.008 23.898 1.00 73.50 709 MET A O 1
ATOM 5673 N N . ALA A 1 710 ? -20.599 -12.394 25.947 1.00 75.12 710 ALA A N 1
ATOM 5674 C CA . ALA A 1 710 ? -19.203 -12.196 25.619 1.00 75.12 710 ALA A CA 1
ATOM 5675 C C . ALA A 1 710 ? -18.362 -13.072 26.548 1.00 75.12 710 ALA A C 1
ATOM 5677 O O . ALA A 1 710 ? -18.625 -13.203 27.740 1.00 75.12 710 ALA A O 1
ATOM 5678 N N . THR A 1 711 ? -17.354 -13.736 26.008 1.00 76.25 711 THR A N 1
ATOM 5679 C CA . THR A 1 711 ? -16.373 -14.473 26.805 1.00 76.25 711 THR A CA 1
ATOM 5680 C C . THR A 1 711 ? -15.023 -14.216 26.184 1.00 76.25 711 THR A C 1
ATOM 5682 O O . THR A 1 711 ? -14.886 -14.348 24.966 1.00 76.25 711 THR A O 1
ATOM 5685 N N . THR A 1 712 ? -14.047 -13.871 27.015 1.00 72.88 712 THR A N 1
ATOM 5686 C CA . THR A 1 712 ? -12.649 -13.742 26.628 1.00 72.88 712 THR A CA 1
ATOM 5687 C C . THR A 1 712 ? -12.237 -14.983 25.849 1.00 72.88 712 THR A C 1
ATOM 5689 O O . THR A 1 712 ? -12.502 -16.121 26.252 1.00 72.88 712 THR A O 1
ATOM 5692 N N . ASP A 1 713 ? -11.651 -14.788 24.676 1.00 72.00 713 ASP A N 1
ATOM 5693 C CA . ASP A 1 713 ? -11.168 -15.884 23.847 1.00 72.00 713 ASP A CA 1
ATOM 5694 C C . ASP A 1 713 ? -9.985 -16.609 24.530 1.00 72.00 713 ASP A C 1
ATOM 5696 O O . ASP A 1 713 ? -9.436 -16.140 25.525 1.00 72.00 713 ASP A O 1
ATOM 5700 N N . ASP A 1 714 ? -9.641 -17.814 24.065 1.00 67.69 714 ASP A N 1
ATOM 5701 C CA . ASP A 1 714 ? -8.646 -18.667 24.750 1.00 67.69 714 ASP A CA 1
ATOM 5702 C C . ASP A 1 714 ? -7.255 -18.029 24.835 1.00 67.69 714 ASP A C 1
ATOM 5704 O O . ASP A 1 714 ? -6.459 -18.367 25.712 1.00 67.69 714 ASP A O 1
ATOM 5708 N N . GLU A 1 715 ? -6.968 -17.117 23.919 1.00 58.47 715 GLU A N 1
ATOM 5709 C CA . GLU A 1 715 ? -5.668 -16.508 23.736 1.00 58.47 715 GLU A CA 1
ATOM 5710 C C . GLU A 1 715 ? -5.526 -15.260 24.612 1.00 58.47 715 GLU A C 1
ATOM 5712 O O . GLU A 1 715 ? -4.593 -15.200 25.413 1.00 58.47 715 GLU A O 1
ATOM 5717 N N . SER A 1 716 ? -6.517 -14.364 24.601 1.00 64.38 716 SER A N 1
ATOM 5718 C CA . SER A 1 716 ? -6.645 -13.293 25.599 1.00 64.38 716 SER A CA 1
ATOM 5719 C C . SER A 1 716 ? -6.647 -13.868 27.025 1.00 64.38 716 SER A C 1
ATOM 5721 O O . SER A 1 716 ? -6.024 -13.322 27.940 1.00 64.38 716 SER A O 1
ATOM 5723 N N . ALA A 1 717 ? -7.276 -15.036 27.220 1.00 67.38 717 ALA A N 1
ATOM 5724 C CA . ALA A 1 717 ? -7.264 -15.718 28.507 1.00 67.38 717 ALA A CA 1
ATOM 5725 C C . ALA A 1 717 ? -5.879 -16.299 28.870 1.00 67.38 717 ALA A C 1
ATOM 5727 O O . ALA A 1 717 ? -5.489 -16.342 30.037 1.00 67.38 717 ALA A O 1
ATOM 5728 N N . ALA A 1 718 ? -5.097 -16.762 27.891 1.00 69.19 718 ALA A N 1
ATOM 5729 C CA . ALA A 1 718 ? -3.712 -17.183 28.109 1.00 69.19 718 ALA A CA 1
ATOM 5730 C C . ALA A 1 718 ? -2.792 -15.999 28.452 1.00 69.19 718 ALA A C 1
ATOM 5732 O O . ALA A 1 718 ? -2.014 -16.101 29.401 1.00 69.19 718 ALA A O 1
ATOM 5733 N N . GLN A 1 719 ? -2.928 -14.870 27.752 1.00 67.94 719 GLN A N 1
ATOM 5734 C CA . GLN A 1 719 ? -2.183 -13.643 28.045 1.00 67.94 719 GLN A CA 1
ATOM 5735 C C . GLN A 1 719 ? -2.468 -13.153 29.463 1.00 67.94 719 GLN A C 1
ATOM 5737 O O . GLN A 1 719 ? -1.536 -12.952 30.241 1.00 67.94 719 GLN A O 1
ATOM 5742 N N . MET A 1 720 ? -3.742 -13.052 29.847 1.00 67.56 720 MET A N 1
ATOM 5743 C CA . MET A 1 720 ? -4.103 -12.624 31.194 1.00 67.56 720 MET A CA 1
ATOM 5744 C C . MET A 1 720 ? -3.584 -13.589 32.266 1.00 67.56 720 MET A C 1
ATOM 5746 O O . MET A 1 720 ? -3.052 -13.131 33.271 1.00 67.56 720 MET A O 1
ATOM 5750 N N . ARG A 1 721 ? -3.618 -14.911 32.042 1.00 78.62 721 ARG A N 1
ATOM 5751 C CA . ARG A 1 721 ? -2.951 -15.868 32.948 1.00 78.62 721 ARG A CA 1
ATOM 5752 C C . ARG A 1 721 ? -1.456 -15.585 33.077 1.00 78.62 721 ARG A C 1
ATOM 5754 O O . ARG A 1 721 ? -0.948 -15.570 34.189 1.00 78.62 721 ARG A O 1
ATOM 5761 N N . SER A 1 722 ? -0.759 -15.332 31.970 1.00 70.50 722 SER A N 1
ATOM 5762 C CA . SER A 1 722 ? 0.679 -15.034 31.998 1.00 70.50 722 SER A CA 1
ATOM 5763 C C . SER A 1 722 ? 1.000 -13.728 32.738 1.00 70.50 722 SER A C 1
ATOM 5765 O O . SER A 1 722 ? 1.9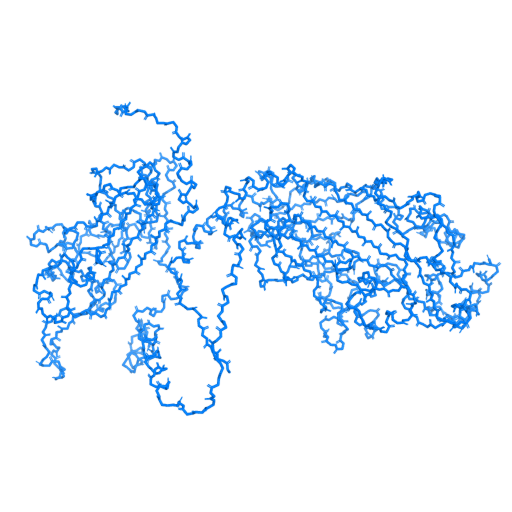30 -13.692 33.541 1.00 70.50 722 SER A O 1
ATOM 5767 N N . LEU A 1 723 ? 0.182 -12.687 32.550 1.00 66.31 723 LEU A N 1
ATOM 5768 C CA . LEU A 1 723 ? 0.301 -11.413 33.259 1.00 66.31 723 LEU A CA 1
ATOM 5769 C C . LEU A 1 723 ? 0.085 -11.603 34.763 1.00 66.31 723 LEU A C 1
ATOM 5771 O O . LEU A 1 723 ? 0.886 -11.135 35.569 1.00 66.31 723 LEU A O 1
ATOM 5775 N N . LEU A 1 724 ? -0.943 -12.362 35.145 1.00 64.06 724 LEU A N 1
ATOM 5776 C CA . LEU A 1 724 ? -1.241 -12.662 36.546 1.00 64.06 724 LEU A CA 1
ATOM 5777 C C . LEU A 1 724 ? -0.173 -13.545 37.211 1.00 64.06 724 LEU A C 1
ATOM 5779 O O . LEU A 1 724 ? 0.051 -13.406 38.409 1.00 64.06 724 LEU A O 1
ATOM 5783 N N . LEU A 1 725 ? 0.509 -14.415 36.456 1.00 58.53 725 LEU A N 1
ATOM 5784 C CA . LEU A 1 725 ? 1.612 -15.252 36.953 1.00 58.53 725 LEU A CA 1
ATOM 5785 C C . LEU A 1 725 ? 2.929 -14.477 37.120 1.00 58.53 725 LEU A C 1
ATOM 5787 O O . LEU A 1 725 ? 3.708 -14.790 38.016 1.00 58.53 725 LEU A O 1
ATOM 5791 N N . ASN A 1 726 ? 3.171 -13.467 36.281 1.00 46.78 726 ASN A N 1
ATOM 5792 C CA . ASN A 1 726 ? 4.372 -12.626 36.336 1.00 46.78 726 ASN A CA 1
ATOM 5793 C C . ASN A 1 726 ? 4.232 -11.428 37.286 1.00 46.78 726 ASN A C 1
ATOM 5795 O O . ASN A 1 726 ? 5.209 -10.725 37.545 1.00 46.78 726 ASN A O 1
ATOM 5799 N N . THR A 1 727 ? 3.033 -11.193 37.820 1.00 44.47 727 THR A N 1
ATOM 5800 C CA . THR A 1 727 ? 2.818 -10.204 38.874 1.00 44.47 727 THR A CA 1
ATOM 5801 C C . THR A 1 727 ? 3.216 -10.852 40.204 1.00 44.47 727 THR A C 1
ATOM 5803 O O . THR A 1 727 ? 2.638 -11.882 40.559 1.00 44.47 727 THR A O 1
ATOM 5806 N N . PRO A 1 728 ? 4.191 -10.316 40.964 1.00 37.91 728 PRO A N 1
ATOM 5807 C CA . PRO A 1 728 ? 4.519 -10.866 42.271 1.00 37.91 728 PRO A CA 1
ATOM 5808 C C . PRO A 1 728 ? 3.249 -10.909 43.121 1.00 37.91 728 PRO A C 1
ATOM 5810 O O . PRO A 1 728 ? 2.584 -9.884 43.275 1.00 37.91 728 PRO A O 1
ATOM 5813 N N . GLN A 1 729 ? 2.916 -12.073 43.686 1.00 39.50 729 GLN A N 1
ATOM 5814 C CA . GLN A 1 729 ? 1.931 -12.164 44.761 1.00 39.50 729 GLN A CA 1
ATOM 5815 C C . GLN A 1 729 ? 2.455 -11.352 45.954 1.00 39.50 729 GLN A C 1
ATOM 5817 O O . GLN A 1 729 ? 3.091 -11.887 46.862 1.00 39.50 729 GLN A O 1
ATOM 5822 N N . GLN A 1 730 ? 2.222 -10.039 45.959 1.00 34.28 730 GLN A N 1
ATOM 5823 C CA . GLN A 1 730 ? 2.357 -9.256 47.172 1.00 34.28 730 GLN A CA 1
ATOM 5824 C C . GLN A 1 730 ? 1.201 -9.642 48.082 1.00 34.28 730 GLN A C 1
ATOM 5826 O O . GLN A 1 730 ? 0.049 -9.247 47.914 1.00 34.28 730 GLN A O 1
ATOM 5831 N N . ASN A 1 731 ? 1.566 -10.508 49.021 1.00 30.20 731 ASN A N 1
ATOM 5832 C CA . ASN A 1 731 ? 0.856 -10.831 50.236 1.00 30.20 731 ASN A CA 1
ATOM 5833 C C . ASN A 1 731 ? -0.036 -9.686 50.731 1.00 30.20 731 ASN A C 1
ATOM 5835 O O . ASN A 1 731 ? 0.420 -8.564 50.944 1.00 30.20 731 ASN A O 1
ATOM 5839 N N . ARG A 1 732 ? -1.291 -10.056 51.005 1.00 40.41 732 ARG A N 1
ATOM 5840 C CA . ARG A 1 732 ? -2.113 -9.592 52.130 1.00 40.41 732 ARG A CA 1
ATOM 5841 C C . ARG A 1 732 ? -1.344 -8.682 53.097 1.00 40.41 732 ARG A C 1
ATOM 5843 O O . ARG A 1 732 ? -0.510 -9.182 53.847 1.00 40.41 732 ARG A O 1
ATOM 5850 N N . ASN A 1 733 ? -1.668 -7.389 53.074 1.00 33.81 733 ASN A N 1
ATOM 5851 C CA . ASN A 1 733 ? -1.626 -6.406 54.169 1.00 33.81 733 ASN A CA 1
ATOM 5852 C C . ASN A 1 733 ? -1.241 -5.024 53.630 1.00 33.81 733 ASN A C 1
ATOM 5854 O O . ASN A 1 733 ? -0.129 -4.549 53.841 1.00 33.81 733 ASN A O 1
ATOM 5858 N N . ILE A 1 734 ? -2.196 -4.332 53.014 1.00 32.16 734 ILE A N 1
ATOM 5859 C CA . ILE A 1 734 ? -2.174 -2.869 53.003 1.00 32.16 734 ILE A CA 1
ATOM 5860 C C . ILE A 1 734 ? -3.305 -2.442 53.935 1.00 32.16 734 ILE A C 1
ATOM 5862 O O . ILE A 1 734 ? -4.475 -2.464 53.568 1.00 32.16 734 ILE A O 1
ATOM 5866 N N . LYS A 1 735 ? -2.956 -2.151 55.194 1.00 27.94 735 LYS A N 1
ATOM 5867 C CA . LYS A 1 735 ? -3.855 -1.410 56.086 1.00 27.94 735 LYS A CA 1
ATOM 5868 C C . LYS A 1 735 ? -3.952 0.030 55.565 1.00 27.94 735 LYS A C 1
ATOM 5870 O O . LYS A 1 735 ? -2.912 0.578 55.195 1.00 27.94 735 LYS A O 1
ATOM 5875 N N . PRO A 1 736 ? -5.146 0.640 55.565 1.00 37.12 736 PRO A N 1
ATOM 5876 C CA . PRO A 1 736 ? -5.311 2.021 55.135 1.00 37.12 736 PRO A CA 1
ATOM 5877 C C . PRO A 1 736 ? -4.587 2.961 56.107 1.00 37.12 736 PRO A C 1
ATOM 5879 O O . PRO A 1 736 ? -4.627 2.751 57.324 1.00 37.12 736 PRO A O 1
ATOM 5882 N N . LYS A 1 737 ? -3.911 3.971 55.557 1.00 33.50 737 LYS A N 1
ATOM 5883 C CA . LYS A 1 737 ? -3.558 5.196 56.276 1.00 33.50 737 LYS A CA 1
ATOM 5884 C C . LYS A 1 737 ? -4.554 6.277 55.913 1.00 33.50 737 LYS A C 1
ATOM 5886 O O . LYS A 1 737 ? -4.909 6.326 54.715 1.00 33.50 737 LYS A O 1
#

InterPro domains:
  IPR002159 CD36 family [PF01130] (25-433)
  IPR002159 CD36 family [PF01130] (467-733)
  IPR002159 CD36 family [PR01609] (44-65)
  IPR002159 CD36 family [PR01609] (69-81)
  IPR002159 CD36 family [PR01609] (97-116)
  IPR002159 CD36 family [PR01609] (236-260)
  IPR002159 CD36 family [PR01609] (613-637)
  IPR002159 CD36 family [PR01609] (660-681)
  IPR002159 CD36 family [PTHR11923] (27-428)
  IPR005429 Lysosome membrane protein II [PR01611] (9-33)
  IPR005429 Lysosome membrane protein II [PR01611] (173-190)
  IPR005429 Lysosome membrane protein II [PR01611] (248-264)
  IPR005429 Lysosome membrane protein II [PR01611] (380-401)

pLDDT: mean 82.05, std 19.1, range [22.11, 98.19]

Foldseek 3Di:
DDDDDDPDDDQVVVLVCVLVVCLLVVLLQLQFCAPPHPCVVCVQWPAWWKKWWKFFAWDCVVCQLQQHFTATAIAKGFIWTKTWGWPPWDADDVNQKIKTFTAIATHTDQVRMPHDLQPAKGKFFPQVVQLVLLVLVVDDPVVSLVVLVVVVVVVDDRIDMDGNCCQAAWDQDPVQCVVCVVVVVGDRIDHPCHPRHRHTPAMWMAGRCNVHLQRHQWTCDGNNDQFADQWQDRLFRGRTAHCLQFGRFQADQQDWGWHQDVVLNTIFTWHWDDWDADLNAIFTKTFGDQLRQAWCVVVVVCQRQQPPRPNTDHGFKGQPCSVVVNRQKIKGWALSASTDVCQNVSYHHRDDDCVPTTWIFGARRGNRGGQKGKGKMWIWGWQAARPSNPSSVSRDTHTGTTMMMIIIDHHDNVSVVVVCVVVLVRVPRVVRPDDDDPDDDDDDDDDDDDDDPVVVVVVVVVVVLCCQAAWDQDPVQCVCCVVPVVRDRIHHPCHPVPPDDLFDWDADCCPVHLQRHQWTCDGNNDQFADQWQDRLFRGRTAHCLQFGRFQADQQDWGWHCDSVLNGIFTWHWDDWDADLNAIWTKTFGDQLRQAWCVVVVVCQRQDPPRPNTDHGFKGQPCSVVVNFQKIKGFALSASTDVVQNVVDPPRDHDCVVTTWMFTARNGGRGTQKGKDKMWIWGFQAQDPPDPVSPPPDTHTGTDDMDIDIDHHDSSSVVVVVVVVVPPPPPDDDDDDD

Organism: Oreochromis niloticus (NCBI:txid8128)

Secondary structure (DSSP, 8-state):
---------HHHHHHHHHHHHHHHHHHHHHSSSSTT-HHHHHHHSPPPEEEEEEEEEES-HHHHHTT--EEEEEEEEEEEEEE---EEEEEEGGGTEEEEEEEEEEEE-GGGSSS-TTT-EEEEE-HHHHHHHHHGGGS-HHHHHHHHHHHHHTT--SEEEEEHHHHHH-EE-HHHHHHHTT-TTS-SEE-TTTT-TTEEEEEEEEE-SSS-GGGTTBEEEETTBSB-SSSSSHHHHB--SB-SS---SS--TTSPEEEEEGGGTEEEEEEEEEEEEETTEEEEEEE--TTTT--TTT-GGGGGG-SSTT----TTEEE-GGGTTT--EEEESGGGTTS-HHHHHTEET----HHHH--EEEE-TTT--EEEEEEEEEEEEEE---TT-GGGTTPPPEEEEEEEEEEEEE--HHHHHHHHHHHHTSTTTTTT--------------------SHHHHHHHHHHHHHHHHH-EE-TTHHHHTTT-TTS-SEE-TTTT-TT--S--EEE--SSS-GGGTT-EEEETTBSB-SSSSSHHHHB--SB-SS---SS--TTPPEEEEEGGGTEEEEEEEEEEEEETTEEEEEEE--TTTT--TTT-GGGGGG-SSTT----TTEEE-GGGTTT--EEEESGGGTTS-HHHHHTSTT----HHHH--EEEE-TTT--EEEEEEEEEEEEEE---TT-GGGTTPPPEEEEEEEEEEEEE--HHHHHHHHHHHHHS----S-----